Protein 2F5U (pdb70)

Nearest PDB structures (foldseek):
  2f5u-assembly1_A  TM=1.002E+00  e=4.071E-69  Human alphaherpesvirus 1
  7nxq-assembly1_H  TM=8.459E-01  e=4.579E-17  Human gammaherpesvirus 8
  7nxq-assembly2_C  TM=8.240E-01  e=3.437E-17  Human gammaherpesvirus 8
  7nxq-assembly1_E  TM=8.391E-01  e=1.514E-16  Human gammaherpesvirus 8
  7nxq-assembly1_A  TM=8.270E-01  e=1.923E-16  Human gammaherpesvirus 8

Solvent-accessible surface area: 19320 Å² total; per-residue (Å²): 151,96,34,84,5,42,3,5,78,53,6,71,71,36,141,21,91,116,34,12,2,45,32,17,0,115,94,0,50,79,19,138,2,20,93,76,127,30,20,7,22,0,11,92,10,0,70,47,0,3,77,65,0,49,99,65,58,78,104,0,70,197,22,16,56,34,162,125,51,84,4,5,76,51,0,0,30,3,0,0,65,2,0,15,10,2,21,97,42,117,84,49,159,59,76,12,9,1,0,1,0,0,0,0,0,0,33,2,0,49,110,60,45,129,83,265,83,23,112,69,9,14,49,0,0,27,58,2,10,109,3,3,42,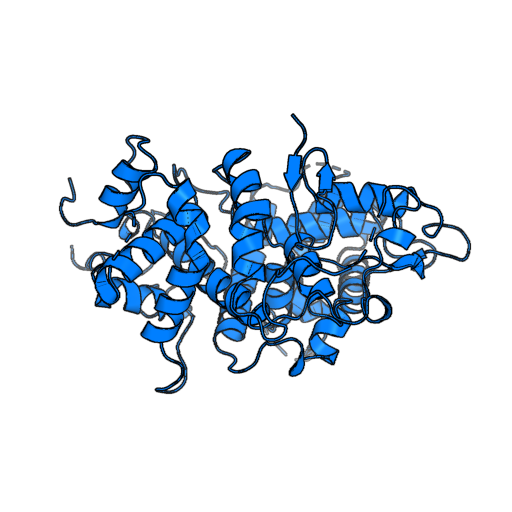16,10,45,82,51,26,22,146,134,77,50,209,36,69,34,98,7,97,88,110,61,12,56,173,56,97,16,26,7,78,80,18,133,17,117,96,23,1,3,32,49,3,42,0,0,38,11,2,52,149,57,48,1,4,40,88,35,32,64,100,136,177,160,47,137,172,13,40,1,23,121,7,0,56,74,30,24,92,80,80,79,96,5,31,1,23,109,28,10,5,2,1,5,8,0,0,10,10,0,4,0,8,17,2,3,20,76,8,4,45,71,4,38,4,89,40,115,116,170,92,10,75,3,43,20,40,87,2,35,81,67,79,101,157,78,80,144,42,49,74,113,160,9,38,41,44,8,8,82,14,0,1,48,62,4,5,30,41,20,17,164,63,63,60,70,12,11,5,2,35,1,5,0,0,1,0,0,12,0,1,30,23,2,77,23,202,291,227,120,123,60,153,51,29,2,21,52,1,59,17,0,2,63,14,0,0,18,75,2,50,63,199,124,171,32,92,110,46,78,54,65,75,1,17,16,23,0,8,29,12,10,18,82,0,3,4,62,6,11,51,60,92,177,4,26,23,66,76,20,86,177,64,6,36,32,1,5,0,38,9,37,4,0,2,2,2,0,0,1,2,0,0,0,0,38,23,136

GO terms:
  GO:0005515 protein binding (F, IPI)

Radius of gyration: 21.19 Å; Cα contacts (8 Å, |Δi|>4): 633; chains: 1; bounding box: 66×48×59 Å

Foldseek 3Di:
DWFWFDLFDVWDIDTGHDAVLLRLLVLLCVDDQCDDVKRKDFFQLLLLLVVLLCVVQVLLVVQWPCPPVGDTSLLVVLLLVLLQLLLDDDDDDDDAALLLLLLLLLVVLCCLPPHCDDQASLSSLLCVLVSLVSLDVLLDLDPPFQFQAFQVVFADDQALFDDQQATGPRRHCRHNLNVSSPVRQQADDADDDPPVCPSHVSQVVCCRHVVPPDGDRCNSRVSSVNSNSLQSLLSNLLLQQLAQFQLPPDPVQALFDVCVSNPPPGDDPCLDDSRDGSSSVSSCSVGPVSSVCVVPVNRGQSSQFSQSLVQLLQQAQDDVVDDDSDSNRSCVLSSVLSSVSSSVVVDPPVVVNNSSSRSSSVSSSVSSSRSSRDPDPYCVVQVVVCVSQSGRGSSNVSVCRRNVTHMDMD

Secondary structure (DSSP, 8-state):
--EEE-SSTTSPPEEESS-HHHHHHHHHHHSGGGSSS--EE--HHHHHHHHHHHHH-GGGGGTS--GGGPPPHHHHHHHHHHHHHTT---SS--SS-HHHHHHHHHHHHHHHH------SHHHHHHTHHHHHHHHHHHH-S-SS-------GGGS-SS--S-TTS-PSTTTTTTSHHHHHHHHTTSSPPPP-S----TT-HHHHHHHHHH--S----GGGSHHHHHHHHHHHHHHHHHHHHHTT--TTS-GGG-S--HHHHSTT---------SS-SSHHHHHHIIIIIHHHHHH-TT--HHHH-HHHHHHHHHHS---------SHHHHTHHHHHHHHHHHHHT----HHHHHHHHHHHHHHHHHHHHHHHH-S--STGGGHHHHHTTT--SHHHHHHHHHHSS--EE-

Structure (mmCIF, N/CA/C/O backbone):
data_2F5U
#
_entry.id   2F5U
#
_cell.length_a   52.600
_cell.length_b   67.600
_cell.length_c   119.600
_cell.angle_alpha   90.00
_cell.angle_beta   90.00
_cell.angle_gamma   90.00
#
_symmetry.space_group_name_H-M   'P 21 21 21'
#
loop_
_entity.id
_entity.type
_entity.pdbx_description
1 polymer 'Virion protein UL25'
2 water water
#
loop_
_atom_site.group_PDB
_atom_site.id
_atom_site.type_symbol
_atom_site.label_atom_id
_atom_site.label_alt_id
_atom_site.label_comp_id
_atom_site.label_asym_id
_atom_site.label_entity_id
_atom_site.label_seq_id
_atom_site.pdbx_PDB_ins_code
_atom_site.Cartn_x
_atom_site.Cartn_y
_atom_site.Cartn_z
_atom_site.occupancy
_atom_site.B_iso_or_equiv
_atom_site.auth_seq_id
_atom_site.auth_comp_id
_atom_site.auth_asym_id
_atom_site.auth_atom_id
_atom_site.pdbx_PDB_model_num
ATOM 1 N N . ALA A 1 1 ? 27.627 -22.525 15.678 1.00 65.26 134 ALA A N 1
ATOM 2 C CA . ALA A 1 1 ? 27.872 -21.295 14.885 1.00 64.78 134 ALA A CA 1
ATOM 3 C C . ALA A 1 1 ? 28.096 -20.084 15.789 1.00 64.19 134 ALA A C 1
ATOM 4 O O . ALA A 1 1 ? 27.147 -19.468 16.291 1.00 64.70 134 ALA A O 1
ATOM 6 N N . GLU A 1 2 ? 29.378 -19.783 15.987 1.00 63.08 135 GLU A N 1
ATOM 7 C CA . GLU A 1 2 ? 29.871 -18.674 16.799 1.00 59.93 135 GLU A CA 1
ATOM 8 C C . GLU A 1 2 ? 29.971 -17.462 15.898 1.00 56.06 135 GLU A C 1
ATOM 9 O O . GLU A 1 2 ? 30.149 -17.597 14.691 1.00 54.00 135 GLU A O 1
ATOM 15 N N . MET A 1 3 ? 29.897 -16.282 16.499 1.00 51.28 136 MET A N 1
ATOM 16 C CA . MET A 1 3 ? 30.016 -15.035 15.757 1.00 47.03 136 MET A CA 1
ATOM 17 C C . MET A 1 3 ? 31.456 -14.556 15.870 1.00 44.08 136 MET A C 1
ATOM 18 O O . MET A 1 3 ? 32.121 -14.797 16.882 1.00 42.07 136 MET A O 1
ATOM 23 N N . GLU A 1 4 ? 31.941 -13.889 14.831 1.00 40.91 137 GLU A N 1
ATOM 24 C CA . GLU A 1 4 ? 33.286 -13.330 14.851 1.00 38.59 137 GLU A CA 1
ATOM 25 C C . GLU A 1 4 ? 33.231 -12.022 14.078 1.00 35.60 137 GLU A C 1
ATOM 26 O O . GLU A 1 4 ? 32.701 -11.968 12.966 1.00 34.24 137 GLU A O 1
ATOM 32 N N . VAL A 1 5 ? 33.759 -10.964 14.678 1.00 31.32 138 VAL A N 1
ATOM 33 C CA . VAL A 1 5 ? 33.757 -9.660 14.037 1.00 29.61 138 VAL A CA 1
ATOM 34 C C . VAL A 1 5 ? 35.054 -8.964 14.371 1.00 28.83 138 VAL A C 1
ATOM 35 O O . VAL A 1 5 ? 35.788 -9.416 15.246 1.00 28.89 138 VAL A O 1
ATOM 39 N N . GLN A 1 6 ? 35.338 -7.868 13.675 1.00 28.61 139 GLN A N 1
ATOM 40 C CA . GLN A 1 6 ? 36.535 -7.089 13.940 1.00 29.61 139 GLN A CA 1
ATOM 41 C C . GLN A 1 6 ? 36.120 -5.621 14.000 1.00 29.64 139 GLN A C 1
ATOM 42 O O . GLN A 1 6 ? 35.663 -5.057 13.006 1.00 30.51 139 GLN A O 1
ATOM 48 N N . ILE A 1 7 ? 36.279 -5.019 15.175 1.00 29.82 140 ILE A N 1
ATOM 49 C CA . ILE A 1 7 ? 35.899 -3.630 15.428 1.00 30.49 140 ILE A CA 1
ATOM 50 C C . ILE A 1 7 ? 36.894 -2.594 14.923 1.00 30.86 140 ILE A C 1
ATOM 51 O O . ILE A 1 7 ? 36.498 -1.503 14.495 1.00 28.62 140 ILE A O 1
ATOM 56 N N . VAL A 1 8 ? 38.182 -2.922 15.011 1.00 32.20 141 VAL A N 1
ATOM 57 C CA . VAL A 1 8 ? 39.255 -2.028 14.569 1.00 34.56 141 VAL A CA 1
ATOM 58 C C . VAL A 1 8 ? 40.323 -2.851 13.836 1.00 35.90 141 VAL A C 1
ATOM 59 O O . VAL A 1 8 ? 40.645 -3.966 14.247 1.00 33.34 141 VAL A O 1
ATOM 63 N N . ARG A 1 9 ? 40.867 -2.293 12.757 1.00 38.88 142 ARG A N 1
ATOM 64 C CA . ARG A 1 9 ? 41.867 -2.977 11.934 1.00 42.93 142 ARG A CA 1
ATOM 65 C C . ARG A 1 9 ? 43.066 -3.602 12.638 1.00 43.54 142 ARG A C 1
ATOM 66 O O . ARG A 1 9 ? 43.470 -4.712 12.300 1.00 44.79 142 ARG A O 1
ATOM 74 N N . ASN A 1 10 ? 43.643 -2.892 13.600 1.00 44.68 143 ASN A N 1
ATOM 75 C CA . ASN A 1 10 ? 44.819 -3.396 14.307 1.00 45.26 143 ASN A CA 1
ATOM 76 C C . ASN A 1 10 ? 44.542 -4.480 15.343 1.00 43.36 143 ASN A C 1
ATOM 77 O O . ASN A 1 10 ? 45.447 -5.212 15.739 1.00 43.56 143 ASN A O 1
ATOM 82 N N . ASP A 1 11 ? 43.292 -4.595 15.773 1.00 41.36 144 ASP A N 1
ATOM 83 C CA . ASP A 1 11 ? 42.934 -5.596 16.773 1.00 39.45 144 ASP A CA 1
ATOM 84 C C . ASP A 1 11 ? 42.533 -6.946 16.204 1.00 38.03 144 ASP A C 1
ATOM 85 O O . ASP A 1 11 ? 42.095 -7.056 15.062 1.00 37.16 144 ASP A O 1
ATOM 90 N N . PRO A 1 12 ? 42.676 -8.003 17.014 1.00 37.54 145 PRO A N 1
ATOM 91 C CA . PRO A 1 12 ? 42.320 -9.357 16.591 1.00 36.70 145 PRO A CA 1
ATOM 92 C C . PRO A 1 12 ? 40.807 -9.438 16.504 1.00 35.67 145 PRO A C 1
ATOM 93 O O . PRO A 1 12 ? 40.108 -8.669 17.159 1.00 35.05 145 PRO A O 1
ATOM 97 N N . PRO A 1 13 ? 40.278 -10.350 15.680 1.00 35.31 146 PRO A N 1
ATOM 98 C CA . PRO A 1 13 ? 38.819 -10.460 15.584 1.00 35.37 146 PRO A CA 1
ATOM 99 C C . PRO A 1 13 ? 38.298 -10.850 16.964 1.00 35.74 146 PRO A C 1
ATOM 100 O O . PRO A 1 13 ? 39.077 -11.273 17.821 1.00 35.88 146 PRO A O 1
ATOM 104 N N . LEU A 1 14 ? 36.993 -10.702 17.176 1.00 35.16 147 LEU A N 1
ATOM 105 C CA . LEU A 1 14 ? 36.367 -11.053 18.446 1.00 33.45 147 LEU A CA 1
ATOM 106 C C . LEU A 1 14 ? 35.381 -12.172 18.182 1.00 33.37 147 LEU A C 1
ATOM 107 O O . LEU A 1 14 ? 34.467 -12.023 17.369 1.00 33.50 147 LEU A O 1
ATOM 112 N N . ARG A 1 15 ? 35.573 -13.299 18.860 1.00 31.34 148 ARG A N 1
ATOM 113 C CA . ARG A 1 15 ? 34.691 -14.440 18.688 1.00 29.85 148 ARG A CA 1
ATOM 114 C C . ARG A 1 15 ? 33.814 -14.551 19.929 1.00 28.37 148 ARG A C 1
ATOM 115 O O . ARG A 1 15 ? 34.288 -14.354 21.050 1.00 27.07 148 ARG A O 1
ATOM 123 N N . TYR A 1 16 ? 32.538 -14.867 19.737 1.00 26.21 149 TYR A N 1
ATOM 124 C CA . TYR A 1 16 ? 31.623 -14.958 20.868 1.00 27.29 149 TYR A CA 1
ATOM 125 C C . TYR A 1 16 ? 30.369 -15.710 20.472 1.00 27.40 149 TYR A C 1
ATOM 126 O O . TYR A 1 16 ? 30.190 -16.040 19.303 1.00 27.49 149 TYR A O 1
ATOM 135 N N . ASP A 1 17 ? 29.490 -15.958 21.436 1.00 27.67 150 ASP A N 1
ATOM 136 C CA . ASP A 1 17 ? 28.286 -16.733 21.166 1.00 29.94 150 ASP A CA 1
ATOM 137 C C . ASP A 1 17 ? 27.074 -16.055 20.552 1.00 31.17 150 ASP A C 1
ATOM 138 O O . ASP A 1 17 ? 26.716 -16.358 19.417 1.00 32.60 150 ASP A O 1
ATOM 143 N N . THR A 1 18 ? 26.440 -15.138 21.274 1.00 30.59 151 THR A N 1
ATOM 144 C CA . THR A 1 18 ? 25.237 -14.520 20.741 1.00 31.37 151 THR A CA 1
ATOM 145 C C . THR A 1 18 ? 25.148 -13.003 20.700 1.00 28.89 151 THR A C 1
ATOM 146 O O . THR A 1 18 ? 24.766 -12.436 19.684 1.00 29.64 151 THR A O 1
ATOM 150 N N . ASN A 1 19 ? 25.493 -12.348 21.800 1.00 26.52 152 ASN A N 1
ATOM 151 C CA . ASN A 1 19 ? 25.399 -10.895 21.900 1.00 22.73 152 ASN A CA 1
ATOM 152 C C . ASN A 1 19 ? 26.728 -10.374 22.435 1.00 22.76 152 ASN A C 1
ATOM 153 O O . ASN A 1 19 ? 27.023 -10.516 23.623 1.00 20.69 152 ASN A O 1
ATOM 158 N N . LEU A 1 20 ? 27.518 -9.762 21.555 1.00 20.14 153 LEU A N 1
ATOM 159 C CA . LEU A 1 20 ? 28.842 -9.255 21.910 1.00 21.40 153 LEU A CA 1
ATOM 160 C C . LEU A 1 20 ? 28.994 -8.546 23.255 1.00 19.77 153 LEU A C 1
ATOM 161 O O . LEU A 1 20 ? 29.815 -8.948 24.072 1.00 21.23 153 LEU A O 1
ATOM 166 N N . PRO A 1 21 ? 28.231 -7.473 23.498 1.00 19.46 154 PRO A N 1
ATOM 167 C CA . PRO A 1 21 ? 28.382 -6.796 24.791 1.00 19.48 154 PRO A CA 1
ATOM 168 C C . PRO A 1 21 ? 28.059 -7.686 25.992 1.00 20.37 154 PRO A C 1
ATOM 169 O O . PRO A 1 21 ? 28.751 -7.640 27.011 1.00 19.18 154 PRO A O 1
ATOM 173 N N . VAL A 1 22 ? 27.013 -8.498 25.880 1.00 20.40 155 VAL A N 1
ATOM 174 C CA . VAL A 1 22 ? 26.664 -9.383 26.980 1.00 21.42 155 VAL A CA 1
ATOM 175 C C . VAL A 1 22 ? 27.797 -10.374 27.232 1.00 21.36 155 VAL A C 1
ATOM 176 O O . VAL A 1 22 ? 28.206 -10.575 28.374 1.00 20.46 155 VAL A O 1
ATOM 180 N N . ASP A 1 23 ? 28.324 -10.970 26.166 1.00 20.47 156 ASP A N 1
ATOM 181 C CA . ASP A 1 23 ? 29.404 -11.935 26.308 1.00 22.46 156 ASP A CA 1
ATOM 182 C C . ASP A 1 23 ? 30.657 -11.284 26.889 1.00 23.43 156 ASP A C 1
ATOM 183 O O . ASP A 1 23 ? 31.345 -11.883 27.723 1.00 23.60 156 ASP A O 1
ATOM 188 N N . LEU A 1 24 ? 30.957 -10.062 26.455 1.00 20.08 157 LEU A N 1
ATOM 189 C CA . LEU A 1 24 ? 32.127 -9.369 26.968 1.00 20.39 157 LEU A CA 1
ATOM 190 C C . LEU A 1 24 ? 31.937 -9.114 28.462 1.00 19.78 157 LEU A C 1
ATOM 191 O O . LEU A 1 24 ? 32.888 -9.215 29.233 1.00 18.24 157 LEU A O 1
ATOM 196 N N . LEU A 1 25 ? 30.713 -8.780 28.870 1.00 20.10 158 LEU A N 1
ATOM 197 C CA . LEU A 1 25 ? 30.457 -8.524 30.282 1.00 20.21 158 LEU A CA 1
ATOM 198 C C . LEU A 1 25 ? 30.747 -9.782 31.094 1.00 21.90 158 LEU A C 1
ATOM 199 O O . LEU A 1 25 ? 31.298 -9.709 32.195 1.00 20.29 158 LEU A O 1
ATOM 204 N N . HIS A 1 26 ? 30.385 -10.939 30.547 1.00 21.59 159 HIS A N 1
ATOM 205 C CA . HIS A 1 26 ? 30.627 -12.191 31.249 1.00 23.47 159 HIS A CA 1
ATOM 206 C C . HIS A 1 26 ? 32.128 -12.358 31.489 1.00 22.63 159 HIS A C 1
ATOM 207 O O . HIS A 1 26 ? 32.549 -12.741 32.578 1.00 21.34 159 HIS A O 1
ATOM 214 N N . MET A 1 27 ? 32.930 -12.044 30.472 1.00 21.72 160 MET A N 1
ATOM 215 C CA . MET A 1 27 ? 34.386 -12.148 30.574 1.00 22.38 160 MET A CA 1
ATOM 216 C C . MET A 1 27 ? 34.986 -11.193 31.606 1.00 22.13 160 MET A C 1
ATOM 217 O O . MET A 1 27 ? 35.768 -11.614 32.459 1.00 22.42 160 MET A O 1
ATOM 222 N N . VAL A 1 28 ? 34.636 -9.911 31.541 1.00 22.60 161 VAL A N 1
ATOM 223 C CA . VAL A 1 28 ? 35.214 -8.954 32.486 1.00 24.14 161 VAL A CA 1
ATOM 224 C C . VAL A 1 28 ? 34.850 -9.227 33.944 1.00 25.68 161 VAL A C 1
ATOM 225 O O . VAL A 1 28 ? 35.650 -8.959 34.840 1.00 27.65 161 VAL A O 1
ATOM 229 N N . TYR A 1 29 ? 33.652 -9.753 34.189 1.00 26.26 162 TYR A N 1
ATOM 230 C CA . TYR A 1 29 ? 33.233 -10.048 35.556 1.00 27.47 162 TYR A CA 1
ATOM 231 C C . TYR A 1 29 ? 33.742 -11.401 36.061 1.00 28.38 162 TYR A C 1
ATOM 232 O O . TYR A 1 29 ? 33.657 -11.696 37.249 1.00 28.12 162 TYR A O 1
ATOM 241 N N . ALA A 1 30 ? 34.255 -12.230 35.163 1.00 30.83 163 ALA A N 1
ATOM 242 C CA . ALA A 1 30 ? 34.776 -13.529 35.575 1.00 36.28 163 ALA A CA 1
ATOM 243 C C . ALA A 1 30 ? 36.268 -13.372 35.818 1.00 39.90 163 ALA A C 1
ATOM 244 O O . ALA A 1 30 ? 36.928 -14.279 36.322 1.00 39.40 163 ALA A O 1
ATOM 246 N N . GLY A 1 31 ? 36.785 -12.197 35.477 1.00 43.68 164 GLY A N 1
ATOM 247 C CA . GLY A 1 31 ? 38.197 -11.942 35.643 1.00 50.04 164 GLY A CA 1
ATOM 248 C C . GLY A 1 31 ? 38.657 -11.412 36.987 1.00 55.49 164 GLY A C 1
ATOM 249 O O . GLY A 1 31 ? 37.864 -11.085 37.875 1.00 54.38 164 GLY A O 1
ATOM 250 N N . ARG A 1 32 ? 39.978 -11.329 37.104 1.00 61.16 165 ARG A N 1
ATOM 251 C CA . ARG A 1 32 ? 40.681 -10.848 38.286 1.00 67.23 165 ARG A CA 1
ATOM 252 C C . ARG A 1 32 ? 40.124 -9.566 38.900 1.00 67.86 165 ARG A C 1
ATOM 253 O O . ARG A 1 32 ? 39.425 -9.597 39.914 1.00 68.28 165 ARG A O 1
ATOM 261 N N . GLY A 1 33 ? 40.457 -8.440 38.276 1.00 68.54 166 GLY A N 1
ATOM 262 C CA . GLY A 1 33 ? 40.031 -7.138 38.760 1.00 69.17 166 GLY A CA 1
ATOM 263 C C . GLY A 1 33 ? 38.555 -6.916 39.034 1.00 69.38 166 GLY A C 1
ATOM 264 O O . GLY A 1 33 ? 38.147 -5.794 39.339 1.00 68.37 166 GLY A O 1
ATOM 265 N N . ALA A 1 34 ? 37.747 -7.963 38.935 1.00 70.24 167 ALA A N 1
ATOM 266 C CA . ALA A 1 34 ? 36.321 -7.819 39.185 1.00 71.81 167 ALA A CA 1
ATOM 267 C C . ALA A 1 34 ? 35.960 -8.153 40.631 1.00 72.49 167 ALA A C 1
ATOM 268 O O . ALA A 1 34 ? 34.781 -8.219 40.980 1.00 73.43 167 ALA A O 1
ATOM 270 N N . THR A 1 35 ? 36.971 -8.348 41.474 1.00 73.22 168 THR A N 1
ATOM 271 C CA . THR A 1 35 ? 36.730 -8.693 42.873 1.00 73.65 168 THR A CA 1
ATOM 272 C C . THR A 1 35 ? 37.873 -8.300 43.812 1.00 73.99 168 THR A C 1
ATOM 273 O O . THR A 1 35 ? 39.015 -8.125 43.381 1.00 74.26 168 THR A O 1
ATOM 277 N N . GLY A 1 36 ? 37.553 -8.173 45.099 1.00 74.18 169 GLY A N 1
ATOM 278 C CA . GLY A 1 36 ? 38.550 -7.810 46.091 1.00 73.74 169 GLY A CA 1
ATOM 279 C C . GLY A 1 36 ? 38.675 -6.310 46.272 1.00 73.45 169 GLY A C 1
ATOM 280 O O . GLY A 1 36 ? 37.698 -5.627 46.579 1.00 73.05 169 GLY A O 1
ATOM 281 N N . SER A 1 37 ? 39.886 -5.796 46.095 1.00 72.83 170 SER A N 1
ATOM 282 C CA . SER A 1 37 ? 40.133 -4.367 46.218 1.00 72.66 170 SER A CA 1
ATOM 283 C C . SER A 1 37 ? 40.025 -3.776 44.819 1.00 71.45 170 SER A C 1
ATOM 284 O O . SER A 1 37 ? 40.374 -2.618 44.585 1.00 72.60 170 SER A O 1
ATOM 287 N N . SER A 1 38 ? 39.536 -4.595 43.894 1.00 68.33 171 SER A N 1
ATOM 288 C CA . SER A 1 38 ? 39.374 -4.194 42.505 1.00 64.39 171 SER A CA 1
ATOM 289 C C . SER A 1 38 ? 37.923 -4.391 42.064 1.00 60.76 171 SER A C 1
ATOM 290 O O . SER A 1 38 ? 37.244 -5.313 42.521 1.00 61.12 171 SER A O 1
ATOM 293 N N . GLY A 1 39 ? 37.454 -3.513 41.183 1.00 55.68 172 GLY A N 1
ATOM 294 C CA . GLY A 1 39 ? 36.092 -3.599 40.688 1.00 47.69 172 GLY A CA 1
ATOM 295 C C . GLY A 1 39 ? 36.029 -3.156 39.239 1.00 42.20 172 GLY A C 1
ATOM 296 O O . GLY A 1 39 ? 36.971 -2.545 38.734 1.00 40.65 172 GLY A O 1
ATOM 297 N N . VAL A 1 40 ? 34.928 -3.473 38.567 1.00 37.15 173 VAL A N 1
ATOM 298 C CA . VAL A 1 40 ? 34.753 -3.094 37.165 1.00 32.76 173 VAL A CA 1
ATOM 299 C C . VAL A 1 40 ? 33.873 -1.856 37.100 1.00 29.21 173 VAL A C 1
ATOM 300 O O . VAL A 1 40 ? 32.759 -1.857 37.618 1.00 26.98 173 VAL A O 1
ATOM 304 N N . VAL A 1 41 ? 34.376 -0.799 36.470 1.00 26.00 174 VAL A N 1
ATOM 305 C CA . VAL A 1 41 ? 33.607 0.426 36.339 1.00 24.30 174 VAL A CA 1
ATOM 306 C C . VAL A 1 41 ? 33.391 0.741 34.864 1.00 23.93 174 VAL A C 1
ATOM 307 O O . VAL A 1 41 ? 34.094 0.217 33.998 1.00 22.88 174 VAL A O 1
ATOM 311 N N . PHE A 1 42 ? 32.426 1.608 34.579 1.00 22.11 175 PHE A N 1
ATOM 312 C CA . PHE A 1 42 ? 32.126 1.936 33.198 1.00 21.75 175 PHE A CA 1
ATOM 313 C C . PHE A 1 42 ? 31.999 3.419 32.923 1.00 20.93 175 PHE A C 1
ATOM 314 O O . PHE A 1 42 ? 31.614 3.801 31.826 1.00 21.51 175 PHE A O 1
ATOM 322 N N . GLY A 1 43 ? 32.306 4.253 33.912 1.00 20.59 176 GLY A N 1
ATOM 323 C CA . GLY A 1 43 ? 32.209 5.690 33.714 1.00 19.53 176 GLY A CA 1
ATOM 324 C C . GLY A 1 43 ? 31.109 6.311 34.553 1.00 20.10 176 GLY A C 1
ATOM 325 O O . GLY A 1 43 ? 30.225 5.615 35.042 1.00 20.74 176 GLY A O 1
ATOM 326 N N . THR A 1 44 ? 31.147 7.627 34.708 1.00 19.86 177 THR A N 1
ATOM 327 C CA . THR A 1 44 ? 30.156 8.328 35.516 1.00 21.26 177 THR A CA 1
ATOM 328 C C . THR A 1 44 ? 28.725 8.250 34.999 1.00 21.06 177 THR A C 1
ATOM 329 O O . THR A 1 44 ? 27.783 8.196 35.789 1.00 21.52 177 THR A O 1
ATOM 333 N N . TRP A 1 45 ? 28.548 8.262 33.683 1.00 21.14 178 TRP A N 1
ATOM 334 C CA . TRP A 1 45 ? 27.194 8.210 33.151 1.00 22.67 178 TRP A CA 1
ATOM 335 C C . TRP A 1 45 ? 26.495 6.953 33.652 1.00 22.63 178 TRP A C 1
ATOM 336 O O . TRP A 1 45 ? 25.384 7.013 34.170 1.00 22.20 178 TRP A O 1
ATOM 347 N N . TYR A 1 46 ? 27.147 5.810 33.494 1.00 22.39 179 TYR A N 1
ATOM 348 C CA . TYR A 1 46 ? 26.553 4.565 33.951 1.00 24.88 179 TYR A CA 1
ATOM 349 C C . TYR A 1 46 ? 26.301 4.551 35.463 1.00 24.56 179 TYR A C 1
ATOM 350 O O . TYR A 1 46 ? 25.321 3.966 35.926 1.00 23.96 179 TYR A O 1
ATOM 359 N N . ARG A 1 47 ? 27.176 5.190 36.233 1.00 24.54 180 ARG A N 1
ATOM 360 C CA . ARG A 1 47 ? 26.989 5.233 37.679 1.00 25.23 180 ARG A CA 1
ATOM 361 C C . ARG A 1 47 ? 25.684 5.948 37.991 1.00 24.79 180 ARG A C 1
ATOM 362 O O . ARG A 1 47 ? 24.900 5.506 38.833 1.00 24.65 180 ARG A O 1
ATOM 370 N N . THR A 1 48 ? 25.459 7.058 37.301 1.00 23.71 181 THR A N 1
ATOM 371 C CA . THR A 1 48 ? 24.260 7.856 37.508 1.00 24.87 181 THR A CA 1
ATOM 372 C C . THR A 1 48 ? 22.996 7.078 37.184 1.00 23.20 181 THR A C 1
ATOM 373 O O . THR A 1 48 ? 22.007 7.162 37.906 1.00 24.36 181 THR A O 1
ATOM 377 N N . ILE A 1 49 ? 23.019 6.314 36.099 1.00 20.41 182 ILE A N 1
ATOM 378 C CA . ILE A 1 49 ? 21.845 5.529 35.738 1.00 18.76 182 ILE A CA 1
ATOM 379 C C . ILE A 1 49 ? 21.588 4.439 36.787 1.00 18.11 182 ILE A C 1
ATOM 380 O O . ILE A 1 49 ? 20.438 4.189 37.155 1.00 16.90 182 ILE A O 1
ATOM 385 N N . GLN A 1 50 ? 22.642 3.780 37.263 1.00 17.79 183 GLN A N 1
ATOM 386 C CA . GLN A 1 50 ? 22.435 2.728 38.263 1.00 20.04 183 GLN A CA 1
ATOM 387 C C . GLN A 1 50 ? 21.878 3.322 39.562 1.00 20.83 183 GLN A C 1
ATOM 388 O O . GLN A 1 50 ? 20.920 2.795 40.129 1.00 20.10 183 GLN A O 1
ATOM 394 N N . ASP A 1 51 ? 22.473 4.416 40.034 1.00 21.63 184 ASP A N 1
ATOM 395 C CA . ASP A 1 51 ? 21.993 5.043 41.262 1.00 22.86 184 ASP A CA 1
ATOM 396 C C . ASP A 1 51 ? 20.520 5.386 41.113 1.00 22.24 184 ASP A C 1
ATOM 397 O O . ASP A 1 51 ? 19.711 5.100 41.997 1.00 20.24 184 ASP A O 1
ATOM 402 N N . ARG A 1 52 ? 20.175 5.997 39.982 1.00 21.79 185 ARG A N 1
ATOM 403 C CA . ARG A 1 52 ? 18.796 6.388 39.718 1.00 20.94 185 ARG A CA 1
ATOM 404 C C . ARG A 1 52 ? 17.856 5.185 39.642 1.00 21.45 185 ARG A C 1
ATOM 405 O O . ARG A 1 52 ? 16.695 5.263 40.071 1.00 19.50 185 ARG A O 1
ATOM 413 N N . THR A 1 53 ? 18.349 4.076 39.088 1.00 19.37 186 THR A N 1
ATOM 414 C CA . THR A 1 53 ? 17.528 2.875 38.963 1.00 20.02 186 THR A CA 1
ATOM 415 C C . THR A 1 53 ? 17.181 2.324 40.347 1.00 21.38 186 THR A C 1
ATOM 416 O O . THR A 1 53 ? 16.047 1.900 40.596 1.00 19.85 186 THR A O 1
ATOM 420 N N . ILE A 1 54 ? 18.163 2.333 41.239 1.00 22.41 187 ILE A N 1
ATOM 421 C CA . ILE A 1 54 ? 17.970 1.843 42.601 1.00 25.82 187 ILE A CA 1
ATOM 422 C C . ILE A 1 54 ? 16.994 2.734 43.364 1.00 26.64 187 ILE A C 1
ATOM 423 O O . ILE A 1 54 ? 16.083 2.248 44.040 1.00 26.92 187 ILE A O 1
ATOM 428 N N . THR A 1 55 ? 17.178 4.043 43.247 1.00 26.07 188 THR A N 1
ATOM 429 C CA . THR A 1 55 ? 16.307 4.981 43.946 1.00 27.36 188 THR A CA 1
ATOM 430 C C . THR A 1 55 ? 14.860 4.979 43.468 1.00 26.85 188 THR A C 1
ATOM 431 O O . THR A 1 55 ? 13.938 4.954 44.280 1.00 26.89 188 THR A O 1
ATOM 435 N N . ASP A 1 56 ? 14.652 4.992 42.155 1.00 26.46 189 ASP A N 1
ATOM 436 C CA . ASP A 1 56 ? 13.296 5.028 41.624 1.00 26.24 189 ASP A CA 1
ATOM 437 C C . ASP A 1 56 ? 12.580 3.688 41.502 1.00 25.87 189 ASP A C 1
ATOM 438 O O . ASP A 1 56 ? 11.355 3.647 41.371 1.00 25.77 189 ASP A O 1
ATOM 443 N N . PHE A 1 57 ? 13.330 2.592 41.537 1.00 23.37 190 PHE A N 1
ATOM 444 C CA . PHE A 1 57 ? 12.722 1.265 41.457 1.00 23.44 190 PHE A CA 1
ATOM 445 C C . PHE A 1 57 ? 13.473 0.341 42.406 1.00 23.32 190 PHE A C 1
ATOM 446 O O . PHE A 1 57 ? 14.168 -0.580 41.981 1.00 21.97 190 PHE A O 1
ATOM 454 N N . PRO A 1 58 ? 13.323 0.582 43.717 1.00 24.78 191 PRO A N 1
ATOM 455 C CA . PRO A 1 58 ? 13.961 -0.172 44.801 1.00 25.52 191 PRO A CA 1
ATOM 456 C C . PRO A 1 58 ? 13.861 -1.684 44.670 1.00 25.15 191 PRO A C 1
ATOM 457 O O . PRO A 1 58 ? 14.762 -2.403 45.100 1.00 24.48 191 PRO A O 1
ATOM 461 N N . LEU A 1 59 ? 12.767 -2.161 44.084 1.00 26.19 192 LEU A N 1
ATOM 462 C CA . LEU A 1 59 ? 12.564 -3.595 43.918 1.00 26.90 192 LEU A CA 1
ATOM 463 C C . LEU A 1 59 ? 13.644 -4.238 43.070 1.00 26.48 192 LEU A C 1
ATOM 464 O O . LEU A 1 59 ? 13.802 -5.454 43.092 1.00 26.44 192 LEU A O 1
ATOM 469 N N . THR A 1 60 ? 14.386 -3.435 42.313 1.00 25.11 193 THR A N 1
ATOM 470 C CA . THR A 1 60 ? 15.444 -4.007 41.493 1.00 24.68 193 THR A CA 1
ATOM 471 C C . THR A 1 60 ? 16.537 -4.591 42.389 1.00 25.88 193 THR A C 1
ATOM 472 O O . THR A 1 60 ? 17.299 -5.456 41.961 1.00 24.72 193 THR A O 1
ATOM 476 N N . THR A 1 61 ? 16.604 -4.132 43.638 1.00 27.24 194 THR A N 1
ATOM 477 C CA . THR A 1 61 ? 17.629 -4.632 44.555 1.00 30.08 194 THR A CA 1
ATOM 478 C C . THR A 1 61 ? 17.445 -6.120 44.836 1.00 31.72 194 THR A C 1
ATOM 479 O O . THR A 1 61 ? 18.354 -6.785 45.337 1.00 30.80 194 THR A O 1
ATOM 483 N N . ARG A 1 62 ? 16.266 -6.640 44.511 1.00 32.80 195 ARG A N 1
ATOM 484 C CA . ARG A 1 62 ? 15.986 -8.049 44.724 1.00 35.69 195 ARG A CA 1
ATOM 485 C C . ARG A 1 62 ? 16.373 -8.884 43.507 1.00 35.64 195 ARG A C 1
ATOM 486 O O . ARG A 1 62 ? 16.257 -10.106 43.526 1.00 35.42 195 ARG A O 1
ATOM 494 N N . SER A 1 63 ? 16.846 -8.228 42.454 1.00 34.77 196 SER A N 1
ATOM 495 C CA . SER A 1 63 ? 17.227 -8.939 41.240 1.00 35.40 196 SER A CA 1
ATOM 496 C C . SER A 1 63 ? 18.681 -8.722 40.868 1.00 34.50 196 SER A C 1
ATOM 497 O O . SER A 1 63 ? 19.184 -9.340 39.937 1.00 35.26 196 SER A O 1
ATOM 500 N N . ALA A 1 64 ? 19.358 -7.843 41.594 1.00 34.34 197 ALA A N 1
ATOM 501 C CA . ALA A 1 64 ? 20.754 -7.556 41.307 1.00 33.36 197 ALA A CA 1
ATOM 502 C C . ALA A 1 64 ? 21.539 -7.304 42.583 1.00 33.24 197 ALA A C 1
ATOM 503 O O . ALA A 1 64 ? 20.963 -7.032 43.633 1.00 32.35 197 ALA A O 1
ATOM 505 N N . ASP A 1 65 ? 22.861 -7.381 42.473 1.00 32.15 198 ASP A N 1
ATOM 506 C CA . ASP A 1 65 ? 23.748 -7.179 43.606 1.00 32.12 198 ASP A CA 1
ATOM 507 C C . ASP A 1 65 ? 24.431 -5.811 43.568 1.00 33.30 198 ASP A C 1
ATOM 508 O O . ASP A 1 65 ? 25.375 -5.596 42.798 1.00 33.35 198 ASP A O 1
ATOM 513 N N . PHE A 1 66 ? 23.960 -4.894 44.412 1.00 32.41 199 PHE A N 1
ATOM 514 C CA . PHE A 1 66 ? 24.521 -3.550 44.477 1.00 33.07 199 PHE A CA 1
ATOM 515 C C . PHE A 1 66 ? 25.374 -3.308 45.728 1.00 35.41 199 PHE A C 1
ATOM 516 O O . PHE A 1 66 ? 25.492 -2.175 46.197 1.00 34.45 199 PHE A O 1
ATOM 524 N N . ARG A 1 67 ? 25.973 -4.368 46.259 1.00 37.95 200 ARG A N 1
ATOM 525 C CA . ARG A 1 67 ? 26.812 -4.256 47.451 1.00 42.57 200 ARG A CA 1
ATOM 526 C C . ARG A 1 67 ? 28.116 -3.502 47.162 1.00 43.41 200 ARG A C 1
ATOM 527 O O . ARG A 1 67 ? 28.543 -3.403 46.015 1.00 41.94 200 ARG A O 1
ATOM 535 N N . ASP A 1 68 ? 28.736 -2.961 48.206 1.00 45.54 201 ASP A N 1
ATOM 536 C CA . ASP A 1 68 ? 30.005 -2.246 48.070 1.00 47.68 201 ASP A CA 1
ATOM 537 C C . ASP A 1 68 ? 29.965 -1.078 47.091 1.00 47.70 201 ASP A C 1
ATOM 538 O O . ASP A 1 68 ? 31.012 -0.602 46.647 1.00 48.45 201 ASP A O 1
ATOM 543 N N . GLY A 1 69 ? 28.767 -0.617 46.755 1.00 46.66 202 GLY A N 1
ATOM 544 C CA . GLY A 1 69 ? 28.655 0.486 45.820 1.00 44.43 202 GLY A CA 1
ATOM 545 C C . GLY A 1 69 ? 29.349 0.184 44.502 1.00 41.80 202 GLY A C 1
ATOM 546 O O . GLY A 1 69 ? 29.890 1.080 43.854 1.00 40.76 202 GLY A O 1
ATOM 547 N N . ARG A 1 70 ? 29.349 -1.084 44.101 1.00 38.62 203 ARG A N 1
ATOM 548 C CA . ARG A 1 70 ? 29.978 -1.458 42.841 1.00 36.65 203 ARG A CA 1
ATOM 549 C C . ARG A 1 70 ? 28.953 -1.498 41.706 1.00 31.57 203 ARG A C 1
ATOM 550 O O . ARG A 1 70 ? 27.743 -1.472 41.941 1.00 29.71 203 ARG A O 1
ATOM 558 N N . MET A 1 71 ? 29.446 -1.546 40.475 1.00 25.34 204 MET A N 1
ATOM 559 C CA . MET A 1 71 ? 28.582 -1.611 39.307 1.00 21.94 204 MET A CA 1
ATOM 560 C C . MET A 1 71 ? 28.162 -3.064 39.125 1.00 20.35 204 MET A C 1
ATOM 561 O O . MET A 1 71 ? 29.001 -3.952 39.026 1.00 21.02 204 MET A O 1
ATOM 566 N N . SER A 1 72 ? 26.854 -3.295 39.112 1.00 18.71 205 SER A N 1
ATOM 567 C CA . SER A 1 72 ? 26.284 -4.631 38.980 1.00 17.16 205 SER A CA 1
ATOM 568 C C . SER A 1 72 ? 26.269 -5.167 37.553 1.00 18.93 205 SER A C 1
ATOM 569 O O . SER A 1 72 ? 25.902 -4.459 36.613 1.00 16.93 205 SER A O 1
ATOM 572 N N . LYS A 1 73 ? 26.663 -6.429 37.399 1.00 17.95 206 LYS A N 1
ATOM 573 C CA . LYS A 1 73 ? 26.699 -7.079 36.092 1.00 18.54 206 LYS A CA 1
ATOM 574 C C . LYS A 1 73 ? 25.288 -7.290 35.546 1.00 19.37 206 LYS A C 1
ATOM 575 O O . LYS A 1 73 ? 25.030 -7.111 34.349 1.00 18.05 206 LYS A O 1
ATOM 581 N N . THR A 1 74 ? 24.371 -7.668 36.428 1.00 17.65 207 THR A N 1
ATOM 582 C CA . THR A 1 74 ? 22.992 -7.898 36.019 1.00 18.99 207 THR A CA 1
ATOM 583 C C . THR A 1 74 ? 22.380 -6.586 35.557 1.00 17.12 207 THR A C 1
ATOM 584 O O . THR A 1 74 ? 21.601 -6.547 34.602 1.00 16.83 207 THR A O 1
ATOM 588 N N . PHE A 1 75 ? 22.727 -5.508 36.250 1.00 14.64 208 PHE A N 1
ATOM 589 C CA . PHE A 1 75 ? 22.218 -4.197 35.893 1.00 14.54 208 PHE A CA 1
ATOM 590 C C . PHE A 1 75 ? 22.713 -3.790 34.502 1.00 14.31 208 PHE A C 1
ATOM 591 O O . PHE A 1 75 ? 21.921 -3.387 33.646 1.00 13.96 208 PHE A O 1
ATOM 599 N N . MET A 1 76 ? 24.021 -3.891 34.278 1.00 13.66 209 MET A N 1
ATOM 600 C CA . MET A 1 76 ? 24.588 -3.488 32.996 1.00 15.74 209 MET A CA 1
ATOM 601 C C . MET A 1 76 ? 24.063 -4.338 31.838 1.00 16.33 209 MET A C 1
ATOM 602 O O . MET A 1 76 ? 23.956 -3.860 30.707 1.00 16.90 209 MET A O 1
ATOM 607 N N . THR A 1 77 ? 23.724 -5.593 32.125 1.00 15.94 210 THR A N 1
ATOM 608 C CA . THR A 1 77 ? 23.181 -6.480 31.106 1.00 16.76 210 THR A CA 1
ATOM 609 C C . THR A 1 77 ? 21.807 -5.972 30.686 1.00 16.96 210 THR A C 1
ATOM 610 O O . THR A 1 77 ? 21.519 -5.852 29.497 1.00 15.29 210 THR A O 1
ATOM 614 N N . ALA A 1 78 ? 20.963 -5.678 31.670 1.00 14.83 211 ALA A N 1
ATOM 615 C CA . ALA A 1 78 ? 19.626 -5.177 31.396 1.00 15.08 211 ALA A CA 1
ATOM 616 C C . ALA A 1 78 ? 19.697 -3.835 30.672 1.00 14.94 211 ALA A C 1
ATOM 617 O O . ALA A 1 78 ? 18.896 -3.562 29.778 1.00 14.04 211 ALA A O 1
ATOM 619 N N . LEU A 1 79 ? 20.646 -2.996 31.071 1.00 14.69 212 LEU A N 1
ATOM 620 C CA . LEU A 1 79 ? 20.792 -1.681 30.453 1.00 16.31 212 LEU A CA 1
ATOM 621 C C . LEU A 1 79 ? 21.233 -1.787 28.993 1.00 14.90 212 LEU A C 1
ATOM 622 O O . LEU A 1 79 ? 20.699 -1.099 28.135 1.00 15.77 212 LEU A O 1
ATOM 627 N N . VAL A 1 80 ? 22.205 -2.640 28.699 1.00 15.84 213 VAL A N 1
ATOM 628 C CA . VAL A 1 80 ? 22.635 -2.784 27.306 1.00 16.30 213 VAL A CA 1
ATOM 629 C C . VAL A 1 80 ? 21.495 -3.347 26.455 1.00 15.64 213 VAL A C 1
ATOM 630 O O . VAL A 1 80 ? 21.311 -2.946 25.291 1.00 12.83 213 VAL A O 1
ATOM 634 N N . LEU A 1 81 ? 20.733 -4.281 27.018 1.00 14.91 214 LEU A N 1
ATOM 635 C CA . LEU A 1 81 ? 19.616 -4.855 26.263 1.00 16.35 214 LEU A CA 1
ATOM 636 C C . LEU A 1 81 ? 18.607 -3.766 25.954 1.00 14.91 214 LEU A C 1
ATOM 637 O O . LEU A 1 81 ? 18.004 -3.765 24.884 1.00 16.08 214 LEU A O 1
ATOM 642 N N . SER A 1 82 ? 18.429 -2.830 26.884 1.00 12.37 215 SER A N 1
ATOM 643 C CA . SER A 1 82 ? 17.477 -1.735 26.664 1.00 14.69 215 SER A CA 1
ATOM 644 C C . SER A 1 82 ? 18.000 -0.782 25.597 1.00 13.37 215 SER A C 1
ATOM 645 O O . SER A 1 82 ? 17.235 -0.292 24.778 1.00 14.48 215 SER A O 1
ATOM 648 N N . LEU A 1 83 ? 19.302 -0.517 25.616 1.00 12.44 216 LEU A N 1
ATOM 649 C CA . LEU A 1 83 ? 19.891 0.369 24.623 1.00 12.85 216 LEU A CA 1
ATOM 650 C C . LEU A 1 83 ? 19.725 -0.285 23.257 1.00 14.35 216 LEU A C 1
ATOM 651 O O . LEU A 1 83 ? 19.337 0.366 22.279 1.00 15.75 216 LEU A O 1
ATOM 656 N N . GLN A 1 84 ? 19.988 -1.587 23.200 1.00 14.64 217 GLN A N 1
ATOM 657 C CA . GLN A 1 84 ? 19.851 -2.318 21.954 1.00 14.46 217 GLN A CA 1
ATOM 658 C C . GLN A 1 84 ? 18.395 -2.329 21.486 1.00 15.45 217 GLN A C 1
ATOM 659 O O . GLN A 1 84 ? 18.127 -2.397 20.284 1.00 14.53 217 GLN A O 1
ATOM 665 N N . ALA A 1 85 ? 17.461 -2.227 22.431 1.00 15.19 218 ALA A N 1
ATOM 666 C CA . ALA A 1 85 ? 16.037 -2.240 22.101 1.00 17.32 218 ALA A CA 1
ATOM 667 C C . ALA A 1 85 ? 15.476 -0.901 21.612 1.00 18.31 218 ALA A C 1
ATOM 668 O O . ALA A 1 85 ? 14.404 -0.861 21.015 1.00 19.53 218 ALA A O 1
ATOM 670 N N . CYS A 1 86 ? 16.197 0.188 21.854 1.00 19.82 219 CYS A N 1
ATOM 671 C CA . CYS A 1 86 ? 15.756 1.530 21.436 1.00 21.38 219 CYS A CA 1
ATOM 672 C C . CYS A 1 86 ? 15.160 1.632 20.031 1.00 20.15 219 CYS A C 1
ATOM 673 O O . CYS A 1 86 ? 14.094 2.216 19.842 1.00 18.94 219 CYS A O 1
ATOM 676 N N . GLY A 1 87 ? 15.865 1.084 19.050 1.00 20.59 220 GLY A N 1
ATOM 677 C CA . GLY A 1 87 ? 15.389 1.169 17.683 1.00 22.44 220 GLY A CA 1
ATOM 678 C C . GLY A 1 87 ? 14.690 -0.063 17.160 1.00 23.53 220 GLY A C 1
ATOM 679 O O . GLY A 1 87 ? 14.513 -0.197 15.953 1.00 26.09 220 GLY A O 1
ATOM 680 N N . ARG A 1 88 ? 14.294 -0.968 18.049 1.00 23.71 221 ARG A N 1
ATOM 681 C CA . ARG A 1 88 ? 13.618 -2.183 17.617 1.00 23.84 221 ARG A CA 1
ATOM 682 C C . ARG A 1 88 ? 12.122 -1.979 17.444 1.00 23.32 221 ARG A C 1
ATOM 683 O O . ARG A 1 88 ? 11.482 -1.259 18.207 1.00 20.72 221 ARG A O 1
ATOM 691 N N . LEU A 1 89 ? 11.576 -2.642 16.438 1.00 23.21 222 LEU A N 1
ATOM 692 C CA . LEU A 1 89 ? 10.159 -2.567 16.132 1.00 25.96 222 LEU A CA 1
ATOM 693 C C . LEU A 1 89 ? 9.561 -3.915 16.537 1.00 28.10 222 LEU A C 1
ATOM 694 O O . LEU A 1 89 ? 9.742 -4.914 15.842 1.00 27.48 222 LEU A O 1
ATOM 699 N N . TYR A 1 90 ? 8.862 -3.955 17.665 1.00 30.37 223 TYR A N 1
ATOM 700 C CA . TYR A 1 90 ? 8.276 -5.212 18.112 1.00 33.31 223 TYR A CA 1
ATOM 701 C C . TYR A 1 90 ? 6.861 -5.400 17.596 1.00 35.52 223 TYR A C 1
ATOM 702 O O . TYR A 1 90 ? 6.497 -6.474 17.126 1.00 36.53 223 TYR A O 1
ATOM 711 N N . VAL A 1 91 ? 6.063 -4.349 17.682 1.00 38.61 224 VAL A N 1
ATOM 712 C CA . VAL A 1 91 ? 4.690 -4.416 17.217 1.00 42.17 224 VAL A CA 1
ATOM 713 C C . VAL A 1 91 ? 4.635 -4.210 15.704 1.00 43.58 224 VAL A C 1
ATOM 714 O O . VAL A 1 91 ? 5.381 -3.403 15.153 1.00 43.14 224 VAL A O 1
ATOM 718 N N . GLY A 1 92 ? 3.755 -4.951 15.039 1.00 46.07 225 GLY A N 1
ATOM 719 C CA . GLY A 1 92 ? 3.614 -4.818 13.602 1.00 48.34 225 GLY A CA 1
ATOM 720 C C . GLY A 1 92 ? 4.167 -5.973 12.793 1.00 49.04 225 GLY A C 1
ATOM 721 O O . GLY A 1 92 ? 5.251 -6.484 13.077 1.00 50.04 225 GLY A O 1
ATOM 722 N N . GLN A 1 93 ? 3.410 -6.385 11.781 1.00 49.56 226 GLN A N 1
ATOM 723 C CA . GLN A 1 93 ? 3.812 -7.473 10.894 1.00 49.46 226 GLN A CA 1
ATOM 724 C C . GLN A 1 93 ? 4.573 -6.831 9.751 1.00 45.77 226 GLN A C 1
ATOM 725 O O . GLN A 1 93 ? 4.025 -6.001 9.040 1.00 44.82 226 GLN A O 1
ATOM 731 N N . ARG A 1 94 ? 5.828 -7.220 9.571 1.00 42.38 227 ARG A N 1
ATOM 732 C CA . ARG A 1 94 ? 6.657 -6.649 8.518 1.00 39.27 227 ARG A CA 1
ATOM 733 C C . ARG A 1 94 ? 7.622 -7.688 7.985 1.00 36.16 227 ARG A C 1
ATOM 734 O O . ARG A 1 94 ? 7.874 -8.694 8.638 1.00 37.33 227 ARG A O 1
ATOM 742 N N . HIS A 1 95 ? 8.171 -7.438 6.800 1.00 31.24 228 HIS A N 1
ATOM 743 C CA . HIS A 1 95 ? 9.105 -8.378 6.202 1.00 27.30 228 HIS A CA 1
ATOM 744 C C . HIS A 1 95 ? 10.443 -7.751 5.902 1.00 24.01 228 HIS A C 1
ATOM 745 O O . HIS A 1 95 ? 11.310 -8.374 5.300 1.00 24.01 228 HIS A O 1
ATOM 752 N N . TYR A 1 96 ? 10.608 -6.506 6.328 1.00 20.66 229 TYR A N 1
ATOM 753 C CA . TYR A 1 96 ? 11.859 -5.800 6.124 1.00 18.90 229 TYR A CA 1
ATOM 754 C C . TYR A 1 96 ? 12.174 -5.000 7.367 1.00 17.48 229 TYR A C 1
ATOM 755 O O . TYR A 1 96 ? 11.268 -4.491 8.026 1.00 15.54 229 TYR A O 1
ATOM 764 N N . SER A 1 97 ? 13.460 -4.885 7.679 1.00 16.55 230 SER A N 1
ATOM 765 C CA . SER A 1 97 ? 13.887 -4.113 8.837 1.00 16.42 230 SER A CA 1
ATOM 766 C C . SER A 1 97 ? 14.127 -2.658 8.413 1.00 15.41 230 SER A C 1
ATOM 767 O O . SER A 1 97 ? 14.324 -2.356 7.228 1.00 14.76 230 SER A O 1
ATOM 770 N N . ALA A 1 98 ? 14.114 -1.764 9.391 1.00 13.87 231 ALA A N 1
ATOM 771 C CA . ALA A 1 98 ? 14.347 -0.352 9.136 1.00 13.82 231 ALA A CA 1
ATOM 772 C C . ALA A 1 98 ? 15.761 -0.206 8.571 1.00 14.32 231 ALA A C 1
ATOM 773 O O . ALA A 1 98 ? 16.026 0.664 7.737 1.00 11.83 231 ALA A O 1
ATOM 775 N N . PHE A 1 99 ? 16.661 -1.072 9.026 1.00 11.64 232 PHE A N 1
ATOM 776 C CA . PHE A 1 99 ? 18.045 -1.046 8.569 1.00 13.43 232 P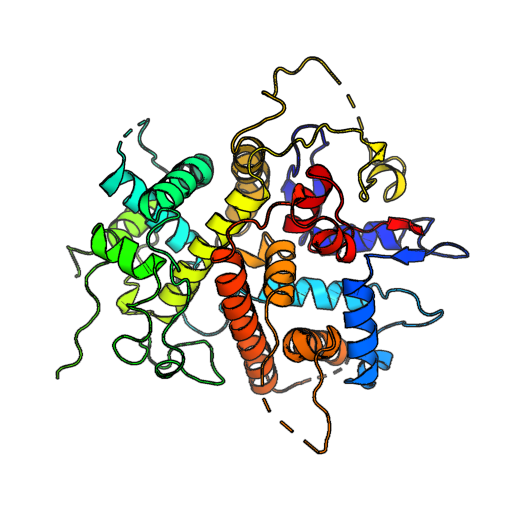HE A CA 1
ATOM 777 C C . PHE A 1 99 ? 18.138 -1.387 7.076 1.00 13.41 232 PHE A C 1
ATOM 778 O O . PHE A 1 99 ? 18.869 -0.736 6.321 1.00 10.84 232 PHE A O 1
ATOM 786 N N . GLU A 1 100 ? 17.411 -2.409 6.642 1.00 14.34 233 GLU A N 1
ATOM 787 C CA . GLU A 1 100 ? 17.456 -2.759 5.227 1.00 15.87 233 GLU A CA 1
ATOM 788 C C . GLU A 1 100 ? 16.861 -1.626 4.387 1.00 15.61 233 GLU A C 1
ATOM 789 O O . GLU A 1 100 ? 17.396 -1.286 3.336 1.00 15.80 233 GLU A O 1
ATOM 795 N N . CYS A 1 101 ? 15.754 -1.047 4.849 1.00 15.65 234 CYS A N 1
ATOM 796 C CA . CYS A 1 101 ? 15.111 0.038 4.116 1.00 16.13 234 CYS A CA 1
ATOM 797 C C . CYS A 1 101 ? 16.059 1.221 3.992 1.00 16.32 234 CYS A C 1
ATOM 798 O O . CYS A 1 101 ? 16.174 1.835 2.927 1.00 16.41 234 CYS A O 1
ATOM 801 N N . ALA A 1 102 ? 16.734 1.535 5.089 1.00 13.45 235 ALA A N 1
ATOM 802 C CA . ALA A 1 102 ? 17.675 2.641 5.115 1.00 15.90 235 ALA A CA 1
ATOM 803 C C . ALA A 1 102 ? 18.807 2.419 4.109 1.00 15.27 235 ALA A C 1
ATOM 804 O O . ALA A 1 102 ? 19.251 3.353 3.437 1.00 16.34 235 ALA A O 1
ATOM 806 N N . VAL A 1 103 ? 19.281 1.185 4.007 1.00 14.55 236 VAL A N 1
ATOM 807 C CA . VAL A 1 103 ? 20.366 0.893 3.084 1.00 14.41 236 VAL A CA 1
ATOM 808 C C . VAL A 1 103 ? 19.902 1.071 1.640 1.00 14.12 236 VAL A C 1
ATOM 809 O O . VAL A 1 103 ? 20.605 1.664 0.823 1.00 16.81 236 VAL A O 1
ATOM 813 N N . LEU A 1 104 ? 18.712 0.571 1.333 1.00 13.00 237 LEU A N 1
ATOM 814 C CA . LEU A 1 104 ? 18.162 0.698 -0.011 1.00 15.26 237 LEU A CA 1
ATOM 815 C C . LEU A 1 104 ? 17.886 2.166 -0.378 1.00 15.85 237 LEU A C 1
ATOM 816 O O . LEU A 1 104 ? 18.075 2.572 -1.525 1.00 15.92 237 LEU A O 1
ATOM 821 N N . CYS A 1 105 ? 17.433 2.960 0.588 1.00 14.21 238 CYS A N 1
ATOM 822 C CA . CYS A 1 105 ? 17.154 4.365 0.316 1.00 15.41 238 CYS A CA 1
ATOM 823 C C . CYS A 1 105 ? 18.445 5.127 0.037 1.00 16.82 238 CYS A C 1
ATOM 824 O O . CYS A 1 105 ? 18.498 5.949 -0.878 1.00 18.55 238 CYS A O 1
ATOM 827 N N . LEU A 1 106 ? 19.475 4.869 0.839 1.00 17.30 239 LEU A N 1
ATOM 828 C CA . LEU A 1 106 ? 20.762 5.531 0.666 1.00 16.90 239 LEU A CA 1
ATOM 829 C C . LEU A 1 106 ? 21.349 5.145 -0.688 1.00 18.98 239 LEU A C 1
ATOM 830 O O . LEU A 1 106 ? 21.904 5.987 -1.397 1.00 17.73 239 LEU A O 1
ATOM 835 N N . TYR A 1 107 ? 21.217 3.873 -1.047 1.00 19.29 240 TYR A N 1
ATOM 836 C CA . TYR A 1 107 ? 21.708 3.399 -2.333 1.00 21.60 240 TYR A CA 1
ATOM 837 C C . TYR A 1 107 ? 21.023 4.177 -3.464 1.00 21.93 240 TYR A C 1
ATOM 838 O O . TYR A 1 107 ? 21.685 4.734 -4.348 1.00 21.88 240 TYR A O 1
ATOM 847 N N . LEU A 1 108 ? 19.695 4.210 -3.433 1.00 20.80 241 LEU A N 1
ATOM 848 C CA . LEU A 1 108 ? 18.926 4.916 -4.449 1.00 20.50 241 LEU A CA 1
ATOM 849 C C . LEU A 1 108 ? 19.238 6.416 -4.504 1.00 20.78 241 LEU A C 1
ATOM 850 O O . LEU A 1 108 ? 19.339 6.984 -5.587 1.00 21.44 241 LEU A O 1
ATOM 855 N N . LEU A 1 109 ? 19.389 7.057 -3.349 1.00 18.68 242 LEU A N 1
ATOM 856 C CA . LEU A 1 109 ? 19.709 8.479 -3.320 1.00 18.52 242 LEU A CA 1
ATOM 857 C C . LEU A 1 109 ? 21.017 8.734 -4.063 1.00 20.84 242 LEU A C 1
ATOM 858 O O . LEU A 1 109 ? 21.130 9.678 -4.853 1.00 19.03 242 LEU A O 1
ATOM 863 N N . TYR A 1 110 ? 22.007 7.889 -3.787 1.00 21.49 243 TYR A N 1
ATOM 864 C CA . TYR A 1 110 ? 23.328 7.972 -4.408 1.00 23.24 243 TYR A CA 1
ATOM 865 C C . TYR A 1 110 ? 23.176 7.841 -5.925 1.00 25.28 243 TYR A C 1
ATOM 866 O O . TYR A 1 110 ? 23.715 8.637 -6.692 1.00 26.87 243 TYR A O 1
ATOM 875 N N . ARG A 1 111 ? 22.436 6.823 -6.345 1.00 26.42 244 ARG A N 1
ATOM 876 C CA . ARG A 1 111 ? 22.196 6.570 -7.755 1.00 28.29 244 ARG A CA 1
ATOM 877 C C . ARG A 1 111 ? 21.508 7.769 -8.425 1.00 29.37 244 ARG A C 1
ATOM 878 O O . ARG A 1 111 ? 21.889 8.173 -9.517 1.00 28.55 244 ARG A O 1
ATOM 886 N N . ASN A 1 112 ? 20.509 8.342 -7.758 1.00 29.82 245 ASN A N 1
ATOM 887 C CA . ASN A 1 112 ? 19.772 9.478 -8.304 1.00 32.79 245 ASN A CA 1
ATOM 888 C C . ASN A 1 112 ? 20.513 10.816 -8.271 1.00 35.79 245 ASN A C 1
ATOM 889 O O . ASN A 1 112 ? 20.197 11.720 -9.046 1.00 36.21 245 ASN A O 1
ATOM 894 N N . THR A 1 113 ? 21.484 10.959 -7.378 1.00 39.10 246 THR A N 1
ATOM 895 C CA . THR A 1 113 ? 22.214 12.218 -7.282 1.00 43.80 246 THR A CA 1
ATOM 896 C C . THR A 1 113 ? 23.627 12.142 -7.856 1.00 48.76 246 THR A C 1
ATOM 897 O O . THR A 1 113 ? 23.968 12.868 -8.790 1.00 47.65 246 THR A O 1
ATOM 901 N N . HIS A 1 114 ? 24.448 11.263 -7.291 1.00 55.28 247 HIS A N 1
ATOM 902 C CA . HIS A 1 114 ? 25.822 11.105 -7.749 1.00 61.14 247 HIS A CA 1
ATOM 903 C C . HIS A 1 114 ? 25.871 10.327 -9.055 1.00 62.42 247 HIS A C 1
ATOM 904 O O . HIS A 1 114 ? 25.670 10.892 -10.130 1.00 63.65 247 HIS A O 1
ATOM 911 N N . GLY A 1 115 ? 26.133 9.027 -8.948 1.00 63.83 248 GLY A N 1
ATOM 912 C CA . GLY A 1 115 ? 26.216 8.167 -10.117 1.00 65.32 248 GLY A CA 1
ATOM 913 C C . GLY A 1 115 ? 25.277 8.544 -11.248 1.00 66.21 248 GLY A C 1
ATOM 914 O O . GLY A 1 115 ? 25.718 8.831 -12.364 1.00 66.54 248 GLY A O 1
ATOM 915 N N . ARG A 1 122 ? 30.885 -2.735 -11.764 1.00 91.33 255 ARG A N 1
ATOM 916 C CA . ARG A 1 122 ? 31.008 -1.927 -10.558 1.00 90.74 255 ARG A CA 1
AT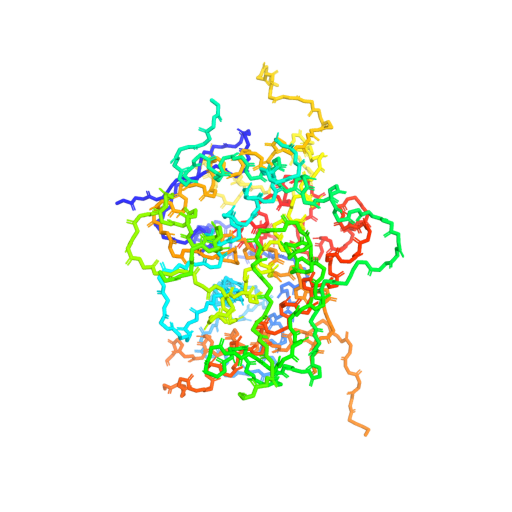OM 917 C C . ARG A 1 122 ? 29.655 -1.721 -9.881 1.00 86.97 255 ARG A C 1
ATOM 918 O O . ARG A 1 122 ? 29.593 -1.357 -8.709 1.00 87.37 255 ARG A O 1
ATOM 926 N N . ALA A 1 123 ? 28.575 -1.953 -10.621 1.00 82.22 256 ALA A N 1
ATOM 927 C CA . ALA A 1 123 ? 27.227 -1.794 -10.084 1.00 76.99 256 ALA A CA 1
ATOM 928 C C . ALA A 1 123 ? 26.909 -2.900 -9.083 1.00 72.96 256 ALA A C 1
ATOM 929 O O . ALA A 1 123 ? 27.037 -4.085 -9.393 1.00 72.77 256 ALA A O 1
ATOM 931 N N . PRO A 1 124 ? 26.485 -2.524 -7.863 1.00 68.29 257 PRO A N 1
ATOM 932 C CA . PRO A 1 124 ? 26.145 -3.489 -6.811 1.00 63.92 257 PRO A CA 1
ATOM 933 C C . PRO A 1 124 ? 25.101 -4.490 -7.294 1.00 59.40 257 PRO A C 1
ATOM 934 O O . PRO A 1 124 ? 24.189 -4.131 -8.039 1.00 59.60 257 PRO A O 1
ATOM 938 N N . VAL A 1 125 ? 25.229 -5.740 -6.864 1.00 53.72 258 VAL A N 1
ATOM 939 C CA . VAL A 1 125 ? 24.287 -6.772 -7.274 1.00 48.27 258 VAL A CA 1
ATOM 940 C C . VAL A 1 125 ? 23.562 -7.423 -6.104 1.00 44.87 258 VAL A C 1
ATOM 941 O O . VAL A 1 125 ? 22.427 -7.882 -6.242 1.00 43.91 258 VAL A O 1
ATOM 945 N N . THR A 1 126 ? 24.219 -7.466 -4.951 1.00 40.35 259 THR A N 1
ATOM 946 C CA . THR A 1 126 ? 23.625 -8.082 -3.767 1.00 36.73 259 THR A CA 1
ATOM 947 C C . THR A 1 126 ? 23.491 -7.056 -2.643 1.00 34.49 259 THR A C 1
ATOM 948 O O . THR A 1 126 ? 24.167 -6.021 -2.647 1.00 33.25 259 THR A O 1
ATOM 952 N N . PHE A 1 127 ? 22.632 -7.347 -1.675 1.00 31.89 260 PHE A N 1
ATOM 953 C CA . PHE A 1 127 ? 22.442 -6.424 -0.564 1.00 30.91 260 PHE A CA 1
ATOM 954 C C . PHE A 1 127 ? 23.774 -6.262 0.145 1.00 30.63 260 PHE A C 1
ATOM 955 O O . PHE A 1 127 ? 24.093 -5.185 0.659 1.00 29.43 260 PHE A O 1
ATOM 963 N N . GLY A 1 128 ? 24.552 -7.345 0.156 1.00 29.64 261 GLY A N 1
ATOM 964 C CA . GLY A 1 128 ? 25.855 -7.319 0.793 1.00 29.26 261 GLY A CA 1
ATOM 965 C C . GLY A 1 128 ? 26.743 -6.269 0.158 1.00 30.44 261 GLY A C 1
ATOM 966 O O . GLY A 1 128 ? 27.502 -5.581 0.851 1.00 30.93 261 GLY A O 1
ATOM 967 N N . ASP A 1 129 ? 26.647 -6.140 -1.165 1.00 30.52 262 ASP A N 1
ATOM 968 C CA . ASP A 1 129 ? 27.443 -5.152 -1.881 1.00 31.29 262 ASP A CA 1
ATOM 969 C C . ASP A 1 129 ? 27.094 -3.765 -1.346 1.00 29.10 262 ASP A C 1
ATOM 970 O O . ASP A 1 129 ? 27.981 -2.954 -1.076 1.00 27.16 262 ASP A O 1
ATOM 975 N N . LEU A 1 130 ? 25.794 -3.512 -1.185 1.00 27.33 263 LEU A N 1
ATOM 976 C CA . LEU A 1 130 ? 25.317 -2.221 -0.688 1.00 26.69 263 LEU A CA 1
ATOM 977 C C . LEU A 1 130 ? 25.863 -1.876 0.696 1.00 26.13 263 LEU A C 1
ATOM 978 O O . LEU A 1 130 ? 26.281 -0.740 0.935 1.00 25.53 263 LEU A O 1
ATOM 983 N N . LEU A 1 131 ? 25.867 -2.850 1.607 1.00 25.05 264 LEU A N 1
ATOM 984 C CA . LEU A 1 131 ? 26.375 -2.602 2.954 1.00 24.34 264 LEU A CA 1
ATOM 985 C C . LEU A 1 131 ? 27.828 -2.161 2.892 1.00 24.79 264 LEU A C 1
ATOM 986 O O . LEU A 1 131 ? 28.252 -1.245 3.608 1.00 25.40 264 LEU A O 1
ATOM 991 N N . GLY A 1 132 ? 28.593 -2.816 2.027 1.00 24.73 265 GLY A N 1
ATOM 992 C CA . GLY A 1 132 ? 29.993 -2.479 1.897 1.00 25.21 265 GLY A CA 1
ATOM 993 C C . GLY A 1 132 ? 30.221 -1.052 1.434 1.00 25.46 265 GLY A C 1
ATOM 994 O O . GLY A 1 132 ? 31.229 -0.440 1.785 1.00 26.06 265 GLY A O 1
ATOM 995 N N . ARG A 1 133 ? 29.283 -0.505 0.665 1.00 25.72 266 ARG A N 1
ATOM 996 C CA . ARG A 1 133 ? 29.437 0.858 0.149 1.00 26.01 266 ARG A CA 1
ATOM 997 C C . ARG A 1 133 ? 28.676 1.916 0.938 1.00 25.80 266 ARG A C 1
ATOM 998 O O . ARG A 1 133 ? 28.499 3.042 0.474 1.00 23.29 266 ARG A O 1
ATOM 1006 N N . LEU A 1 134 ? 28.244 1.554 2.138 1.00 23.84 267 LEU A N 1
ATOM 1007 C CA . LEU A 1 134 ? 27.483 2.462 2.985 1.00 24.13 267 LEU A CA 1
ATOM 1008 C C . LEU A 1 134 ? 28.146 3.823 3.210 1.00 24.11 267 LEU A C 1
ATOM 1009 O O . LEU A 1 134 ? 27.492 4.868 3.121 1.00 22.91 267 LEU A O 1
ATOM 1014 N N . PRO A 1 135 ? 29.460 3.840 3.485 1.00 24.83 268 PRO A N 1
ATOM 1015 C CA . PRO A 1 135 ? 30.136 5.122 3.714 1.00 24.65 268 PRO A CA 1
ATOM 1016 C C . PRO A 1 135 ? 30.013 6.161 2.587 1.00 24.49 268 PRO A C 1
ATOM 1017 O O . PRO A 1 135 ? 29.748 7.340 2.853 1.00 22.72 268 PRO A O 1
ATOM 1021 N N . ARG A 1 136 ? 30.196 5.736 1.338 1.00 23.70 269 ARG A N 1
ATOM 1022 C CA . ARG A 1 136 ? 30.084 6.671 0.218 1.00 24.18 269 ARG A CA 1
ATOM 1023 C C . ARG A 1 136 ? 28.636 7.153 0.065 1.00 22.31 269 ARG A C 1
ATOM 1024 O O . ARG A 1 136 ? 28.399 8.286 -0.350 1.00 21.98 269 ARG A O 1
ATOM 1032 N N . TYR A 1 137 ? 27.672 6.298 0.405 1.00 21.62 270 TYR A N 1
ATOM 1033 C CA . TYR A 1 137 ? 26.252 6.674 0.319 1.00 20.35 270 TYR A CA 1
ATOM 1034 C C . TYR A 1 137 ? 25.952 7.704 1.397 1.00 19.10 270 TYR A C 1
ATOM 1035 O O . TYR A 1 137 ? 25.200 8.664 1.183 1.00 17.51 270 TYR A O 1
ATOM 1044 N N . LEU A 1 138 ? 26.554 7.488 2.563 1.00 18.23 271 LEU A N 1
ATOM 1045 C CA . LEU A 1 138 ? 26.387 8.367 3.706 1.00 17.72 271 LEU A CA 1
ATOM 1046 C C . LEU A 1 138 ? 27.038 9.716 3.446 1.00 18.87 271 LEU A C 1
ATOM 1047 O O . LEU A 1 138 ? 26.502 10.751 3.831 1.00 20.37 271 LEU A O 1
ATOM 1052 N N . ALA A 1 139 ? 28.182 9.710 2.768 1.00 19.52 272 ALA A N 1
ATOM 1053 C CA . ALA A 1 139 ? 28.878 10.953 2.460 1.00 19.44 272 ALA A CA 1
ATOM 1054 C C . ALA A 1 139 ? 28.024 11.731 1.459 1.00 19.48 272 ALA A C 1
ATOM 1055 O O . ALA A 1 139 ? 27.917 12.955 1.521 1.00 18.14 272 ALA A O 1
ATOM 1057 N N . CYS A 1 140 ? 27.408 10.996 0.542 1.00 19.14 273 CYS A N 1
ATOM 1058 C CA . CYS A 1 140 ? 26.547 11.587 -0.474 1.00 20.52 273 CYS A CA 1
ATOM 1059 C C . CYS A 1 140 ? 25.368 12.280 0.209 1.00 19.65 273 CYS A C 1
ATOM 1060 O O . CYS A 1 140 ? 25.039 13.433 -0.090 1.00 20.17 273 CYS A O 1
ATOM 1063 N N . LEU A 1 141 ? 24.739 11.570 1.134 1.00 18.84 274 LEU A N 1
ATOM 1064 C CA . LEU A 1 141 ? 23.608 12.106 1.890 1.00 19.34 274 LEU A CA 1
ATOM 1065 C C . LEU A 1 141 ? 24.019 13.414 2.566 1.00 19.47 274 LEU A C 1
ATOM 1066 O O . LEU A 1 141 ? 23.331 14.431 2.468 1.00 19.80 274 LEU A O 1
ATOM 1071 N N . ALA A 1 142 ? 25.147 13.369 3.264 1.00 19.13 275 ALA A N 1
ATOM 1072 C CA . ALA A 1 142 ? 25.681 14.537 3.958 1.00 20.64 275 ALA A CA 1
ATOM 1073 C C . ALA A 1 142 ? 25.872 15.740 3.017 1.00 20.34 275 ALA A C 1
ATOM 1074 O O . ALA A 1 142 ? 25.457 16.858 3.336 1.00 19.37 275 ALA A O 1
ATOM 1076 N N . ALA A 1 143 ? 26.490 15.508 1.860 1.00 20.83 276 ALA A N 1
ATOM 1077 C CA . ALA A 1 143 ? 26.726 16.584 0.891 1.00 20.62 276 ALA A CA 1
ATOM 1078 C C . ALA A 1 143 ? 25.410 17.124 0.355 1.00 21.42 276 ALA A C 1
ATOM 1079 O O . ALA A 1 143 ? 25.240 18.333 0.197 1.00 20.24 276 ALA A O 1
ATOM 1081 N N . VAL A 1 144 ? 24.481 16.220 0.067 1.00 23.14 277 VAL A N 1
ATOM 1082 C CA . VAL A 1 144 ? 23.178 16.615 -0.458 1.00 24.69 277 VAL A CA 1
ATOM 1083 C C . VAL A 1 144 ? 22.391 17.436 0.557 1.00 26.58 277 VAL A C 1
ATOM 1084 O O . VAL A 1 144 ? 21.746 18.418 0.195 1.00 26.39 277 VAL A O 1
ATOM 1088 N N . ILE A 1 145 ? 22.438 17.036 1.821 1.00 29.52 278 ILE A N 1
ATOM 1089 C CA . ILE A 1 145 ? 21.731 17.769 2.862 1.00 36.30 278 ILE A CA 1
ATOM 1090 C C . ILE A 1 145 ? 22.388 19.133 3.019 1.00 41.26 278 ILE A C 1
ATOM 1091 O O . ILE A 1 145 ? 21.720 20.168 3.008 1.00 42.05 278 ILE A O 1
ATOM 1096 N N . GLY A 1 146 ? 23.708 19.121 3.158 1.00 47.28 279 GLY A N 1
ATOM 1097 C CA . GLY A 1 146 ? 24.445 20.356 3.329 1.00 56.27 279 GLY A CA 1
ATOM 1098 C C . GLY A 1 146 ? 24.604 20.711 4.794 1.00 62.87 279 GLY A C 1
ATOM 1099 O O . GLY A 1 146 ? 23.987 20.095 5.665 1.00 62.76 279 GLY A O 1
ATOM 1100 N N . THR A 1 147 ? 25.445 21.697 5.072 1.00 70.26 280 THR A N 1
ATOM 1101 C CA . THR A 1 147 ? 25.670 22.134 6.442 1.00 78.56 280 THR A CA 1
ATOM 1102 C C . THR A 1 147 ? 25.425 23.635 6.502 1.00 83.72 280 THR A C 1
ATOM 1103 O O . THR A 1 147 ? 25.993 24.340 7.335 1.00 85.27 280 THR A O 1
ATOM 1107 N N . GLU A 1 148 ? 24.568 24.113 5.603 1.00 89.79 281 GLU A N 1
ATOM 1108 C CA . GLU A 1 148 ? 24.227 25.530 5.530 1.00 95.25 281 GLU A CA 1
ATOM 1109 C C . GLU A 1 148 ? 22.710 25.719 5.592 1.00 97.48 281 GLU A C 1
ATOM 1110 O O . GLU A 1 148 ? 21.977 24.785 5.919 1.00 98.20 281 GLU A O 1
ATOM 1116 N N . GLY A 1 149 ? 22.244 26.926 5.284 1.00 100.07 282 GLY A N 1
ATOM 1117 C CA . GLY A 1 149 ? 20.820 27.195 5.314 1.00 102.44 282 GLY A CA 1
ATOM 1118 C C . GLY A 1 149 ? 20.367 27.420 6.736 1.00 103.58 282 GLY A C 1
ATOM 1119 O O . GLY A 1 149 ? 19.402 28.140 6.994 1.00 104.36 282 GLY A O 1
ATOM 1120 N N . GLY A 1 150 ? 21.072 26.789 7.665 1.00 103.62 283 GLY A N 1
ATOM 1121 C CA . GLY A 1 150 ? 20.738 26.943 9.064 1.00 102.81 283 GLY A CA 1
ATOM 1122 C C . GLY A 1 150 ? 19.573 26.120 9.559 1.00 101.66 283 GLY A C 1
ATOM 1123 O O . GLY A 1 150 ? 18.441 26.291 9.101 1.00 103.08 283 GLY A O 1
ATOM 1124 N N . ARG A 1 151 ? 19.872 25.209 10.480 1.00 99.59 284 ARG A N 1
ATOM 1125 C CA . ARG A 1 151 ? 18.872 24.347 11.094 1.00 96.92 284 ARG A CA 1
ATOM 1126 C C . ARG A 1 151 ? 18.313 23.165 10.296 1.00 92.84 284 ARG A C 1
ATOM 1127 O O . ARG A 1 151 ? 17.112 23.098 10.068 1.00 92.92 284 ARG A O 1
ATOM 1135 N N . PRO A 1 152 ? 19.166 22.233 9.836 1.00 87.06 285 PRO A N 1
ATOM 1136 C CA . PRO A 1 152 ? 18.574 21.109 9.099 1.00 82.12 285 PRO A CA 1
ATOM 1137 C C . PRO A 1 152 ? 17.706 20.440 10.163 1.00 76.12 285 PRO A C 1
ATOM 1138 O O . PRO A 1 152 ? 18.209 20.062 11.222 1.00 76.04 285 PRO A O 1
ATOM 1142 N N . GLN A 1 153 ? 16.412 20.309 9.886 1.00 68.22 286 GLN A N 1
ATOM 1143 C CA . GLN A 1 153 ? 15.451 19.751 10.844 1.00 59.03 286 GLN A CA 1
ATOM 1144 C C . GLN A 1 153 ? 15.318 18.215 10.855 1.00 50.58 286 GLN A C 1
ATOM 1145 O O . GLN A 1 153 ? 14.594 17.640 10.041 1.00 47.78 286 GLN A O 1
ATOM 1151 N N . TYR A 1 154 ? 16.038 17.552 11.762 1.00 41.46 287 TYR A N 1
ATOM 1152 C CA . TYR A 1 154 ? 15.954 16.094 11.891 1.00 34.24 287 TYR A CA 1
ATOM 1153 C C . TYR A 1 154 ? 14.901 15.735 12.930 1.00 31.79 287 TYR A C 1
ATOM 1154 O O . TYR A 1 154 ? 15.180 15.023 13.889 1.00 31.15 287 TYR A O 1
ATOM 1163 N N . ARG A 1 155 ? 13.696 16.248 12.743 1.00 29.42 288 ARG A N 1
ATOM 1164 C CA . ARG A 1 155 ? 12.601 15.984 13.663 1.00 29.21 288 ARG A CA 1
ATOM 1165 C C . ARG A 1 155 ? 11.295 15.942 12.883 1.00 25.80 288 ARG A C 1
ATOM 1166 O O . ARG A 1 155 ? 11.209 16.432 11.756 1.00 25.76 288 ARG A O 1
ATOM 1174 N N . TYR A 1 156 ? 10.279 15.365 13.496 1.00 21.94 289 TYR A N 1
ATOM 1175 C CA . TYR A 1 156 ? 8.977 15.248 12.869 1.00 21.89 289 TYR A CA 1
ATOM 1176 C C . TYR A 1 156 ? 8.058 16.290 13.485 1.00 22.64 289 TYR A C 1
ATOM 1177 O O . TYR A 1 156 ? 8.492 17.098 14.310 1.00 21.61 289 TYR A O 1
ATOM 1186 N N . ARG A 1 157 ? 6.798 16.292 13.078 1.00 23.88 290 ARG A N 1
ATOM 1187 C CA . ARG A 1 157 ? 5.858 17.238 13.652 1.00 26.00 290 ARG A CA 1
ATOM 1188 C C . ARG A 1 157 ? 5.180 16.525 14.802 1.00 26.78 290 ARG A C 1
ATOM 1189 O O . ARG A 1 157 ? 4.139 15.883 14.634 1.00 26.93 290 ARG A O 1
ATOM 1197 N N . ASP A 1 158 ? 5.802 16.626 15.973 1.00 27.73 291 ASP A N 1
ATOM 1198 C CA . ASP A 1 158 ? 5.297 15.965 17.168 1.00 29.14 291 ASP A CA 1
ATOM 1199 C C . ASP A 1 158 ? 3.839 16.274 17.446 1.00 28.30 291 ASP A C 1
ATOM 1200 O O . ASP A 1 158 ? 3.129 15.449 18.010 1.00 27.20 291 ASP A O 1
ATOM 1205 N N . ASP A 1 159 ? 3.394 17.462 17.050 1.00 28.87 292 ASP A N 1
ATOM 1206 C CA . ASP A 1 159 ? 2.005 17.850 17.263 1.00 30.32 292 ASP A CA 1
ATOM 1207 C C . ASP A 1 159 ? 1.100 16.965 16.416 1.00 30.11 292 ASP A C 1
ATOM 1208 O O . ASP A 1 159 ? -0.090 16.842 16.691 1.00 31.44 292 ASP A O 1
ATOM 1213 N N . LYS A 1 160 ? 1.680 16.339 15.395 1.00 28.54 293 LYS A N 1
ATOM 1214 C CA . LYS A 1 160 ? 0.943 15.445 14.508 1.00 27.82 293 LYS A CA 1
ATOM 1215 C C . LYS A 1 160 ? 1.222 13.952 14.762 1.00 27.40 293 LYS A C 1
ATOM 1216 O O . LYS A 1 160 ? 0.740 13.093 14.018 1.00 27.27 293 LYS A O 1
ATOM 1222 N N . LEU A 1 161 ? 1.996 13.639 15.800 1.00 26.30 294 LEU A N 1
ATOM 1223 C CA . LEU A 1 161 ? 2.305 12.238 16.112 1.00 27.06 294 LEU A CA 1
ATOM 1224 C C . LEU A 1 161 ? 1.760 11.827 17.473 1.00 27.94 294 LEU A C 1
ATOM 1225 O O . LEU A 1 161 ? 1.595 12.662 18.359 1.00 28.48 294 LEU A O 1
ATOM 1230 N N . PRO A 1 162 ? 1.476 10.527 17.658 1.00 27.70 295 PRO A N 1
ATOM 1231 C CA . PRO A 1 162 ? 0.950 10.037 18.937 1.00 28.27 295 PRO A CA 1
ATOM 1232 C C . PRO A 1 162 ? 1.867 10.483 20.076 1.00 29.69 295 PRO A C 1
ATOM 1233 O O . PRO A 1 162 ? 3.062 10.688 19.865 1.00 27.13 295 PRO A O 1
ATOM 1237 N N . LYS A 1 163 ? 1.315 10.625 21.277 1.00 32.47 296 LYS A N 1
ATOM 1238 C CA . LYS A 1 163 ? 2.116 11.052 22.422 1.00 35.33 296 LYS A CA 1
ATOM 1239 C C . LYS A 1 163 ? 2.764 9.915 23.213 1.00 34.53 296 LYS A C 1
ATOM 1240 O O . LYS A 1 163 ? 3.913 10.027 23.646 1.00 32.89 296 LYS A O 1
ATOM 1246 N N . THR A 1 164 ? 2.037 8.819 23.394 1.00 33.40 297 THR A N 1
ATOM 1247 C CA . THR A 1 164 ? 2.564 7.710 24.179 1.00 33.65 297 THR A CA 1
ATOM 1248 C C . THR A 1 164 ? 2.735 6.387 23.440 1.00 31.13 297 THR A C 1
ATOM 1249 O O . THR A 1 164 ? 2.875 5.336 24.062 1.00 31.59 297 THR A O 1
ATOM 1253 N N . GLN A 1 165 ? 2.714 6.443 22.115 1.00 28.29 298 GLN A N 1
ATOM 1254 C CA . GLN A 1 165 ? 2.898 5.249 21.291 1.00 27.07 298 GLN A CA 1
ATOM 1255 C C . GLN A 1 165 ? 3.864 5.620 20.192 1.00 23.08 298 GLN A C 1
ATOM 1256 O O . GLN A 1 165 ? 3.868 6.757 19.732 1.00 21.76 298 GLN A O 1
ATOM 1262 N N . PHE A 1 166 ? 4.676 4.670 19.754 1.00 20.14 299 PHE A N 1
ATOM 1263 C CA . PHE A 1 166 ? 5.609 4.968 18.687 1.00 17.89 299 PHE A CA 1
ATOM 1264 C C . PHE A 1 166 ? 4.942 4.681 17.350 1.00 19.24 299 PHE A C 1
ATOM 1265 O O . PHE A 1 166 ? 4.923 5.536 16.455 1.00 16.67 299 PHE A O 1
ATOM 1273 N N . ALA A 1 167 ? 4.382 3.477 17.238 1.00 16.67 300 ALA A N 1
ATOM 1274 C CA . ALA A 1 167 ? 3.750 3.009 16.010 1.00 19.22 300 ALA A CA 1
ATOM 1275 C C . ALA A 1 167 ? 2.493 3.736 15.538 1.00 21.50 300 ALA A C 1
ATOM 1276 O O . ALA A 1 167 ? 1.719 4.274 16.336 1.00 20.63 300 ALA A O 1
ATOM 1278 N N . ALA A 1 168 ? 2.315 3.759 14.220 1.00 23.04 301 ALA A N 1
ATOM 1279 C CA . ALA A 1 168 ? 1.149 4.375 13.605 1.00 25.53 301 ALA A CA 1
ATOM 1280 C C . ALA A 1 168 ? 0.062 3.310 13.659 1.00 28.34 301 ALA A C 1
ATOM 1281 O O . ALA A 1 168 ? 0.235 2.223 13.111 1.00 30.49 301 ALA A O 1
ATOM 1283 N N . GLY A 1 169 ? -1.040 3.622 14.330 1.00 30.28 302 GLY A N 1
ATOM 1284 C CA . GLY A 1 169 ? -2.136 2.679 14.464 1.00 32.84 302 GLY A CA 1
ATOM 1285 C C . GLY A 1 169 ? -2.423 1.783 13.272 1.00 33.63 302 GLY A C 1
ATOM 1286 O O . GLY A 1 169 ? -2.150 0.584 13.312 1.00 35.72 302 GLY A O 1
ATOM 1287 N N . GLY A 1 170 ? -2.975 2.354 12.209 1.00 32.14 303 GLY A N 1
ATOM 1288 C CA . GLY A 1 170 ? -3.300 1.549 11.047 1.00 31.03 303 GLY A CA 1
ATOM 1289 C C . GLY A 1 170 ? -2.344 1.697 9.886 1.00 29.89 303 GLY A C 1
ATOM 1290 O O . GLY A 1 170 ? -2.763 1.706 8.732 1.00 30.55 303 GLY A O 1
ATOM 1291 N N . GLY A 1 171 ? -1.056 1.816 10.187 1.00 29.11 304 GLY A N 1
ATOM 1292 C CA . GLY A 1 171 ? -0.066 1.951 9.136 1.00 25.94 304 GLY A CA 1
ATOM 1293 C C . GLY A 1 171 ? 0.178 3.381 8.700 1.00 24.93 304 GLY A C 1
ATOM 1294 O O . GLY A 1 171 ? 1.118 3.636 7.948 1.00 24.87 304 GLY A O 1
ATOM 1295 N N . ARG A 1 172 ? -0.654 4.314 9.161 1.00 22.19 305 ARG A N 1
ATOM 1296 C CA . ARG A 1 172 ? -0.485 5.720 8.786 1.00 22.02 305 ARG A CA 1
ATOM 1297 C C . ARG A 1 172 ? -0.594 6.707 9.937 1.00 20.45 305 ARG A C 1
ATOM 1298 O O . ARG A 1 172 ? -1.455 6.555 10.808 1.00 21.12 305 ARG A O 1
ATOM 1306 N N . TYR A 1 173 ? 0.278 7.717 9.939 1.00 18.40 306 TYR A N 1
ATOM 1307 C CA . TYR A 1 173 ? 0.228 8.774 10.947 1.00 18.07 306 TYR A CA 1
ATOM 1308 C C . TYR A 1 173 ? -0.597 9.907 10.333 1.00 18.35 306 TYR A C 1
ATOM 1309 O O . TYR A 1 173 ? -0.934 9.866 9.155 1.00 17.40 306 TYR A O 1
ATOM 1318 N N . GLU A 1 174 ? -0.906 10.916 11.134 1.00 20.39 307 GLU A N 1
ATOM 1319 C CA . GLU A 1 174 ? -1.659 12.070 10.670 1.00 23.48 307 GLU A CA 1
ATOM 1320 C C . GLU A 1 174 ? -0.943 12.617 9.423 1.00 23.58 307 GLU A C 1
ATOM 1321 O O . GLU A 1 174 ? 0.301 12.577 9.334 1.00 19.43 307 GLU A O 1
ATOM 1327 N N . HIS A 1 175 ? -1.716 13.133 8.472 1.00 21.22 308 HIS A N 1
ATOM 1328 C CA . HIS A 1 175 ? -1.134 13.686 7.257 1.00 21.32 308 HIS A CA 1
ATOM 1329 C C . HIS A 1 175 ? -0.081 14.736 7.607 1.00 19.61 308 HIS A C 1
ATOM 1330 O O . HIS A 1 175 ? -0.326 15.593 8.444 1.00 19.81 308 HIS A O 1
ATOM 1337 N N . GLY A 1 176 ? 1.083 14.654 6.961 1.00 19.20 309 GLY A N 1
ATOM 1338 C CA . GLY A 1 176 ? 2.162 15.609 7.195 1.00 18.91 309 GLY A CA 1
ATOM 1339 C C . GLY A 1 176 ? 3.006 15.419 8.451 1.00 17.26 309 GLY A C 1
ATOM 1340 O O . GLY A 1 176 ? 3.907 16.216 8.734 1.00 17.86 309 GLY A O 1
ATOM 1341 N N . ALA A 1 177 ? 2.733 14.368 9.214 1.00 16.54 310 ALA A N 1
ATOM 1342 C CA . ALA A 1 177 ? 3.482 14.135 10.443 1.00 15.49 310 ALA A CA 1
ATOM 1343 C C . ALA A 1 177 ? 4.955 13.874 10.184 1.00 15.79 310 ALA A C 1
ATOM 1344 O O . ALA A 1 177 ? 5.813 14.293 10.966 1.00 16.71 310 ALA A O 1
ATOM 1346 N N . LEU A 1 178 ? 5.247 13.192 9.079 1.00 13.77 311 LEU A N 1
ATOM 1347 C CA . LEU A 1 178 ? 6.617 12.828 8.738 1.00 14.81 311 LEU A CA 1
ATOM 1348 C C . LEU A 1 178 ? 7.256 13.672 7.635 1.00 16.45 311 LEU A C 1
ATOM 1349 O O . LEU A 1 178 ? 8.468 13.893 7.624 1.00 14.37 311 LEU A O 1
ATOM 1354 N N . ALA A 1 179 ? 6.419 14.133 6.715 1.00 17.25 312 ALA A N 1
ATOM 1355 C CA . ALA A 1 179 ? 6.854 14.897 5.558 1.00 21.39 312 ALA A CA 1
ATOM 1356 C C . ALA A 1 179 ? 7.931 15.968 5.744 1.00 21.40 312 ALA A C 1
ATOM 1357 O O . ALA A 1 179 ? 8.726 16.189 4.832 1.00 23.30 312 ALA A O 1
ATOM 1359 N N . SER A 1 180 ? 7.983 16.619 6.903 1.00 22.14 313 SER A N 1
ATOM 1360 C CA . SER A 1 180 ? 8.960 17.690 7.114 1.00 23.65 313 SER A CA 1
ATOM 1361 C C . SER A 1 180 ? 10.364 17.343 7.606 1.00 22.94 313 SER A C 1
ATOM 1362 O O . SER A 1 180 ? 11.245 18.198 7.604 1.00 24.32 313 SER A O 1
ATOM 1365 N N . HIS A 1 181 ? 10.576 16.104 8.029 1.00 19.46 314 HIS A N 1
ATOM 1366 C CA . HIS A 1 181 ? 11.894 15.668 8.495 1.00 16.57 314 HIS A CA 1
ATOM 1367 C C . HIS A 1 181 ? 12.830 15.808 7.292 1.00 15.57 314 HIS A C 1
ATOM 1368 O O . HIS A 1 181 ? 12.510 15.339 6.196 1.00 15.09 314 HIS A O 1
ATOM 1375 N N . ILE A 1 182 ? 13.984 16.442 7.493 1.00 15.89 315 ILE A N 1
ATOM 1376 C CA . ILE A 1 182 ? 14.924 16.670 6.397 1.00 15.28 315 ILE A CA 1
ATOM 1377 C C . ILE A 1 182 ? 15.277 15.418 5.592 1.00 14.35 315 ILE A C 1
ATOM 1378 O O . ILE A 1 182 ? 15.437 15.486 4.373 1.00 12.47 315 ILE A O 1
ATOM 1383 N N . VAL A 1 183 ? 15.393 14.272 6.255 1.00 12.78 316 VAL A N 1
ATOM 1384 C CA . VAL A 1 183 ? 15.741 13.058 5.526 1.00 11.99 316 VAL A CA 1
ATOM 1385 C C . VAL A 1 183 ? 14.627 12.629 4.602 1.00 14.25 316 VAL A C 1
ATOM 1386 O O . VAL A 1 183 ? 14.873 12.220 3.469 1.00 15.79 316 VAL A O 1
ATOM 1390 N N . ILE A 1 184 ? 13.395 12.716 5.085 1.00 13.90 317 ILE A N 1
ATOM 1391 C CA . ILE A 1 184 ? 12.270 12.320 4.273 1.00 14.05 317 ILE A CA 1
ATOM 1392 C C . ILE A 1 184 ? 12.054 13.315 3.137 1.00 14.19 317 ILE A C 1
ATOM 1393 O O . ILE A 1 184 ? 11.835 12.909 1.995 1.00 11.64 317 ILE A O 1
ATOM 1398 N N . ALA A 1 185 ? 12.139 14.609 3.443 1.00 14.25 318 ALA A N 1
ATOM 1399 C CA . ALA A 1 185 ? 11.968 15.631 2.416 1.00 15.37 318 ALA A CA 1
ATOM 1400 C C . ALA A 1 185 ? 13.053 15.485 1.340 1.00 16.66 318 ALA A C 1
ATOM 1401 O O . ALA A 1 185 ? 12.796 15.726 0.160 1.00 16.74 318 ALA A O 1
ATOM 1403 N N . THR A 1 186 ? 14.260 15.089 1.747 1.00 15.79 319 THR A N 1
ATOM 1404 C CA . THR A 1 186 ? 15.360 14.887 0.799 1.00 15.19 319 THR A CA 1
ATOM 1405 C C . THR A 1 186 ? 15.083 13.687 -0.125 1.00 16.68 319 THR A C 1
ATOM 1406 O O . THR A 1 186 ? 15.270 13.763 -1.343 1.00 14.11 319 THR A O 1
ATOM 1410 N N . LEU A 1 187 ? 14.638 12.574 0.458 1.00 14.43 320 LEU A N 1
ATOM 1411 C CA . LEU A 1 187 ? 14.336 11.384 -0.326 1.00 14.83 320 LEU A CA 1
ATOM 1412 C C . LEU A 1 187 ? 13.190 11.651 -1.322 1.00 15.71 320 LEU A C 1
ATOM 1413 O O . LEU A 1 187 ? 13.174 11.099 -2.427 1.00 15.62 320 LEU A O 1
ATOM 1418 N N . MET A 1 188 ? 12.230 12.481 -0.934 1.00 15.58 321 MET A N 1
ATOM 1419 C CA . MET A 1 188 ? 11.125 12.786 -1.837 1.00 18.42 321 MET A CA 1
ATOM 1420 C C . MET A 1 188 ? 11.631 13.731 -2.921 1.00 19.65 321 MET A C 1
ATOM 1421 O O . MET A 1 188 ? 11.363 13.534 -4.103 1.00 19.95 321 MET A O 1
ATOM 1426 N N . HIS A 1 189 ? 12.378 14.751 -2.505 1.00 20.78 322 HIS A N 1
ATOM 1427 C CA . HIS A 1 189 ? 12.929 15.727 -3.439 1.00 20.88 322 HIS A CA 1
ATOM 1428 C C . HIS A 1 189 ? 13.725 15.027 -4.530 1.00 20.79 322 HIS A C 1
ATOM 1429 O O . HIS A 1 189 ? 13.658 15.414 -5.693 1.00 20.84 322 HIS A O 1
ATOM 1436 N N . HIS A 1 190 ? 14.467 13.985 -4.169 1.00 19.47 323 HIS A N 1
ATOM 1437 C CA . HIS A 1 190 ? 15.270 13.289 -5.157 1.00 20.01 323 HIS A CA 1
ATOM 1438 C C . HIS A 1 190 ? 14.702 12.018 -5.779 1.00 20.50 323 HIS A C 1
ATOM 1439 O O . HIS A 1 190 ? 15.447 11.189 -6.298 1.00 20.74 323 HIS A O 1
ATOM 1446 N N . GLY A 1 191 ? 13.382 11.873 -5.740 1.00 21.54 324 GLY A N 1
ATOM 1447 C CA . GLY A 1 191 ? 12.743 10.723 -6.360 1.00 21.31 324 GLY A CA 1
ATOM 1448 C C . GLY A 1 191 ? 12.946 9.350 -5.748 1.00 22.26 324 GLY A C 1
ATOM 1449 O O . GLY A 1 191 ? 12.563 8.346 -6.346 1.00 23.19 324 GLY A O 1
ATOM 1450 N N . VAL A 1 192 ? 13.535 9.274 -4.564 1.00 20.21 325 VAL A N 1
ATOM 1451 C CA . VAL A 1 192 ? 13.737 7.967 -3.951 1.00 18.84 325 VAL A CA 1
ATOM 1452 C C . VAL A 1 192 ? 12.432 7.450 -3.352 1.00 18.62 325 VAL A C 1
ATOM 1453 O O . VAL A 1 192 ? 12.025 6.319 -3.593 1.00 19.59 325 VAL A O 1
ATOM 1457 N N . LEU A 1 193 ? 11.790 8.297 -2.565 1.00 16.94 326 LEU A N 1
ATOM 1458 C CA . LEU A 1 193 ? 10.536 7.964 -1.913 1.00 17.62 326 LEU A CA 1
ATOM 1459 C C . LEU A 1 193 ? 9.420 8.636 -2.708 1.00 18.69 326 LEU A C 1
ATOM 1460 O O . LEU A 1 193 ? 9.568 9.783 -3.140 1.00 18.29 326 LEU A O 1
ATOM 1465 N N . PRO A 1 194 ? 8.299 7.930 -2.930 1.00 18.08 327 PRO A N 1
ATOM 1466 C CA . PRO A 1 194 ? 7.193 8.525 -3.686 1.00 19.50 327 PRO A CA 1
ATOM 1467 C C . PRO A 1 194 ? 6.549 9.645 -2.886 1.00 20.48 327 PRO A C 1
ATOM 1468 O O . PRO A 1 194 ? 6.841 9.824 -1.697 1.00 18.65 327 PRO A O 1
ATOM 1472 N N . ALA A 1 195 ? 5.671 10.391 -3.548 1.00 22.07 328 ALA A N 1
ATOM 1473 C CA . ALA A 1 195 ? 4.942 11.471 -2.907 1.00 23.26 328 ALA A CA 1
ATOM 1474 C C . ALA A 1 195 ? 4.098 10.822 -1.814 1.00 22.97 328 ALA A C 1
ATOM 1475 O O . ALA A 1 195 ? 3.671 9.678 -1.950 1.00 23.23 328 ALA A O 1
ATOM 1477 N N . ALA A 1 196 ? 3.860 11.552 -0.735 1.00 23.18 329 ALA A N 1
ATOM 1478 C CA . ALA A 1 196 ? 3.074 11.027 0.365 1.00 24.65 329 ALA A CA 1
ATOM 1479 C C . ALA A 1 196 ? 1.602 10.842 -0.013 1.00 26.00 329 ALA A C 1
ATOM 1480 O O . ALA A 1 196 ? 1.090 11.502 -0.918 1.00 25.24 329 ALA A O 1
ATOM 1482 N N . PRO A 1 197 ? 0.908 9.914 0.672 1.00 26.84 330 PRO A N 1
ATOM 1483 C CA . PRO A 1 197 ? -0.511 9.646 0.413 1.00 27.51 330 PRO A CA 1
ATOM 1484 C C . PRO A 1 197 ? -1.274 10.955 0.601 1.00 28.49 330 PRO A C 1
ATOM 1485 O O . PRO A 1 197 ? -0.877 11.793 1.406 1.00 26.58 330 PRO A O 1
ATOM 1489 N N . GLY A 1 198 ? -2.366 11.140 -0.128 1.00 30.08 331 GLY A N 1
ATOM 1490 C CA . GLY A 1 198 ? -3.117 12.369 0.036 1.00 32.38 331 GLY A CA 1
ATOM 1491 C C . GLY A 1 198 ? -3.964 12.345 1.295 1.00 33.78 331 GLY A C 1
ATOM 1492 O O . GLY A 1 198 ? -3.908 11.387 2.070 1.00 32.99 331 GLY A O 1
ATOM 1493 N N . ASP A 1 199 ? -4.744 13.401 1.510 1.00 34.32 332 ASP A N 1
ATOM 1494 C CA . ASP A 1 199 ? -5.617 13.467 2.674 1.00 35.45 332 ASP A CA 1
ATOM 1495 C C . ASP A 1 199 ? -7.051 13.837 2.295 1.00 36.17 332 ASP A C 1
ATOM 1496 O O . ASP A 1 199 ? -7.709 14.594 3.004 1.00 37.71 332 ASP A O 1
ATOM 1501 N N . VAL A 1 200 ? -7.536 13.302 1.179 1.00 36.54 333 VAL A N 1
ATOM 1502 C CA . VAL A 1 200 ? -8.897 13.587 0.738 1.00 38.62 333 VAL A CA 1
ATOM 1503 C C . VAL A 1 200 ? -9.591 12.304 0.296 1.00 39.36 333 VAL A C 1
ATOM 1504 O O . VAL A 1 200 ? -9.070 11.570 -0.537 1.00 39.35 333 VAL A O 1
ATOM 1508 N N . PRO A 1 201 ? -10.786 12.028 0.843 1.00 41.36 334 PRO A N 1
ATOM 1509 C CA . PRO A 1 201 ? -11.581 10.834 0.528 1.00 42.49 334 PRO A CA 1
ATOM 1510 C C . PRO A 1 201 ? -11.726 10.534 -0.964 1.00 43.18 334 PRO A C 1
ATOM 1511 O O . PRO A 1 201 ? -11.963 11.431 -1.772 1.00 43.11 334 PRO A O 1
ATOM 1515 N N . VAL A 1 213 ? 1.667 -3.550 -8.695 1.00 65.87 346 VAL A N 1
ATOM 1516 C CA . VAL A 1 213 ? 0.703 -2.597 -8.159 1.00 64.79 346 VAL A CA 1
ATOM 1517 C C . VAL A 1 213 ? 1.224 -1.164 -8.302 1.00 62.61 346 VAL A C 1
ATOM 1518 O O . VAL A 1 213 ? 0.736 -0.405 -9.141 1.00 64.01 346 VAL A O 1
ATOM 1522 N N . ALA A 1 214 ? 2.215 -0.800 -7.485 1.00 58.16 347 ALA A N 1
ATOM 1523 C CA . ALA A 1 214 ? 2.802 0.542 -7.528 1.00 52.25 347 ALA A CA 1
ATOM 1524 C C . ALA A 1 214 ? 4.084 0.524 -8.360 1.00 48.51 347 ALA A C 1
ATOM 1525 O O . ALA A 1 214 ? 5.186 0.371 -7.829 1.00 46.18 347 ALA A O 1
ATOM 1527 N N . HIS A 1 215 ? 3.926 0.690 -9.669 1.00 42.95 348 HIS A N 1
ATOM 1528 C CA . HIS A 1 215 ? 5.052 0.671 -10.593 1.00 38.54 348 HIS A CA 1
ATOM 1529 C C . HIS A 1 215 ? 6.041 1.815 -10.416 1.00 35.98 348 HIS A C 1
ATOM 1530 O O . HIS A 1 215 ? 7.183 1.729 -10.857 1.00 35.02 348 HIS A O 1
ATOM 1537 N N . HIS A 1 216 ? 5.610 2.881 -9.755 1.00 33.57 349 HIS A N 1
ATOM 1538 C CA . HIS A 1 216 ? 6.471 4.032 -9.565 1.00 31.35 349 HIS A CA 1
ATOM 1539 C C . HIS A 1 216 ? 7.214 4.079 -8.227 1.00 30.91 349 HIS A C 1
ATOM 1540 O O . HIS A 1 216 ? 7.773 5.114 -7.863 1.00 31.27 349 HIS A O 1
ATOM 1547 N N . ASP A 1 217 ? 7.240 2.968 -7.497 1.00 28.37 350 ASP A N 1
ATOM 1548 C CA . ASP A 1 217 ? 7.945 2.944 -6.209 1.00 26.29 350 ASP A CA 1
ATOM 1549 C C . ASP A 1 217 ? 9.327 2.291 -6.351 1.00 23.78 350 ASP A C 1
ATOM 1550 O O . ASP A 1 217 ? 9.449 1.071 -6.305 1.00 24.37 350 ASP A O 1
ATOM 1555 N N . ASP A 1 218 ? 10.368 3.103 -6.528 1.00 23.01 351 ASP A N 1
ATOM 1556 C CA . ASP A 1 218 ? 11.724 2.571 -6.682 1.00 22.03 351 ASP A CA 1
ATOM 1557 C C . ASP A 1 218 ? 12.244 1.775 -5.481 1.00 21.16 351 ASP A C 1
ATOM 1558 O O . ASP A 1 218 ? 13.074 0.879 -5.638 1.00 20.01 351 ASP A O 1
ATOM 1563 N N . ILE A 1 219 ? 11.760 2.095 -4.287 1.00 19.27 352 ILE A N 1
ATOM 1564 C CA . ILE A 1 219 ? 12.217 1.396 -3.086 1.00 19.21 352 ILE A CA 1
ATOM 1565 C C . ILE A 1 219 ? 11.725 -0.050 -3.088 1.00 19.52 352 ILE A C 1
ATOM 1566 O O . ILE A 1 219 ? 12.484 -0.985 -2.816 1.00 18.06 352 ILE A O 1
ATOM 1571 N N . ASN A 1 220 ? 10.451 -0.226 -3.411 1.00 20.05 353 ASN A N 1
ATOM 1572 C CA . ASN A 1 220 ? 9.856 -1.552 -3.471 1.00 21.75 353 ASN A CA 1
ATOM 1573 C C . ASN A 1 220 ? 10.590 -2.366 -4.529 1.00 21.72 353 ASN A C 1
ATOM 1574 O O . ASN A 1 220 ? 10.910 -3.539 -4.324 1.00 20.17 353 ASN A O 1
ATOM 1579 N N . ARG A 1 221 ? 10.862 -1.722 -5.659 1.00 21.12 354 ARG A N 1
ATOM 1580 C CA . ARG A 1 221 ? 11.570 -2.355 -6.759 1.00 21.58 354 ARG A CA 1
ATOM 1581 C C . ARG A 1 221 ? 12.971 -2.801 -6.323 1.00 22.04 354 ARG A C 1
ATOM 1582 O O . ARG A 1 221 ? 13.367 -3.947 -6.563 1.00 21.52 354 ARG A O 1
ATOM 1590 N N . ALA A 1 222 ? 13.721 -1.901 -5.686 1.00 20.07 355 ALA A N 1
ATOM 1591 C CA . ALA A 1 222 ? 15.064 -2.236 -5.221 1.00 19.22 355 ALA A CA 1
ATOM 1592 C C . ALA A 1 222 ? 14.995 -3.369 -4.195 1.00 20.20 355 ALA A C 1
ATOM 1593 O O . ALA A 1 222 ? 15.833 -4.273 -4.198 1.00 19.45 355 ALA A O 1
ATOM 1595 N N . ALA A 1 223 ? 14.001 -3.317 -3.316 1.00 20.12 356 ALA A N 1
ATOM 1596 C CA . ALA A 1 223 ? 13.853 -4.353 -2.307 1.00 22.07 356 ALA A CA 1
ATOM 1597 C C . ALA A 1 223 ? 13.674 -5.697 -3.015 1.00 22.89 356 ALA A C 1
ATOM 1598 O O . ALA A 1 223 ? 14.321 -6.691 -2.665 1.00 21.78 356 ALA A O 1
ATOM 1600 N N . ALA A 1 224 ? 12.804 -5.713 -4.019 1.00 23.91 357 ALA A N 1
ATOM 1601 C CA . ALA A 1 224 ? 12.533 -6.923 -4.781 1.00 24.54 357 ALA A CA 1
ATOM 1602 C C . ALA A 1 224 ? 13.833 -7.459 -5.365 1.00 25.68 357 ALA A C 1
ATOM 1603 O O . ALA A 1 224 ? 14.146 -8.645 -5.235 1.00 27.37 357 ALA A O 1
ATOM 1605 N N . ALA A 1 225 ? 14.600 -6.568 -5.983 1.00 26.26 358 ALA A N 1
ATOM 1606 C CA . ALA A 1 225 ? 15.865 -6.931 -6.606 1.00 27.60 358 ALA A CA 1
ATOM 1607 C C . ALA A 1 225 ? 16.986 -7.384 -5.661 1.00 29.56 358 ALA A C 1
ATOM 1608 O O . ALA A 1 225 ? 17.628 -8.406 -5.905 1.00 30.59 358 ALA A O 1
ATOM 1610 N N . PHE A 1 226 ? 17.233 -6.633 -4.591 1.00 29.68 359 PHE A N 1
ATOM 1611 C CA . PHE A 1 226 ? 18.311 -6.986 -3.674 1.00 29.63 359 PHE A CA 1
ATOM 1612 C C . PHE A 1 226 ? 17.990 -8.010 -2.592 1.00 30.15 359 PHE A C 1
ATOM 1613 O O . PHE A 1 226 ? 18.899 -8.652 -2.079 1.00 31.75 359 PHE A O 1
ATOM 1621 N N . LEU A 1 227 ? 16.722 -8.168 -2.234 1.00 30.82 360 LEU A N 1
ATOM 1622 C CA . LEU A 1 227 ? 16.380 -9.119 -1.182 1.00 31.76 360 LEU A CA 1
ATOM 1623 C C . LEU A 1 227 ? 15.468 -10.242 -1.671 1.00 33.55 360 LEU A C 1
ATOM 1624 O O . LEU A 1 227 ? 15.373 -11.288 -1.029 1.00 34.51 360 LEU A O 1
ATOM 1629 N N . SER A 1 228 ? 14.812 -10.027 -2.809 1.00 34.78 361 SER A N 1
ATOM 1630 C CA . SER A 1 228 ? 13.920 -11.028 -3.406 1.00 36.61 361 SER A CA 1
ATOM 1631 C C . SER A 1 228 ? 13.139 -11.891 -2.410 1.00 35.11 361 SER A C 1
ATOM 1632 O O . SER A 1 228 ? 13.344 -13.103 -2.331 1.00 36.41 361 SER A O 1
ATOM 1635 N N . ARG A 1 229 ? 12.237 -11.263 -1.663 1.00 34.09 362 ARG A N 1
ATOM 1636 C CA . ARG A 1 229 ? 11.421 -11.967 -0.681 1.00 33.02 362 ARG A CA 1
ATOM 1637 C C . ARG A 1 229 ? 9.966 -12.021 -1.115 1.00 33.86 362 ARG A C 1
ATOM 1638 O O . ARG A 1 229 ? 9.112 -12.536 -0.392 1.00 34.16 362 ARG A O 1
ATOM 1646 N N . GLY A 1 230 ? 9.678 -11.469 -2.286 1.00 34.23 363 GLY A N 1
ATOM 1647 C CA . GLY A 1 230 ? 8.319 -11.490 -2.784 1.00 34.74 363 GLY A CA 1
ATOM 1648 C C . GLY A 1 230 ? 7.303 -10.796 -1.896 1.00 35.59 363 GLY A C 1
ATOM 1649 O O . GLY A 1 230 ? 6.130 -11.170 -1.875 1.00 37.58 363 GLY A O 1
ATOM 1650 N N . HIS A 1 231 ? 7.744 -9.790 -1.151 1.00 32.84 364 HIS A N 1
ATOM 1651 C CA . HIS A 1 231 ? 6.839 -9.039 -0.289 1.00 30.29 364 HIS A CA 1
ATOM 1652 C C . HIS A 1 231 ? 6.940 -7.576 -0.686 1.00 27.64 364 HIS A C 1
ATOM 1653 O O . HIS A 1 231 ? 8.039 -7.061 -0.884 1.00 25.30 364 HIS A O 1
ATOM 1660 N N . ASN A 1 232 ? 5.803 -6.903 -0.809 1.00 24.97 365 ASN A N 1
ATOM 1661 C CA . ASN A 1 232 ? 5.838 -5.497 -1.179 1.00 25.01 365 ASN A CA 1
ATOM 1662 C C . ASN A 1 232 ? 6.404 -4.656 -0.042 1.00 24.08 365 ASN A C 1
ATOM 1663 O O . ASN A 1 232 ? 6.255 -4.996 1.128 1.00 21.92 365 ASN A O 1
ATOM 1668 N N . LEU A 1 233 ? 7.066 -3.562 -0.400 1.00 21.39 366 LEU A N 1
ATOM 1669 C CA . LEU A 1 233 ? 7.633 -2.646 0.582 1.00 19.07 366 LEU A CA 1
ATOM 1670 C C . LEU A 1 233 ? 7.192 -1.254 0.161 1.00 18.96 366 LEU A C 1
ATOM 1671 O O . LEU A 1 233 ? 7.845 -0.598 -0.656 1.00 19.59 366 LEU A O 1
ATOM 1676 N N . PHE A 1 234 ? 6.051 -0.835 0.694 1.00 18.10 367 PHE A N 1
ATOM 1677 C CA . PHE A 1 234 ? 5.476 0.470 0.398 1.00 19.44 367 PHE A CA 1
ATOM 1678 C C . PHE A 1 234 ? 5.545 1.260 1.695 1.00 19.31 367 PHE A C 1
ATOM 1679 O O . PHE A 1 234 ? 4.629 1.208 2.522 1.00 18.69 367 PHE A O 1
ATOM 1687 N N . LEU A 1 235 ? 6.644 1.982 1.866 1.00 15.66 368 LEU A N 1
ATOM 1688 C CA . LEU A 1 235 ? 6.878 2.757 3.076 1.00 16.87 368 LEU A CA 1
ATOM 1689 C C . LEU A 1 235 ? 5.770 3.704 3.516 1.00 14.79 368 LEU A C 1
ATOM 1690 O O . LEU A 1 235 ? 5.566 3.892 4.715 1.00 14.72 368 LEU A O 1
ATOM 1695 N N . TRP A 1 236 ? 5.056 4.301 2.568 1.00 15.03 369 TRP A N 1
ATOM 1696 C CA . TRP A 1 236 ? 3.976 5.213 2.918 1.00 15.58 369 TRP A CA 1
ATOM 1697 C C . TRP A 1 236 ? 2.756 4.457 3.427 1.00 16.62 369 TRP A C 1
ATOM 1698 O O . TRP A 1 236 ? 1.810 5.066 3.938 1.00 15.32 369 TRP A O 1
ATOM 1709 N N . GLU A 1 237 ? 2.787 3.133 3.286 1.00 15.70 370 GLU A N 1
ATOM 1710 C CA . GLU A 1 237 ? 1.701 2.283 3.765 1.00 19.10 370 GLU A CA 1
ATOM 1711 C C . GLU A 1 237 ? 2.053 1.644 5.108 1.00 19.84 370 GLU A C 1
ATOM 1712 O O . GLU A 1 237 ? 1.190 1.071 5.774 1.00 20.22 370 GLU A O 1
ATOM 1718 N N . ASP A 1 238 ? 3.323 1.738 5.497 1.00 17.94 371 ASP A N 1
ATOM 1719 C CA . ASP A 1 238 ? 3.796 1.204 6.782 1.00 16.12 371 ASP A CA 1
ATOM 1720 C C . ASP A 1 238 ? 4.653 2.350 7.309 1.00 15.41 371 ASP A C 1
ATOM 1721 O O . ASP A 1 238 ? 5.882 2.279 7.301 1.00 14.15 371 ASP A O 1
ATOM 1726 N N . GLN A 1 239 ? 3.994 3.405 7.770 1.00 13.17 372 GLN A N 1
ATOM 1727 C CA . GLN A 1 239 ? 4.704 4.595 8.211 1.00 14.00 372 GLN A CA 1
ATOM 1728 C C . GLN A 1 239 ? 5.517 4.461 9.477 1.00 14.12 372 GLN A C 1
ATOM 1729 O O . GLN A 1 239 ? 6.380 5.292 9.760 1.00 13.95 372 GLN A O 1
ATOM 1735 N N . THR A 1 240 ? 5.249 3.411 10.244 1.00 16.05 373 THR A N 1
ATOM 1736 C CA . THR A 1 240 ? 6.020 3.166 11.442 1.00 13.89 373 THR A CA 1
ATOM 1737 C C . THR A 1 240 ? 7.409 2.796 10.919 1.00 14.46 373 THR A C 1
ATOM 1738 O O . THR A 1 240 ? 8.432 3.290 11.408 1.00 13.39 373 THR A O 1
ATOM 1742 N N . LEU A 1 241 ? 7.438 1.939 9.902 1.00 11.43 374 LEU A N 1
ATOM 1743 C CA . LEU A 1 241 ? 8.704 1.517 9.323 1.00 14.27 374 LEU A CA 1
ATOM 1744 C C . LEU A 1 241 ? 9.411 2.697 8.641 1.00 13.51 374 LEU A C 1
ATOM 1745 O O . LEU A 1 241 ? 10.638 2.776 8.672 1.00 15.07 374 LEU A O 1
ATOM 1750 N N . LEU A 1 242 ? 8.645 3.606 8.038 1.00 10.13 375 LEU A N 1
ATOM 1751 C CA . LEU A 1 242 ? 9.235 4.779 7.377 1.00 11.63 375 LEU A CA 1
ATOM 1752 C C . LEU A 1 242 ? 9.902 5.659 8.424 1.00 11.41 375 LEU A C 1
ATOM 1753 O O . LEU A 1 242 ? 11.024 6.126 8.230 1.00 11.08 375 LEU A O 1
ATOM 1758 N N . ARG A 1 243 ? 9.202 5.885 9.530 1.00 10.94 376 ARG A N 1
ATOM 1759 C CA . ARG A 1 243 ? 9.729 6.712 10.611 1.00 12.84 376 ARG A CA 1
ATOM 1760 C C . ARG A 1 243 ? 11.020 6.085 11.140 1.00 14.33 376 ARG A C 1
ATOM 1761 O O . ARG A 1 243 ? 12.019 6.779 11.354 1.00 12.85 376 ARG A O 1
ATOM 1769 N N . ALA A 1 244 ? 11.001 4.766 11.335 1.00 13.36 377 ALA A N 1
ATOM 1770 C CA . ALA A 1 244 ? 12.178 4.051 11.820 1.00 12.62 377 ALA A CA 1
ATOM 1771 C C . ALA A 1 244 ? 13.290 4.104 10.770 1.00 12.44 377 ALA A C 1
ATOM 1772 O O . ALA A 1 244 ? 14.475 4.138 11.113 1.00 10.56 377 ALA A O 1
ATOM 1774 N N . THR A 1 245 ? 12.904 4.092 9.493 1.00 11.24 378 THR A N 1
ATOM 1775 C CA . THR A 1 245 ? 13.882 4.135 8.412 1.00 11.66 378 THR A CA 1
ATOM 1776 C C . THR A 1 245 ? 14.596 5.479 8.383 1.00 12.31 378 THR A C 1
ATOM 1777 O O . THR A 1 245 ? 15.822 5.542 8.275 1.00 11.85 378 THR A O 1
ATOM 1781 N N . ALA A 1 246 ? 13.826 6.552 8.468 1.00 11.88 379 ALA A N 1
ATOM 1782 C CA . ALA A 1 246 ? 14.403 7.887 8.477 1.00 12.89 379 ALA A CA 1
ATOM 1783 C C . ALA A 1 246 ? 15.304 8.036 9.709 1.00 13.32 379 ALA A C 1
ATOM 1784 O O . ALA A 1 246 ? 16.348 8.673 9.635 1.00 12.37 379 ALA A O 1
ATOM 1786 N N . ASN A 1 247 ? 14.908 7.446 10.841 1.00 11.50 380 ASN A N 1
ATOM 1787 C CA . ASN A 1 247 ? 15.738 7.526 12.051 1.00 12.24 380 ASN A CA 1
ATOM 1788 C C . ASN A 1 247 ? 17.062 6.770 11.878 1.00 11.55 380 ASN A C 1
ATOM 1789 O O . ASN A 1 247 ? 18.116 7.242 12.318 1.00 11.91 380 ASN A O 1
ATOM 1794 N N . THR A 1 248 ? 16.994 5.588 11.267 1.00 9.64 381 THR A N 1
ATOM 1795 C CA . THR A 1 248 ? 18.179 4.757 11.023 1.00 10.05 381 THR A CA 1
ATOM 1796 C C . THR A 1 248 ? 19.153 5.521 10.111 1.00 11.21 381 THR A C 1
ATOM 1797 O O . THR A 1 248 ? 20.358 5.561 10.365 1.00 10.90 381 THR A O 1
ATOM 1801 N N . ILE A 1 249 ? 18.626 6.138 9.057 1.00 9.72 382 ILE A N 1
ATOM 1802 C CA . ILE A 1 249 ? 19.463 6.909 8.151 1.00 9.24 382 ILE A CA 1
ATOM 1803 C C . ILE A 1 249 ? 20.104 8.044 8.946 1.00 11.19 382 ILE A C 1
ATOM 1804 O O . ILE A 1 249 ? 21.307 8.294 8.823 1.00 10.58 382 ILE A O 1
ATOM 1809 N N . THR A 1 250 ? 19.303 8.727 9.761 1.00 9.18 383 THR A N 1
ATOM 1810 C CA . THR A 1 250 ? 19.825 9.818 10.574 1.00 11.36 383 THR A CA 1
ATOM 1811 C C . THR A 1 250 ? 20.942 9.314 11.506 1.00 12.96 383 THR A C 1
ATOM 1812 O O . THR A 1 250 ? 21.982 9.973 11.671 1.00 10.39 383 THR A O 1
ATOM 1816 N N . ALA A 1 251 ? 20.733 8.137 12.100 1.00 11.01 384 ALA A N 1
ATOM 1817 C CA . ALA A 1 251 ? 21.719 7.548 12.999 1.00 11.31 384 ALA A CA 1
ATOM 1818 C C . ALA A 1 251 ? 23.011 7.152 12.262 1.00 11.62 384 ALA A C 1
ATOM 1819 O O . ALA A 1 251 ? 24.102 7.318 12.793 1.00 10.98 384 ALA A O 1
ATOM 1821 N N . LEU A 1 252 ? 22.895 6.619 11.053 1.00 12.89 385 LEU A N 1
ATOM 1822 C CA . LEU A 1 252 ? 24.087 6.241 10.296 1.00 15.13 385 LEU A CA 1
ATOM 1823 C C . LEU A 1 252 ? 24.909 7.489 9.973 1.00 15.72 385 LEU A C 1
ATOM 1824 O O . LEU A 1 252 ? 26.141 7.453 9.993 1.00 12.70 385 LEU A O 1
ATOM 1829 N N . GLY A 1 253 ? 24.216 8.589 9.681 1.00 14.94 386 GLY A N 1
ATOM 1830 C CA . GLY A 1 253 ? 24.910 9.829 9.377 1.00 18.07 386 GLY A CA 1
ATOM 1831 C C . GLY A 1 253 ? 25.684 10.307 10.597 1.00 18.26 386 GLY A C 1
ATOM 1832 O O . GLY A 1 253 ? 26.795 10.837 10.486 1.00 18.05 386 GLY A O 1
ATOM 1833 N N . VAL A 1 254 ? 25.098 10.116 11.775 1.00 18.84 387 VAL A N 1
ATOM 1834 C CA . VAL A 1 254 ? 25.753 10.511 13.008 1.00 18.13 387 VAL A CA 1
ATOM 1835 C C . VAL A 1 254 ? 26.972 9.630 13.272 1.00 19.80 387 VAL A C 1
ATOM 1836 O O . VAL A 1 254 ? 28.026 10.122 13.686 1.00 20.08 387 VAL A O 1
ATOM 1840 N N . ILE A 1 255 ? 26.840 8.329 13.031 1.00 16.99 388 ILE A N 1
ATOM 1841 C CA . ILE A 1 255 ? 27.967 7.428 13.245 1.00 17.41 388 ILE A CA 1
ATOM 1842 C C . ILE A 1 255 ? 29.125 7.816 12.311 1.00 19.42 388 ILE A C 1
ATOM 1843 O O . ILE A 1 255 ? 30.276 7.924 12.741 1.00 17.30 388 ILE A O 1
ATOM 1848 N N . GLN A 1 256 ? 28.808 8.044 11.039 1.00 20.48 389 GLN A N 1
ATOM 1849 C CA . GLN A 1 256 ? 29.808 8.436 10.049 1.00 22.22 389 GLN A CA 1
ATOM 1850 C C . GLN A 1 256 ? 30.545 9.690 10.525 1.00 23.56 389 GLN A C 1
ATOM 1851 O O . GLN A 1 256 ? 31.767 9.800 10.394 1.00 25.18 389 GLN A O 1
ATOM 1857 N N . ARG A 1 257 ? 29.793 10.627 11.091 1.00 22.30 390 ARG A N 1
ATOM 1858 C CA . ARG A 1 257 ? 30.357 11.873 11.586 1.00 24.45 390 ARG A CA 1
ATOM 1859 C C . ARG A 1 257 ? 31.290 11.636 12.771 1.00 24.88 390 ARG A C 1
ATOM 1860 O O . ARG A 1 257 ? 32.403 12.160 12.809 1.00 24.66 390 ARG A O 1
ATOM 1868 N N . LEU A 1 258 ? 30.831 10.845 13.738 1.00 23.16 391 LEU A N 1
ATOM 1869 C CA . LEU A 1 258 ? 31.620 10.532 14.925 1.00 22.67 391 LEU A CA 1
ATOM 1870 C C . LEU A 1 258 ? 32.922 9.821 14.576 1.00 22.17 391 LEU A C 1
ATOM 1871 O O . LEU A 1 258 ? 33.942 10.017 15.232 1.00 23.43 391 LEU A O 1
ATOM 1876 N N . LEU A 1 259 ? 32.886 8.982 13.550 1.00 21.50 392 LEU A N 1
ATOM 1877 C CA . LEU A 1 259 ? 34.071 8.229 13.166 1.00 22.21 392 LEU A CA 1
ATOM 1878 C C . LEU A 1 259 ? 34.948 8.917 12.117 1.00 23.77 392 LEU A C 1
ATOM 1879 O O . LEU A 1 259 ? 36.041 8.436 11.808 1.00 22.99 392 LEU A O 1
ATOM 1884 N N . ALA A 1 260 ? 34.487 10.045 11.583 1.00 24.90 393 ALA A N 1
ATOM 1885 C CA . ALA A 1 260 ? 35.246 10.758 10.550 1.00 27.66 393 ALA A CA 1
ATOM 1886 C C . ALA A 1 260 ? 36.679 11.121 10.960 1.00 28.44 393 ALA A C 1
ATOM 1887 O O . ALA A 1 260 ? 36.904 11.679 12.034 1.00 29.90 393 ALA A O 1
ATOM 1889 N N . ASN A 1 261 ? 37.635 10.812 10.087 1.00 30.47 394 ASN A N 1
ATOM 1890 C CA . ASN A 1 261 ? 39.048 11.108 10.332 1.00 34.17 394 ASN A CA 1
ATOM 1891 C C . ASN A 1 261 ? 39.527 10.633 11.699 1.00 35.56 394 ASN A C 1
ATOM 1892 O O . ASN A 1 261 ? 40.216 11.367 12.408 1.00 36.60 394 ASN A O 1
ATOM 1897 N N . GLY A 1 262 ? 39.162 9.411 12.071 1.00 36.75 395 GLY A N 1
ATOM 1898 C CA . GLY A 1 262 ? 39.579 8.898 13.361 1.00 35.96 395 GLY A CA 1
ATOM 1899 C C . GLY A 1 262 ? 40.937 8.225 13.308 1.00 36.20 395 GLY A C 1
ATOM 1900 O O . GLY A 1 262 ? 41.257 7.527 12.349 1.00 35.25 395 GLY A O 1
ATOM 1901 N N . ASN A 1 263 ? 41.745 8.446 14.339 1.00 36.23 396 ASN A N 1
ATOM 1902 C CA . ASN A 1 263 ? 43.065 7.833 14.413 1.00 36.91 396 ASN A CA 1
ATOM 1903 C C . ASN A 1 263 ? 43.006 6.728 15.458 1.00 37.41 396 ASN A C 1
ATOM 1904 O O . ASN A 1 263 ? 43.263 6.960 16.637 1.00 37.39 396 ASN A O 1
ATOM 1909 N N . VAL A 1 264 ? 42.654 5.526 15.017 1.00 39.01 397 VAL A N 1
ATOM 1910 C CA . VAL A 1 264 ? 42.549 4.388 15.914 1.00 41.45 397 VAL A CA 1
ATOM 1911 C C . VAL A 1 264 ? 43.918 3.816 16.265 1.00 44.50 397 VAL A C 1
ATOM 1912 O O . VAL A 1 264 ? 44.015 2.814 16.976 1.00 44.07 397 VAL A O 1
ATOM 1916 N N . TYR A 1 265 ? 44.973 4.458 15.766 1.00 46.99 398 TYR A N 1
ATOM 1917 C CA . TYR A 1 265 ? 46.333 4.005 16.028 1.00 48.68 398 TYR A CA 1
ATOM 1918 C C . TYR A 1 265 ? 47.089 4.913 16.993 1.00 50.13 398 TYR A C 1
ATOM 1919 O O . TYR A 1 265 ? 48.290 4.743 17.197 1.00 51.62 398 TYR A O 1
ATOM 1928 N N . ALA A 1 266 ? 46.394 5.879 17.584 1.00 51.47 399 ALA A N 1
ATOM 1929 C CA . ALA A 1 266 ? 47.034 6.784 18.531 1.00 52.94 399 ALA A CA 1
ATOM 1930 C C . ALA A 1 266 ? 47.642 5.978 19.683 1.00 55.30 399 ALA A C 1
ATOM 1931 O O . ALA A 1 266 ? 47.439 4.767 19.782 1.00 54.25 399 ALA A O 1
ATOM 1933 N N . ASP A 1 267 ? 48.393 6.657 20.544 1.00 58.29 400 ASP A N 1
ATOM 1934 C CA . ASP A 1 267 ? 49.041 6.015 21.684 1.00 61.13 400 ASP A CA 1
ATOM 1935 C C . ASP A 1 267 ? 48.105 5.082 22.459 1.00 61.78 400 ASP A C 1
ATOM 1936 O O . ASP A 1 267 ? 47.168 5.533 23.114 1.00 62.72 400 ASP A O 1
ATOM 1941 N N . ARG A 1 268 ? 48.376 3.781 22.375 1.00 62.32 401 ARG A N 1
ATOM 1942 C CA . ARG A 1 268 ? 47.588 2.755 23.059 1.00 62.05 401 ARG A CA 1
ATOM 1943 C C . ARG A 1 268 ? 47.337 3.062 24.528 1.00 62.36 401 ARG A C 1
ATOM 1944 O O . ARG A 1 268 ? 46.326 2.645 25.087 1.00 62.24 401 ARG A O 1
ATOM 1952 N N . LEU A 1 269 ? 48.256 3.785 25.156 1.00 62.70 402 LEU A N 1
ATOM 1953 C CA . LEU A 1 269 ? 48.115 4.118 26.568 1.00 62.80 402 LEU A CA 1
ATOM 1954 C C . LEU A 1 269 ? 47.157 5.267 26.825 1.00 61.96 402 LEU A C 1
ATOM 1955 O O . LEU A 1 269 ? 47.000 5.705 27.963 1.00 62.53 402 LEU A O 1
ATOM 1960 N N . ASN A 1 270 ? 46.517 5.760 25.773 1.00 60.33 403 ASN A N 1
ATOM 1961 C CA . ASN A 1 270 ? 45.572 6.859 25.927 1.00 57.84 403 ASN A CA 1
ATOM 1962 C C . ASN A 1 270 ? 44.148 6.325 25.762 1.00 53.86 403 ASN A C 1
ATOM 1963 O O . ASN A 1 270 ? 43.180 7.083 25.760 1.00 53.56 403 ASN A O 1
ATOM 1968 N N . ASN A 1 271 ? 44.039 5.006 25.633 1.00 48.23 404 ASN A N 1
ATOM 1969 C CA . ASN A 1 271 ? 42.752 4.341 25.470 1.00 43.65 404 ASN A CA 1
ATOM 1970 C C . ASN A 1 271 ? 42.175 3.875 26.797 1.00 42.03 404 ASN A C 1
ATOM 1971 O O . ASN A 1 271 ? 42.834 3.143 27.534 1.00 41.64 404 ASN A O 1
ATOM 1976 N N . ARG A 1 272 ? 40.946 4.292 27.099 1.00 40.10 405 ARG A N 1
ATOM 1977 C CA . ARG A 1 272 ? 40.291 3.877 28.337 1.00 38.19 405 ARG A CA 1
ATOM 1978 C C . ARG A 1 272 ? 40.117 2.374 28.264 1.00 36.45 405 ARG A C 1
ATOM 1979 O O . ARG A 1 272 ? 40.128 1.683 29.277 1.00 36.24 405 ARG A O 1
ATOM 1987 N N . LEU A 1 273 ? 39.962 1.874 27.045 1.00 33.86 406 LEU A N 1
ATOM 1988 C CA . LEU A 1 273 ? 39.772 0.453 26.825 1.00 33.30 406 LEU A CA 1
ATOM 1989 C C . LEU A 1 273 ? 41.100 -0.273 26.689 1.00 34.90 406 LEU A C 1
ATOM 1990 O O . LEU A 1 273 ? 41.910 0.056 25.818 1.00 33.19 406 LEU A O 1
ATOM 1995 N N . GLN A 1 274 ? 41.310 -1.269 27.546 1.00 36.56 407 GLN A N 1
ATOM 1996 C CA . GLN A 1 274 ? 42.526 -2.073 27.534 1.00 38.76 407 GLN A CA 1
ATOM 1997 C C . GLN A 1 274 ? 42.142 -3.551 27.530 1.00 40.63 407 GLN A C 1
ATOM 1998 O O . GLN A 1 274 ? 42.054 -4.181 28.592 1.00 40.70 407 GLN A O 1
ATOM 2004 N N . LEU A 1 275 ? 41.906 -4.101 26.341 1.00 41.14 408 LEU A N 1
ATOM 2005 C CA . LEU A 1 275 ? 41.522 -5.502 26.208 1.00 43.98 408 LEU A CA 1
ATOM 2006 C C . LEU A 1 275 ? 42.516 -6.435 26.888 1.00 46.57 408 LEU A C 1
ATOM 2007 O O . LEU A 1 275 ? 42.160 -7.541 27.306 1.00 46.25 408 LEU A O 1
ATOM 2012 N N . GLY A 1 276 ? 43.762 -5.983 26.987 1.00 48.37 409 GLY A N 1
ATOM 2013 C CA . GLY A 1 276 ? 44.791 -6.785 27.617 1.00 50.56 409 GLY A CA 1
ATOM 2014 C C . GLY A 1 276 ? 44.559 -6.949 29.103 1.00 51.44 409 GLY A C 1
ATOM 2015 O O . GLY A 1 276 ? 44.777 -8.027 29.650 1.00 51.84 409 GLY A O 1
ATOM 2016 N N . MET A 1 277 ? 44.112 -5.883 29.760 1.00 52.44 410 MET A N 1
ATOM 2017 C CA . MET A 1 277 ? 43.858 -5.932 31.195 1.00 54.16 410 MET A CA 1
ATOM 2018 C C . MET A 1 277 ? 42.524 -6.596 31.509 1.00 53.64 410 MET A C 1
ATOM 2019 O O . MET A 1 277 ? 42.372 -7.228 32.552 1.00 53.95 410 MET A O 1
ATOM 2024 N N . LEU A 1 278 ? 41.560 -6.460 30.605 1.00 52.54 411 LEU A N 1
ATOM 2025 C CA . LEU A 1 278 ? 40.238 -7.041 30.817 1.00 52.16 411 LEU A CA 1
ATOM 2026 C C . LEU A 1 278 ? 40.213 -8.557 30.667 1.00 52.78 411 LEU A C 1
ATOM 2027 O O . LEU A 1 278 ? 39.579 -9.250 31.462 1.00 52.47 411 LEU A O 1
ATOM 2032 N N . ILE A 1 279 ? 40.896 -9.064 29.645 1.00 53.72 412 ILE A N 1
ATOM 2033 C CA . ILE A 1 279 ? 40.957 -10.502 29.396 1.00 55.07 412 ILE A CA 1
ATOM 2034 C C . ILE A 1 279 ? 42.421 -10.914 29.213 1.00 56.89 412 ILE A C 1
ATOM 2035 O O . ILE A 1 279 ? 42.878 -11.142 28.090 1.00 56.62 412 ILE A O 1
ATOM 2040 N N . PRO A 1 280 ? 43.171 -11.013 30.326 1.00 59.43 413 PRO A N 1
ATOM 2041 C CA . PRO A 1 280 ? 44.590 -11.384 30.373 1.00 61.68 413 PRO A CA 1
ATOM 2042 C C . PRO A 1 280 ? 44.957 -12.648 29.611 1.00 63.90 413 PRO A C 1
ATOM 2043 O O . PRO A 1 280 ? 44.539 -13.747 29.978 1.00 63.97 413 PRO A O 1
ATOM 2047 N N . GLY A 1 281 ? 45.747 -12.480 28.554 1.00 66.52 414 GLY A N 1
ATOM 2048 C CA . GLY A 1 281 ? 46.180 -13.617 27.764 1.00 69.89 414 GLY A CA 1
ATOM 2049 C C . GLY A 1 281 ? 45.432 -13.863 26.465 1.00 72.26 414 GLY A C 1
ATOM 2050 O O . GLY A 1 281 ? 46.048 -14.222 25.465 1.00 73.56 414 GLY A O 1
ATOM 2051 N N . ALA A 1 282 ? 44.113 -13.678 26.468 1.00 73.77 415 ALA A N 1
ATOM 2052 C CA . ALA A 1 282 ? 43.306 -13.914 25.268 1.00 75.16 415 ALA A CA 1
ATOM 2053 C C . ALA A 1 282 ? 43.672 -12.953 24.146 1.00 76.68 415 ALA A C 1
ATOM 2054 O O . ALA A 1 282 ? 42.976 -12.877 23.122 1.00 78.60 415 ALA A O 1
ATOM 2056 N N . VAL A 1 283 ? 44.774 -12.233 24.340 1.00 78.27 416 VAL A N 1
ATOM 2057 C CA . VAL A 1 283 ? 45.250 -11.261 23.369 1.00 79.00 416 VAL A CA 1
ATOM 2058 C C . VAL A 1 283 ? 46.645 -11.616 22.843 1.00 79.10 416 VAL A C 1
ATOM 2059 O O . VAL A 1 283 ? 47.526 -12.015 23.609 1.00 79.50 416 VAL A O 1
ATOM 2063 N N . SER A 1 293 ? 54.056 -0.215 12.724 1.00 79.51 426 SER A N 1
ATOM 2064 C CA . SER A 1 293 ? 53.906 -1.391 11.875 1.00 79.84 426 SER A CA 1
ATOM 2065 C C . SER A 1 293 ? 54.347 -1.085 10.446 1.00 80.15 426 SER A C 1
ATOM 2066 O O . SER A 1 293 ? 55.159 -0.183 10.216 1.00 80.29 426 SER A O 1
ATOM 2069 N N . GLY A 1 294 ? 53.805 -1.841 9.493 1.00 80.25 427 GLY A N 1
ATOM 2070 C CA . GLY A 1 294 ? 54.153 -1.647 8.096 1.00 80.07 427 GLY A CA 1
ATOM 2071 C C . GLY A 1 294 ? 52.980 -1.790 7.141 1.00 80.42 427 GLY A C 1
ATOM 2072 O O . GLY A 1 294 ? 53.139 -1.639 5.927 1.00 79.92 427 GLY A O 1
ATOM 2073 N N . SER A 1 295 ? 51.802 -2.093 7.681 1.00 80.89 428 SER A N 1
ATOM 2074 C CA . SER A 1 295 ? 50.604 -2.240 6.859 1.00 81.56 428 SER A CA 1
ATOM 2075 C C . SER A 1 295 ? 50.141 -0.846 6.446 1.00 81.77 428 SER A C 1
ATOM 2076 O O . SER A 1 295 ? 49.724 -0.060 7.293 1.00 82.44 428 SER A O 1
ATOM 2079 N N . ASP A 1 296 ? 50.217 -0.540 5.152 1.00 81.52 429 ASP A N 1
ATOM 2080 C CA . ASP A 1 296 ? 49.816 0.775 4.653 1.00 81.20 429 ASP A CA 1
ATOM 2081 C C . ASP A 1 296 ? 48.307 0.973 4.794 1.00 80.20 429 ASP A C 1
ATOM 2082 O O . ASP A 1 296 ? 47.608 1.340 3.847 1.00 80.60 429 ASP A O 1
ATOM 2087 N N . SER A 1 297 ? 47.830 0.726 6.009 1.00 78.56 430 SER A N 1
ATOM 2088 C CA . SER A 1 297 ? 46.427 0.847 6.384 1.00 76.37 430 SER A CA 1
ATOM 2089 C C . SER A 1 297 ? 45.787 2.095 5.794 1.00 74.26 430 SER A C 1
ATOM 2090 O O . SER A 1 297 ? 44.662 2.055 5.292 1.00 74.45 430 SER A O 1
ATOM 2093 N N . GLY A 1 298 ? 46.515 3.203 5.863 1.00 71.49 431 GLY A N 1
ATOM 2094 C CA . GLY A 1 298 ? 46.016 4.460 5.343 1.00 67.67 431 GLY A CA 1
ATOM 2095 C C . GLY A 1 298 ? 46.669 5.617 6.070 1.00 65.14 431 GLY A C 1
ATOM 2096 O O . GLY A 1 298 ? 47.660 5.430 6.774 1.00 65.29 431 GLY A O 1
ATOM 2097 N N . ALA A 1 299 ? 46.111 6.812 5.909 1.00 62.36 432 ALA A N 1
ATOM 2098 C CA . ALA A 1 299 ? 46.652 8.004 6.552 1.00 58.97 432 ALA A CA 1
ATOM 2099 C C . ALA A 1 299 ? 46.067 8.201 7.949 1.00 56.90 432 ALA A C 1
ATOM 2100 O O . ALA A 1 299 ? 45.003 7.664 8.266 1.00 56.24 432 ALA A O 1
ATOM 2102 N N . ILE A 1 300 ? 46.763 8.969 8.782 1.00 54.10 433 ILE A N 1
ATOM 2103 C CA . ILE A 1 300 ? 46.291 9.230 10.139 1.00 51.87 433 ILE A CA 1
ATOM 2104 C C . ILE A 1 300 ? 44.974 10.004 10.088 1.00 50.42 433 ILE A C 1
ATOM 2105 O O . ILE A 1 300 ? 44.046 9.727 10.855 1.00 48.98 433 ILE A O 1
ATOM 2110 N N . LYS A 1 301 ? 44.905 10.976 9.180 1.00 48.53 434 LYS A N 1
ATOM 2111 C CA . LYS A 1 301 ? 43.694 11.771 8.997 1.00 46.80 434 LYS A CA 1
ATOM 2112 C C . LYS A 1 301 ? 42.814 10.966 8.041 1.00 46.13 434 LYS A C 1
ATOM 2113 O O . LYS A 1 301 ? 42.473 11.425 6.945 1.00 45.59 434 LYS A O 1
ATOM 2119 N N . SER A 1 302 ? 42.471 9.754 8.478 1.00 45.14 435 SER A N 1
ATOM 2120 C CA . SER A 1 302 ? 41.653 8.815 7.712 1.00 44.11 435 SER A CA 1
ATOM 2121 C C . SER A 1 302 ? 40.341 9.419 7.244 1.00 42.83 435 SER A C 1
ATOM 2122 O O . SER A 1 302 ? 39.915 10.454 7.733 1.00 44.44 435 SER A O 1
ATOM 2125 N N . GLY A 1 303 ? 39.697 8.772 6.284 1.00 41.92 436 GLY A N 1
ATOM 2126 C CA . GLY A 1 303 ? 38.433 9.300 5.808 1.00 40.30 436 GLY A CA 1
ATOM 2127 C C . GLY A 1 303 ? 37.342 8.560 6.547 1.00 38.61 436 GLY A C 1
ATOM 2128 O O . GLY A 1 303 ? 37.111 8.781 7.739 1.00 37.64 436 GLY A O 1
ATOM 2129 N N . ASP A 1 304 ? 36.670 7.676 5.827 1.00 37.78 437 ASP A N 1
ATOM 2130 C CA . ASP A 1 304 ? 35.628 6.857 6.412 1.00 36.27 437 ASP A CA 1
ATOM 2131 C C . ASP A 1 304 ? 36.211 5.448 6.422 1.00 35.05 437 ASP A C 1
ATOM 2132 O O . ASP A 1 304 ? 35.482 4.454 6.378 1.00 34.21 437 ASP A O 1
ATOM 2137 N N . ASN A 1 305 ? 37.542 5.377 6.476 1.00 32.71 438 ASN A N 1
ATOM 2138 C CA . ASN A 1 305 ? 38.241 4.093 6.479 1.00 31.44 438 ASN A CA 1
ATOM 2139 C C . ASN A 1 305 ? 37.824 3.192 7.640 1.00 28.46 438 ASN A C 1
ATOM 2140 O O . ASN A 1 305 ? 37.597 1.998 7.455 1.00 26.85 438 ASN A O 1
ATOM 2145 N N . ASN A 1 306 ? 37.719 3.762 8.832 1.00 25.41 439 ASN A N 1
ATOM 2146 C CA . ASN A 1 306 ? 37.335 2.959 9.980 1.00 25.59 439 ASN A CA 1
ATOM 2147 C C . ASN A 1 306 ? 35.888 2.526 9.847 1.00 25.66 439 ASN A C 1
ATOM 2148 O O . ASN A 1 306 ? 35.541 1.397 10.203 1.00 23.78 439 ASN A O 1
ATOM 2153 N N . LEU A 1 307 ? 35.053 3.409 9.300 1.00 26.27 440 LEU A N 1
ATOM 2154 C CA . LEU A 1 307 ? 33.641 3.098 9.096 1.00 25.16 440 LEU A CA 1
ATOM 2155 C C . LEU A 1 307 ? 33.585 2.030 8.024 1.00 26.22 440 LEU A C 1
ATOM 2156 O O . LEU A 1 307 ? 32.843 1.048 8.134 1.00 27.15 440 LEU A O 1
ATOM 2161 N N . GLU A 1 308 ? 34.380 2.221 6.978 1.00 26.22 441 GLU A N 1
ATOM 2162 C CA . GLU A 1 308 ? 34.398 1.267 5.876 1.00 26.94 441 GLU A CA 1
ATOM 2163 C C . GLU A 1 308 ? 34.699 -0.133 6.391 1.00 24.67 441 GLU A C 1
ATOM 2164 O O . GLU A 1 308 ? 34.042 -1.114 6.006 1.00 23.20 441 GLU A O 1
ATOM 2170 N N . ALA A 1 309 ? 35.695 -0.212 7.268 1.00 23.81 442 ALA A N 1
ATOM 2171 C CA . ALA A 1 309 ? 36.115 -1.476 7.871 1.00 24.37 442 ALA A CA 1
ATOM 2172 C C . ALA A 1 309 ? 35.014 -2.068 8.770 1.00 23.53 442 ALA A C 1
ATOM 2173 O O . ALA A 1 309 ? 34.788 -3.286 8.772 1.00 24.16 442 ALA A O 1
ATOM 2175 N N . LEU A 1 310 ? 34.334 -1.210 9.530 1.00 23.12 443 LEU A N 1
ATOM 2176 C CA . LEU A 1 310 ? 33.246 -1.657 10.410 1.00 23.98 443 LEU A CA 1
ATOM 2177 C C . LEU A 1 310 ? 32.144 -2.322 9.595 1.00 24.27 443 LEU A C 1
ATOM 2178 O O . LEU A 1 310 ? 31.649 -3.405 9.934 1.00 22.78 443 LEU A O 1
ATOM 2183 N N . CYS A 1 311 ? 31.751 -1.656 8.516 1.00 24.51 444 CYS A N 1
ATOM 2184 C CA . CYS A 1 311 ? 30.706 -2.182 7.658 1.00 25.40 444 CYS A CA 1
ATOM 2185 C C . CYS A 1 311 ? 31.090 -3.556 7.148 1.00 24.93 444 CYS A C 1
ATOM 2186 O O . CYS A 1 311 ? 30.292 -4.495 7.193 1.00 24.68 444 CYS A O 1
ATOM 2189 N N . ALA A 1 312 ? 32.324 -3.669 6.671 1.00 24.36 445 ALA A N 1
ATOM 2190 C CA . ALA A 1 312 ? 32.805 -4.928 6.121 1.00 26.03 445 ALA A CA 1
ATOM 2191 C C . ALA A 1 312 ? 33.060 -6.031 7.148 1.00 25.27 445 ALA A C 1
ATOM 2192 O O . ALA A 1 312 ? 32.690 -7.189 6.920 1.00 25.71 445 ALA A O 1
ATOM 2194 N N . ASN A 1 313 ? 33.675 -5.681 8.274 1.00 23.24 446 ASN A N 1
ATOM 2195 C CA . ASN A 1 313 ? 34.014 -6.698 9.271 1.00 25.16 446 ASN A CA 1
ATOM 2196 C C . ASN A 1 313 ? 33.205 -6.767 10.563 1.00 24.84 446 ASN A C 1
ATOM 2197 O O . ASN A 1 313 ? 33.533 -7.562 11.451 1.00 25.89 446 ASN A O 1
ATOM 2202 N N . TYR A 1 314 ? 32.168 -5.942 10.685 1.00 23.70 447 TYR A N 1
ATOM 2203 C CA . TYR A 1 314 ? 31.325 -5.962 11.882 1.00 22.29 447 TYR A CA 1
ATOM 2204 C C . TYR A 1 314 ? 29.854 -5.983 11.475 1.00 22.43 447 TYR A C 1
ATOM 2205 O O . TYR A 1 314 ? 29.124 -6.932 11.783 1.00 21.79 447 TYR A O 1
ATOM 2214 N N . VAL A 1 315 ? 29.424 -4.942 10.762 1.00 21.80 448 VAL A N 1
ATOM 2215 C CA . VAL A 1 315 ? 28.038 -4.858 10.322 1.00 21.22 448 VAL A CA 1
ATOM 2216 C C . VAL A 1 315 ? 27.613 -6.025 9.422 1.00 22.02 448 VAL A C 1
ATOM 2217 O O . VAL A 1 315 ? 26.612 -6.687 9.693 1.00 22.39 448 VAL A O 1
ATOM 2221 N N . LEU A 1 316 ? 28.370 -6.278 8.357 1.00 22.50 449 LEU A N 1
ATOM 2222 C CA . LEU A 1 316 ? 28.038 -7.357 7.423 1.00 23.89 449 LEU A CA 1
ATOM 2223 C C . LEU A 1 316 ? 27.919 -8.738 8.077 1.00 23.95 449 LEU A C 1
ATOM 2224 O O . LEU A 1 316 ? 26.907 -9.429 7.908 1.00 24.10 449 LEU A O 1
ATOM 2229 N N . PRO A 1 317 ? 28.947 -9.172 8.822 1.00 24.35 450 PRO A N 1
ATOM 2230 C CA . PRO A 1 317 ? 28.815 -10.494 9.445 1.00 23.45 450 PRO A CA 1
ATOM 2231 C C . PRO A 1 317 ? 27.611 -10.576 10.392 1.00 22.18 450 PRO A C 1
ATOM 2232 O O . PRO A 1 317 ? 26.924 -11.591 10.444 1.00 23.15 450 PRO A O 1
ATOM 2236 N N . LEU A 1 318 ? 27.334 -9.507 11.129 1.00 21.78 451 LEU A N 1
ATOM 2237 C CA . LEU A 1 318 ? 26.186 -9.539 12.039 1.00 21.47 451 LEU A CA 1
ATOM 2238 C C . LEU A 1 318 ? 24.870 -9.591 11.277 1.00 20.47 451 LEU A C 1
ATOM 2239 O O . LEU A 1 318 ? 23.944 -10.301 11.671 1.00 19.66 451 LEU A O 1
ATOM 2244 N N . TYR A 1 319 ? 24.789 -8.838 10.184 1.00 21.37 452 TYR A N 1
ATOM 2245 C CA . TYR A 1 319 ? 23.585 -8.811 9.363 1.00 22.12 452 TYR A CA 1
ATOM 2246 C C . TYR A 1 319 ? 23.275 -10.172 8.739 1.00 23.87 452 TYR A C 1
ATOM 2247 O O . TYR A 1 319 ? 22.119 -10.595 8.703 1.00 22.78 452 TYR A O 1
ATOM 2256 N N . ARG A 1 320 ? 24.297 -10.847 8.224 1.00 27.48 453 ARG A N 1
ATOM 2257 C CA . ARG A 1 320 ? 24.083 -12.154 7.599 1.00 31.76 453 ARG A CA 1
ATOM 2258 C C . ARG A 1 320 ? 23.586 -13.169 8.607 1.00 31.44 453 ARG A C 1
ATOM 2259 O O . ARG A 1 320 ? 22.690 -13.964 8.315 1.00 31.90 453 ARG A O 1
ATOM 2267 N N . ALA A 1 321 ? 24.150 -13.120 9.807 1.00 31.59 454 ALA A N 1
ATOM 2268 C CA . ALA A 1 321 ? 23.752 -14.031 10.867 1.00 31.19 454 ALA A CA 1
ATOM 2269 C C . ALA A 1 321 ? 22.319 -13.735 11.305 1.00 31.59 454 ALA A C 1
ATOM 2270 O O . ALA A 1 321 ? 21.598 -14.628 11.749 1.00 32.46 454 ALA A O 1
ATOM 2272 N N . ASP A 1 322 ? 21.911 -12.475 11.179 1.00 30.12 455 ASP A N 1
ATOM 2273 C CA . ASP A 1 322 ? 20.560 -12.075 11.559 1.00 29.33 455 ASP A CA 1
ATOM 2274 C C . ASP A 1 322 ? 20.091 -10.855 10.769 1.00 27.95 455 ASP A C 1
ATOM 2275 O O . ASP A 1 322 ? 20.303 -9.716 11.183 1.00 26.09 455 ASP A O 1
ATOM 2280 N N . PRO A 1 323 ? 19.443 -11.090 9.614 1.00 27.16 456 PRO A N 1
ATOM 2281 C CA . PRO A 1 323 ? 18.921 -10.051 8.716 1.00 25.30 456 PRO A CA 1
ATOM 2282 C C . PRO A 1 323 ? 17.790 -9.190 9.287 1.00 24.79 456 PRO A C 1
ATOM 2283 O O . PRO A 1 323 ? 17.347 -8.234 8.645 1.00 22.46 456 PRO A O 1
ATOM 2287 N N . ALA A 1 324 ? 17.314 -9.519 10.483 1.00 22.31 457 ALA A N 1
ATOM 2288 C CA . ALA A 1 324 ? 16.256 -8.711 11.092 1.00 22.34 457 ALA A CA 1
ATOM 2289 C C . ALA A 1 324 ? 16.863 -7.692 12.049 1.00 20.93 457 ALA A C 1
ATOM 2290 O O . ALA A 1 324 ? 16.153 -6.870 12.620 1.00 23.90 457 ALA A O 1
ATOM 2292 N N . VAL A 1 325 ? 18.180 -7.737 12.208 1.00 19.61 458 VAL A N 1
ATOM 2293 C CA . VAL A 1 325 ? 18.866 -6.848 13.144 1.00 19.81 458 VAL A CA 1
ATOM 2294 C C . VAL A 1 325 ? 18.675 -5.359 12.821 1.00 20.49 458 VAL A C 1
ATOM 2295 O O . VAL A 1 325 ? 18.604 -4.963 11.655 1.00 17.73 458 VAL A O 1
ATOM 2299 N N . GLU A 1 326 ? 18.579 -4.537 13.863 1.00 17.83 459 GLU A N 1
ATOM 2300 C CA . GLU A 1 326 ? 18.376 -3.105 13.673 1.00 16.78 459 GLU A CA 1
ATOM 2301 C C . GLU A 1 326 ? 19.582 -2.315 14.164 1.00 16.76 459 GLU A C 1
ATOM 2302 O O . GLU A 1 326 ? 20.423 -2.822 14.911 1.00 12.60 459 GLU A O 1
ATOM 2308 N N . LEU A 1 327 ? 19.663 -1.063 13.739 1.00 14.07 460 LEU A N 1
ATOM 2309 C CA . LEU A 1 327 ? 20.800 -0.230 14.085 1.00 15.16 460 LEU A CA 1
ATOM 2310 C C . LEU A 1 327 ? 21.184 -0.199 15.569 1.00 14.01 460 LEU A C 1
ATOM 2311 O O . LEU A 1 327 ? 22.354 -0.390 15.905 1.00 11.59 460 LEU A O 1
ATOM 2316 N N . THR A 1 328 ? 20.217 0.021 16.456 1.00 13.22 461 THR A N 1
ATOM 2317 C CA . THR A 1 328 ? 20.535 0.076 17.879 1.00 14.28 461 THR A CA 1
ATOM 2318 C C . THR A 1 328 ? 21.073 -1.245 18.419 1.00 14.12 461 THR A C 1
ATOM 2319 O O . THR A 1 328 ? 21.821 -1.250 19.397 1.00 13.48 461 THR A O 1
ATOM 2323 N N . GLN A 1 329 ? 20.702 -2.363 17.798 1.00 13.37 462 GLN A N 1
ATOM 2324 C CA . GLN A 1 329 ? 21.234 -3.647 18.255 1.00 14.57 462 GLN A CA 1
ATOM 2325 C C . GLN A 1 329 ? 22.707 -3.679 17.862 1.00 15.98 462 GLN A C 1
ATOM 2326 O O . GLN A 1 329 ? 23.549 -4.158 18.611 1.00 15.90 462 GLN A O 1
ATOM 2332 N N . LEU A 1 330 ? 23.016 -3.159 16.679 1.00 16.00 463 LEU A N 1
ATOM 2333 C CA . LEU A 1 330 ? 24.401 -3.129 16.224 1.00 16.60 463 LEU A CA 1
ATOM 2334 C C . LEU A 1 330 ? 25.196 -2.109 17.023 1.00 15.57 463 LEU A C 1
ATOM 2335 O O . LEU A 1 330 ? 26.317 -2.378 17.439 1.00 17.11 463 LEU A O 1
ATOM 2340 N N . PHE A 1 331 ? 24.601 -0.943 17.256 1.00 14.70 464 PHE A N 1
ATOM 2341 C CA . PHE A 1 331 ? 25.298 0.129 17.948 1.00 14.08 464 PHE A CA 1
ATOM 2342 C C . PHE A 1 331 ? 24.604 0.712 19.171 1.00 14.32 464 PHE A C 1
ATOM 2343 O O . PHE A 1 331 ? 24.095 1.844 19.134 1.00 15.17 464 PHE A O 1
ATOM 2351 N N . PRO A 1 332 ? 24.576 -0.044 20.282 1.00 13.21 465 PRO A N 1
ATOM 2352 C CA . PRO A 1 332 ? 23.933 0.447 21.506 1.00 12.36 465 PRO A CA 1
ATOM 2353 C C . PRO A 1 332 ? 24.594 1.714 22.024 1.00 12.83 465 PRO A C 1
ATOM 2354 O O . PRO A 1 332 ? 23.957 2.515 22.708 1.00 12.61 465 PRO A O 1
ATOM 2358 N N . GLY A 1 333 ? 25.877 1.886 21.713 1.00 12.56 466 GLY A N 1
ATOM 2359 C CA . GLY A 1 333 ? 26.579 3.079 22.152 1.00 12.52 466 GLY A CA 1
ATOM 2360 C C . GLY A 1 333 ? 25.995 4.329 21.517 1.00 13.55 466 GLY A C 1
ATOM 2361 O O . GLY A 1 333 ? 25.958 5.385 22.146 1.00 14.89 466 GLY A O 1
ATOM 2362 N N . LEU A 1 334 ? 25.551 4.223 20.268 1.00 16.10 467 LEU A N 1
ATOM 2363 C CA . LEU A 1 334 ? 24.945 5.359 19.581 1.00 15.56 467 LEU A CA 1
ATOM 2364 C C . LEU A 1 334 ? 23.662 5.745 20.318 1.00 17.19 467 LEU A C 1
ATOM 2365 O O . LEU A 1 334 ? 23.354 6.930 20.507 1.00 17.24 467 LEU A O 1
ATOM 2370 N N . ALA A 1 335 ? 22.913 4.735 20.745 1.00 15.44 468 ALA A N 1
ATOM 2371 C CA . ALA A 1 335 ? 21.669 4.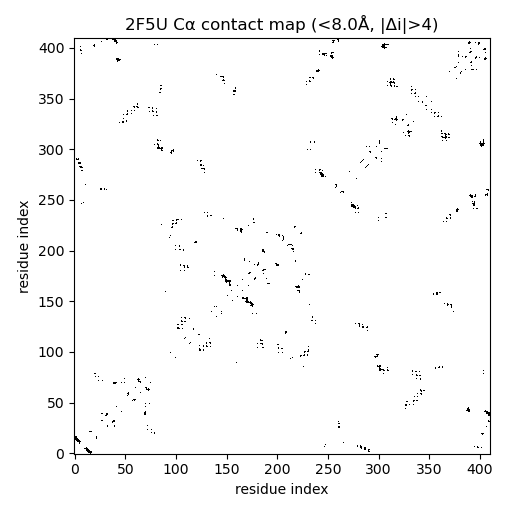983 21.469 1.00 14.92 468 ALA A CA 1
ATOM 2372 C C . ALA A 1 335 ? 21.947 5.757 22.756 1.00 15.09 468 ALA A C 1
ATOM 2373 O O . ALA A 1 335 ? 21.236 6.713 23.080 1.00 15.58 468 ALA A O 1
ATOM 2375 N N . ALA A 1 336 ? 22.988 5.352 23.482 1.00 12.54 469 ALA A N 1
ATOM 2376 C CA . ALA A 1 336 ? 23.348 6.020 24.725 1.00 13.84 469 ALA A CA 1
ATOM 2377 C C . ALA A 1 336 ? 23.694 7.500 24.486 1.00 14.30 469 ALA A C 1
ATOM 2378 O O . ALA A 1 336 ? 23.261 8.377 25.246 1.00 14.88 469 ALA A O 1
ATOM 2380 N N . LEU A 1 337 ? 24.470 7.779 23.441 1.00 15.02 470 LEU A N 1
ATOM 2381 C CA . LEU A 1 337 ? 24.842 9.163 23.131 1.00 16.93 470 LEU A CA 1
ATOM 2382 C C . LEU A 1 337 ? 23.596 9.960 22.800 1.00 16.65 470 LEU A C 1
ATOM 2383 O O . LEU A 1 337 ? 23.443 11.100 23.230 1.00 17.72 470 LEU A O 1
ATOM 2388 N N . CYS A 1 338 ? 22.700 9.353 22.031 1.00 15.41 471 CYS A N 1
ATOM 2389 C CA . CYS A 1 338 ? 21.469 10.022 21.659 1.00 16.66 471 CYS A CA 1
ATOM 2390 C C . CYS A 1 338 ? 20.611 10.326 22.889 1.00 16.54 471 CYS A C 1
ATOM 2391 O O . CYS A 1 338 ? 20.084 11.430 23.031 1.00 14.22 471 CYS A O 1
ATOM 2394 N N . LEU A 1 339 ? 20.474 9.350 23.781 1.00 16.19 472 LEU A N 1
ATOM 2395 C CA . LEU A 1 339 ? 19.684 9.560 24.988 1.00 17.74 472 LEU A CA 1
ATOM 2396 C C . LEU A 1 339 ? 20.288 10.665 25.834 1.00 17.91 472 LEU A C 1
ATOM 2397 O O . LEU A 1 339 ? 19.575 11.493 26.394 1.00 20.94 472 LEU A O 1
ATOM 2402 N N . ASP A 1 340 ? 21.608 10.681 25.921 1.00 19.63 473 ASP A N 1
ATOM 2403 C CA . ASP A 1 340 ? 22.286 11.695 26.713 1.00 21.24 473 ASP A CA 1
ATOM 2404 C C . ASP A 1 340 ? 22.063 13.103 26.152 1.00 20.65 473 ASP A C 1
ATOM 2405 O O . ASP A 1 340 ? 22.174 14.094 26.878 1.00 19.97 473 ASP A O 1
ATOM 2410 N N . ALA A 1 341 ? 21.749 13.189 24.864 1.00 18.52 474 ALA A N 1
ATOM 2411 C CA . ALA A 1 341 ? 21.526 14.477 24.233 1.00 19.13 474 ALA A CA 1
ATOM 2412 C C . ALA A 1 341 ? 20.156 15.084 24.522 1.00 19.91 474 ALA A C 1
ATOM 2413 O O . ALA A 1 341 ? 20.000 16.295 24.416 1.00 22.45 474 ALA A O 1
ATOM 2415 N N . GLN A 1 342 ? 19.163 14.274 24.887 1.00 19.87 475 GLN A N 1
ATOM 2416 C CA . GLN A 1 342 ? 17.833 14.832 25.149 1.00 20.67 475 GLN A CA 1
ATOM 2417 C C . GLN A 1 342 ? 17.587 15.165 26.617 1.00 22.41 475 GLN A C 1
ATOM 2418 O O . GLN A 1 342 ? 18.344 14.752 27.491 1.00 24.87 475 GLN A O 1
ATOM 2424 N N . ALA A 1 343 ? 16.532 15.923 26.892 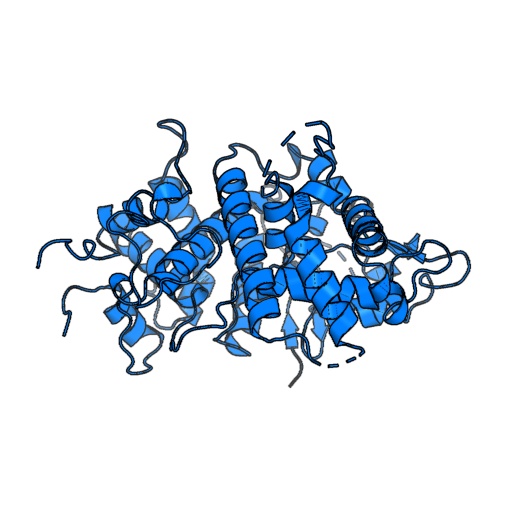1.00 25.10 476 ALA A N 1
ATOM 2425 C CA . ALA A 1 343 ? 16.250 16.347 28.258 1.00 26.69 476 ALA A CA 1
ATOM 2426 C C . ALA A 1 343 ? 15.194 15.548 29.007 1.00 28.99 476 ALA A C 1
ATOM 2427 O O . ALA A 1 343 ? 14.908 15.845 30.164 1.00 27.72 476 ALA A O 1
ATOM 2429 N N . GLY A 1 344 ? 14.617 14.542 28.359 1.00 31.66 477 GLY A N 1
ATOM 2430 C CA . GLY A 1 344 ? 13.602 13.739 29.017 1.00 37.33 477 GLY A CA 1
ATOM 2431 C C . GLY A 1 344 ? 12.219 14.334 28.826 1.00 40.90 477 GLY A C 1
ATOM 2432 O O . GLY A 1 344 ? 12.095 15.480 28.411 1.00 38.78 477 GLY A O 1
ATOM 2433 N N . ARG A 1 345 ? 11.180 13.559 29.117 1.00 46.76 478 ARG A N 1
ATOM 2434 C CA . ARG A 1 345 ? 9.808 14.035 28.968 1.00 52.62 478 ARG A CA 1
ATOM 2435 C C . ARG A 1 345 ? 9.262 14.543 30.299 1.00 52.58 478 ARG A C 1
ATOM 2436 O O . ARG A 1 345 ? 9.079 13.772 31.240 1.00 52.46 478 ARG A O 1
ATOM 2444 N N . ARG A 1 351 ? 5.101 23.208 42.913 1.00 68.19 484 ARG A N 1
ATOM 2445 C CA . ARG A 1 351 ? 6.415 23.443 43.492 1.00 67.52 484 ARG A CA 1
ATOM 2446 C C . ARG A 1 351 ? 7.069 22.152 43.980 1.00 66.63 484 ARG A C 1
ATOM 2447 O O . ARG A 1 351 ? 7.620 22.098 45.084 1.00 66.37 484 ARG A O 1
ATOM 2455 N N . ARG A 1 352 ? 7.002 21.105 43.161 1.00 65.03 485 ARG A N 1
ATOM 2456 C CA . ARG A 1 352 ? 7.621 19.842 43.534 1.00 62.70 485 ARG A CA 1
ATOM 2457 C C . ARG A 1 352 ? 9.121 19.964 43.273 1.00 59.60 485 ARG A C 1
ATOM 2458 O O . ARG A 1 352 ? 9.869 20.336 44.176 1.00 59.31 485 ARG A O 1
ATOM 2466 N N . VAL A 1 353 ? 9.562 19.677 42.047 1.00 55.39 486 VAL A N 1
ATOM 2467 C CA . VAL A 1 353 ? 10.984 19.776 41.707 1.00 50.94 486 VAL A CA 1
ATOM 2468 C C . VAL A 1 353 ? 11.265 19.895 40.212 1.00 47.92 486 VAL A C 1
ATOM 2469 O O . VAL A 1 353 ? 10.657 19.206 39.398 1.00 48.10 486 VAL A O 1
ATOM 2473 N N . VAL A 1 354 ? 12.190 20.780 39.859 1.00 43.05 487 VAL A N 1
ATOM 2474 C CA . VAL A 1 354 ? 12.602 20.948 38.473 1.00 38.86 487 VAL A CA 1
ATOM 2475 C C . VAL A 1 354 ? 13.900 20.153 38.411 1.00 37.65 487 VAL A C 1
ATOM 2476 O O . VAL A 1 354 ? 14.964 20.647 38.796 1.00 36.63 487 VAL A O 1
ATOM 2480 N N . ASP A 1 355 ? 13.807 18.911 37.948 1.00 35.75 488 ASP A N 1
ATOM 2481 C CA . ASP A 1 355 ? 14.965 18.034 37.889 1.00 33.41 488 ASP A CA 1
ATOM 2482 C C . ASP A 1 355 ? 15.666 18.000 36.532 1.00 32.77 488 ASP A C 1
ATOM 2483 O O . ASP A 1 355 ? 15.123 17.512 35.543 1.00 33.10 488 ASP A O 1
ATOM 2488 N N . MET A 1 356 ? 16.890 18.525 36.517 1.00 30.24 489 MET A N 1
ATOM 2489 C CA . MET A 1 356 ? 17.720 18.598 35.324 1.00 26.45 489 MET A CA 1
ATOM 2490 C C . MET A 1 356 ? 18.852 17.590 35.438 1.00 24.59 489 MET A C 1
ATOM 2491 O O . MET A 1 356 ? 19.774 17.593 34.623 1.00 23.44 489 MET A O 1
ATOM 2496 N N . SER A 1 357 ? 18.792 16.732 36.453 1.00 22.07 490 SER A N 1
ATOM 2497 C CA . SER A 1 357 ? 19.845 15.742 36.644 1.00 22.64 490 SER A CA 1
ATOM 2498 C C . SER A 1 357 ? 19.833 14.716 35.521 1.00 23.96 490 SER A C 1
ATOM 2499 O O . SER A 1 357 ? 18.793 14.478 34.884 1.00 21.47 490 SER A O 1
ATOM 2502 N N . SER A 1 358 ? 20.994 14.111 35.293 1.00 23.48 491 SER A N 1
ATOM 2503 C CA . SER A 1 358 ? 21.154 13.100 34.264 1.00 26.53 491 SER A CA 1
ATOM 2504 C C . SER A 1 358 ? 20.164 11.971 34.506 1.00 26.95 491 SER A C 1
ATOM 2505 O O . SER A 1 358 ? 19.549 11.458 33.568 1.00 26.40 491 SER A O 1
ATOM 2508 N N . GLY A 1 359 ? 20.003 11.600 35.774 1.00 28.76 492 GLY A N 1
ATOM 2509 C CA . GLY A 1 359 ? 19.082 10.536 36.130 1.00 28.09 492 GLY A CA 1
ATOM 2510 C C . GLY A 1 359 ? 17.657 10.827 35.701 1.00 29.90 492 GLY A C 1
ATOM 2511 O O . GLY A 1 359 ? 16.970 9.954 35.170 1.00 31.27 492 GLY A O 1
ATOM 2512 N N . ALA A 1 360 ? 17.204 12.054 35.931 1.00 27.36 493 ALA A N 1
ATOM 2513 C CA . ALA A 1 360 ? 15.851 12.442 35.547 1.00 26.25 493 ALA A CA 1
ATOM 2514 C C . ALA A 1 360 ? 15.712 12.527 34.027 1.00 25.89 493 ALA A C 1
ATOM 2515 O O . ALA A 1 360 ? 14.656 12.222 33.479 1.00 26.27 493 ALA A O 1
ATOM 2517 N N . ARG A 1 361 ? 16.773 12.948 33.344 1.00 23.70 494 ARG A N 1
ATOM 2518 C CA . ARG A 1 361 ? 16.721 13.053 31.886 1.00 23.22 494 ARG A CA 1
ATOM 2519 C C . ARG A 1 361 ? 16.613 11.665 31.244 1.00 22.77 494 ARG A C 1
ATOM 2520 O O . ARG A 1 361 ? 16.066 11.525 30.149 1.00 22.95 494 ARG A O 1
ATOM 2528 N N . GLN A 1 362 ? 17.116 10.641 31.932 1.00 20.71 495 GLN A N 1
ATOM 2529 C CA . GLN A 1 362 ? 17.064 9.276 31.412 1.00 19.09 495 GLN A CA 1
ATOM 2530 C C . GLN A 1 362 ? 15.971 8.432 32.055 1.00 20.03 495 GLN A C 1
ATOM 2531 O O . GLN A 1 362 ? 16.044 7.199 32.046 1.00 22.55 495 GLN A O 1
ATOM 2537 N N . ALA A 1 363 ? 14.947 9.085 32.597 1.00 19.70 496 ALA A N 1
ATOM 2538 C CA . ALA A 1 363 ? 13.861 8.355 33.236 1.00 19.12 496 ALA A CA 1
ATOM 2539 C C . ALA A 1 363 ? 13.306 7.238 32.362 1.00 17.55 496 ALA A C 1
ATOM 2540 O O . ALA A 1 363 ? 12.923 6.192 32.875 1.00 15.41 496 ALA A O 1
ATOM 2542 N N . ALA A 1 364 ? 13.266 7.450 31.047 1.00 16.19 497 ALA A N 1
ATOM 2543 C CA . ALA A 1 364 ? 12.716 6.427 30.153 1.00 16.71 497 ALA A CA 1
ATOM 2544 C C . ALA A 1 364 ? 13.608 5.187 30.134 1.00 16.14 497 ALA A C 1
ATOM 2545 O O . ALA A 1 364 ? 13.127 4.055 30.217 1.00 16.77 497 ALA A O 1
ATOM 2547 N N . LEU A 1 365 ? 14.909 5.413 30.041 1.00 18.03 498 LEU A N 1
ATOM 2548 C CA . LEU A 1 365 ? 15.887 4.337 30.021 1.00 18.55 498 LEU A CA 1
ATOM 2549 C C . LEU A 1 365 ? 15.803 3.570 31.335 1.00 19.23 498 LEU A C 1
ATOM 2550 O O . LEU A 1 365 ? 15.715 2.339 31.362 1.00 18.94 498 LEU A O 1
ATOM 2555 N N . VAL A 1 366 ? 15.832 4.322 32.429 1.00 18.76 499 VAL A N 1
ATOM 2556 C CA . VAL A 1 366 ? 15.788 3.743 33.766 1.00 18.95 499 VAL A CA 1
ATOM 2557 C C . VAL A 1 366 ? 14.576 2.831 33.967 1.00 18.82 499 VAL A C 1
ATOM 2558 O O . VAL A 1 366 ? 14.706 1.705 34.451 1.00 18.96 499 VAL A O 1
ATOM 2562 N N . ARG A 1 367 ? 13.402 3.313 33.583 1.00 18.98 500 ARG A N 1
ATOM 2563 C CA . ARG A 1 367 ? 12.179 2.529 33.736 1.00 20.65 500 ARG A CA 1
ATOM 2564 C C . ARG A 1 367 ? 12.218 1.215 32.946 1.00 20.27 500 ARG A C 1
ATOM 2565 O O . ARG A 1 367 ? 11.848 0.165 33.462 1.00 18.71 500 ARG A O 1
ATOM 2573 N N . LEU A 1 368 ? 12.656 1.260 31.692 1.00 19.96 501 LEU A N 1
ATOM 2574 C CA . LEU A 1 368 ? 12.687 0.029 30.916 1.00 20.11 501 LEU A CA 1
ATOM 2575 C C . LEU A 1 368 ? 13.725 -0.920 31.502 1.00 19.54 501 LEU A C 1
ATOM 2576 O O . LEU A 1 368 ? 13.509 -2.125 31.572 1.00 19.36 501 LEU A O 1
ATOM 2581 N N . THR A 1 369 ? 14.854 -0.370 31.923 1.00 17.85 502 THR A N 1
ATOM 2582 C CA . THR A 1 369 ? 15.900 -1.188 32.512 1.00 19.60 502 THR A CA 1
ATOM 2583 C C . THR A 1 369 ? 15.379 -1.835 33.795 1.00 18.72 502 THR A C 1
ATOM 2584 O O . THR A 1 369 ? 15.532 -3.044 33.991 1.00 17.85 502 THR A O 1
ATOM 2588 N N . ALA A 1 370 ? 14.749 -1.036 34.655 1.00 17.89 503 ALA A N 1
ATOM 2589 C CA . ALA A 1 370 ? 14.194 -1.555 35.910 1.00 20.02 503 ALA A CA 1
ATOM 2590 C C . ALA A 1 370 ? 13.194 -2.672 35.616 1.00 21.25 503 ALA A C 1
ATOM 2591 O O . ALA A 1 370 ? 13.197 -3.702 36.287 1.00 21.75 503 ALA A O 1
ATOM 2593 N N . LEU A 1 371 ? 12.338 -2.465 34.617 1.00 22.08 504 LEU A N 1
ATOM 2594 C CA . LEU A 1 371 ? 11.354 -3.476 34.231 1.00 25.23 504 LEU A CA 1
ATOM 2595 C C . LEU A 1 371 ? 12.051 -4.761 33.777 1.00 26.02 504 LEU A C 1
ATOM 2596 O O . LEU A 1 371 ? 11.588 -5.867 34.073 1.00 25.23 504 LEU A O 1
ATOM 2601 N N . GLU A 1 372 ? 13.157 -4.607 33.052 1.00 27.73 505 GLU A N 1
ATOM 2602 C CA . GLU A 1 372 ? 13.934 -5.746 32.569 1.00 30.57 505 GLU A CA 1
ATOM 2603 C C . GLU A 1 372 ? 14.428 -6.511 33.795 1.00 31.34 505 GLU A C 1
ATOM 2604 O O . GLU A 1 372 ? 14.291 -7.739 33.885 1.00 31.06 505 GLU A O 1
ATOM 2610 N N . LEU A 1 373 ? 14.989 -5.768 34.743 1.00 30.33 506 LEU A N 1
ATOM 2611 C CA . LEU A 1 373 ? 15.512 -6.350 35.975 1.00 32.71 506 LEU A CA 1
ATOM 2612 C C . LEU A 1 373 ? 14.460 -7.056 36.816 1.00 34.18 506 LEU A C 1
ATOM 2613 O O . LEU A 1 373 ? 14.609 -8.227 37.152 1.00 33.72 506 LEU A O 1
ATOM 2618 N N . ILE A 1 374 ? 13.396 -6.343 37.157 1.00 37.59 507 ILE A N 1
ATOM 2619 C CA . ILE A 1 374 ? 12.343 -6.913 37.984 1.00 42.01 507 ILE A CA 1
ATOM 2620 C C . ILE A 1 374 ? 11.662 -8.140 37.390 1.00 46.91 507 ILE A C 1
ATOM 2621 O O . ILE A 1 374 ? 11.303 -9.063 38.119 1.00 47.65 507 ILE A O 1
ATOM 2626 N N . ASN A 1 375 ? 11.477 -8.163 36.077 1.00 52.96 508 ASN A N 1
ATOM 2627 C CA . ASN A 1 375 ? 10.834 -9.312 35.458 1.00 60.51 508 ASN A CA 1
ATOM 2628 C C . ASN A 1 375 ? 11.718 -10.553 35.468 1.00 66.72 508 ASN A C 1
ATOM 2629 O O . ASN A 1 375 ? 11.218 -11.675 35.397 1.00 67.31 508 ASN A O 1
ATOM 2634 N N . ARG A 1 376 ? 13.028 -10.352 35.568 1.00 74.21 509 ARG A N 1
ATOM 2635 C CA . ARG A 1 376 ? 13.977 -11.462 35.603 1.00 82.40 509 ARG A CA 1
ATOM 2636 C C . ARG A 1 376 ? 13.697 -12.340 36.823 1.00 83.29 509 ARG A C 1
ATOM 2637 O O . ARG A 1 376 ? 14.202 -13.457 36.933 1.00 83.59 509 ARG A O 1
ATOM 2645 N N . THR A 1 377 ? 12.876 -11.824 37.731 1.00 84.44 510 THR A N 1
ATOM 2646 C CA . THR A 1 377 ? 12.525 -12.525 38.956 1.00 85.56 510 THR A CA 1
ATOM 2647 C C . THR A 1 377 ? 11.178 -13.230 38.851 1.00 86.02 510 THR A C 1
ATOM 2648 O O . THR A 1 377 ? 10.176 -12.624 38.480 1.00 86.72 510 THR A O 1
ATOM 2652 N N . PRO A 1 381 ? 4.525 -11.333 36.124 1.00 76.13 514 PRO A N 1
ATOM 2653 C CA . PRO A 1 381 ? 4.481 -11.197 34.665 1.00 75.67 514 PRO A CA 1
ATOM 2654 C C . PRO A 1 381 ? 3.955 -9.820 34.237 1.00 74.74 514 PRO A C 1
ATOM 2655 O O . PRO A 1 381 ? 2.782 -9.676 33.864 1.00 76.52 514 PRO A O 1
ATOM 2659 N N . THR A 1 382 ? 4.837 -8.820 34.313 1.00 72.38 515 THR A N 1
ATOM 2660 C CA . THR A 1 382 ? 4.524 -7.442 33.928 1.00 68.69 515 THR A CA 1
ATOM 2661 C C . THR A 1 382 ? 3.691 -7.444 32.665 1.00 65.08 515 THR A C 1
ATOM 2662 O O . THR A 1 382 ? 4.115 -7.962 31.634 1.00 63.04 515 THR A O 1
ATOM 2666 N N . PRO A 1 383 ? 2.487 -6.868 32.738 1.00 62.17 516 PRO A N 1
ATOM 2667 C CA . PRO A 1 383 ? 1.582 -6.801 31.590 1.00 60.02 516 PRO A CA 1
ATOM 2668 C C . PRO A 1 383 ? 2.327 -6.342 30.336 1.00 57.38 516 PRO A C 1
ATOM 2669 O O . PRO A 1 383 ? 2.925 -5.265 30.326 1.00 57.17 516 PRO A O 1
ATOM 2673 N N . VAL A 1 384 ? 2.291 -7.159 29.287 1.00 53.75 517 VAL A N 1
ATOM 2674 C CA . VAL A 1 384 ? 2.969 -6.824 28.044 1.00 50.62 517 VAL A CA 1
ATOM 2675 C C . VAL A 1 384 ? 2.677 -5.385 27.631 1.00 49.54 517 VAL A C 1
ATOM 2676 O O . VAL A 1 384 ? 3.525 -4.728 27.027 1.00 48.19 517 VAL A O 1
ATOM 2680 N N . GLY A 1 385 ? 1.484 -4.900 27.973 1.00 47.62 518 GLY A N 1
ATOM 2681 C CA . GLY A 1 385 ? 1.105 -3.539 27.638 1.00 46.38 518 GLY A CA 1
ATOM 2682 C C . GLY A 1 385 ? 1.952 -2.514 28.368 1.00 45.58 518 GLY A C 1
ATOM 2683 O O . GLY A 1 385 ? 2.273 -1.452 27.829 1.00 44.44 518 GLY A O 1
ATOM 2684 N N . GLU A 1 386 ? 2.313 -2.829 29.607 1.00 44.91 519 GLU A N 1
ATOM 2685 C CA . GLU A 1 386 ? 3.139 -1.929 30.399 1.00 44.32 519 GLU A CA 1
ATOM 2686 C C . GLU A 1 386 ? 4.544 -1.893 29.795 1.00 39.21 519 GLU A C 1
ATOM 2687 O O . GLU A 1 386 ? 5.172 -0.843 29.728 1.00 35.75 519 GLU A O 1
ATOM 2693 N N . VAL A 1 387 ? 5.025 -3.054 29.361 1.00 34.31 520 VAL A N 1
ATOM 2694 C CA . VAL A 1 387 ? 6.342 -3.163 28.761 1.00 30.57 520 VAL A CA 1
ATOM 2695 C C . VAL A 1 387 ? 6.378 -2.398 27.447 1.00 28.64 520 VAL A C 1
ATOM 2696 O O . VAL A 1 387 ? 7.377 -1.754 27.121 1.00 26.85 520 VAL A O 1
ATOM 2700 N N . ILE A 1 388 ? 5.282 -2.462 26.698 1.00 26.37 521 ILE A N 1
ATOM 2701 C CA . ILE A 1 388 ? 5.204 -1.779 25.413 1.00 25.26 521 ILE A CA 1
ATOM 2702 C C . ILE A 1 388 ? 5.214 -0.272 25.638 1.00 23.72 521 ILE A C 1
ATOM 2703 O O . ILE A 1 388 ? 5.852 0.481 24.904 1.00 22.53 521 ILE A O 1
ATOM 2708 N N . HIS A 1 389 ? 4.509 0.160 26.672 1.00 21.25 522 HIS A N 1
ATOM 2709 C CA . HIS A 1 389 ? 4.445 1.574 26.986 1.00 21.78 522 HIS A CA 1
ATOM 2710 C C . HIS A 1 389 ? 5.835 2.081 27.358 1.00 20.86 522 HIS A C 1
ATOM 2711 O O . HIS A 1 389 ? 6.275 3.125 26.869 1.00 20.52 522 HIS A O 1
ATOM 2718 N N . ALA A 1 390 ? 6.535 1.332 28.210 1.00 16.84 523 ALA A N 1
ATOM 2719 C CA . ALA A 1 390 ? 7.882 1.737 28.634 1.00 16.53 523 ALA A CA 1
ATOM 2720 C C . ALA A 1 390 ? 8.860 1.737 27.459 1.00 13.52 523 ALA A C 1
ATOM 2721 O O . ALA A 1 390 ? 9.731 2.605 27.355 1.00 12.61 523 ALA A O 1
ATOM 2723 N N . HIS A 1 391 ? 8.723 0.748 26.585 1.00 12.26 524 HIS A N 1
ATOM 2724 C CA . HIS A 1 391 ? 9.601 0.643 25.430 1.00 15.03 524 HIS A CA 1
ATOM 2725 C C . HIS A 1 391 ? 9.349 1.783 24.437 1.00 15.11 524 HIS A C 1
ATOM 2726 O O . HIS A 1 391 ? 10.291 2.339 23.869 1.00 14.35 524 HIS A O 1
ATOM 2733 N N . ASP A 1 392 ? 8.078 2.099 24.208 1.00 14.30 525 ASP A N 1
ATOM 2734 C CA . ASP A 1 392 ? 7.714 3.168 23.288 1.00 16.29 525 ASP A CA 1
ATOM 2735 C C . ASP A 1 392 ? 8.217 4.519 23.785 1.00 15.70 525 ASP A C 1
ATOM 2736 O O . ASP A 1 392 ? 8.676 5.335 22.997 1.00 16.26 525 ASP A O 1
ATOM 2741 N N . ALA A 1 393 ? 8.146 4.748 25.093 1.00 14.53 526 ALA A N 1
ATOM 2742 C CA . ALA A 1 393 ? 8.598 6.022 25.638 1.00 13.77 526 ALA A CA 1
ATOM 2743 C C . ALA A 1 393 ? 10.103 6.163 25.441 1.00 13.75 526 ALA A C 1
ATOM 2744 O O . ALA A 1 393 ? 10.600 7.260 25.206 1.00 15.15 526 ALA A O 1
ATOM 2746 N N . LEU A 1 394 ? 10.833 5.054 25.525 1.00 14.07 527 LEU A N 1
ATOM 2747 C CA . LEU A 1 394 ? 12.281 5.107 25.332 1.00 13.40 527 LEU A CA 1
ATOM 2748 C C . LEU A 1 394 ? 12.612 5.354 23.850 1.00 12.99 527 LEU A C 1
ATOM 2749 O O . LEU A 1 394 ? 13.481 6.168 23.524 1.00 12.17 527 LEU A O 1
ATOM 2754 N N . ALA A 1 395 ? 11.915 4.650 22.962 1.00 10.10 528 ALA A N 1
ATOM 2755 C CA . ALA A 1 395 ? 12.124 4.812 21.523 1.00 12.29 528 ALA A CA 1
ATOM 2756 C C . ALA A 1 395 ? 11.862 6.274 21.161 1.00 12.70 528 ALA A C 1
ATOM 2757 O O . ALA A 1 395 ? 12.569 6.856 20.358 1.00 9.69 528 ALA A O 1
ATOM 2759 N N . ILE A 1 396 ? 10.842 6.859 21.779 1.00 14.79 529 ILE A N 1
ATOM 2760 C CA . ILE A 1 396 ? 10.512 8.241 21.502 1.00 16.78 529 ILE A CA 1
ATOM 2761 C C . ILE A 1 396 ? 11.610 9.194 21.980 1.00 16.06 529 ILE A C 1
ATOM 2762 O O . ILE A 1 396 ? 11.919 10.169 21.298 1.00 13.86 529 ILE A O 1
ATOM 2767 N N . GLN A 1 397 ? 12.213 8.918 23.137 1.00 15.35 530 GLN A N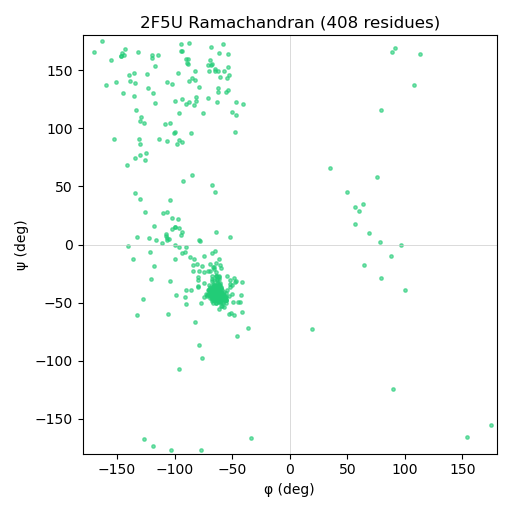 1
ATOM 2768 C CA . GLN A 1 397 ? 13.270 9.795 23.624 1.00 14.57 530 GLN A CA 1
ATOM 2769 C C . GLN A 1 397 ? 14.560 9.575 22.829 1.00 14.33 530 GLN A C 1
ATOM 2770 O O . GLN A 1 397 ? 15.329 10.515 22.593 1.00 13.90 530 GLN A O 1
ATOM 2776 N N . TYR A 1 398 ? 14.793 8.339 22.400 1.00 12.22 531 TYR A N 1
ATOM 2777 C CA . TYR A 1 398 ? 15.972 8.043 21.586 1.00 11.80 531 TYR A CA 1
ATOM 2778 C C . TYR A 1 398 ? 15.869 8.879 20.300 1.00 10.82 531 TYR A C 1
ATOM 2779 O O . TYR A 1 398 ? 16.803 9.565 19.909 1.00 10.21 531 TYR A O 1
ATOM 2788 N N . GLU A 1 399 ? 14.715 8.813 19.655 1.00 11.52 532 GLU A N 1
ATOM 2789 C CA . GLU A 1 399 ? 14.493 9.560 18.424 1.00 13.03 532 GLU A CA 1
ATOM 2790 C C . GLU A 1 399 ? 14.743 11.059 18.662 1.00 13.07 532 GLU A C 1
ATOM 2791 O O . GLU A 1 399 ? 15.420 11.714 17.874 1.00 11.99 532 GLU A O 1
ATOM 2797 N N .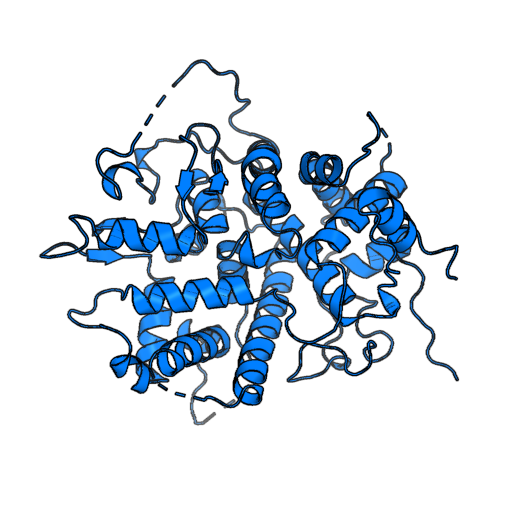 GLN A 1 400 ? 14.208 11.588 19.758 1.00 14.66 533 GLN A N 1
ATOM 2798 C CA . GLN A 1 400 ? 14.371 13.011 20.068 1.00 17.31 533 GLN A CA 1
ATOM 2799 C C . GLN A 1 400 ? 15.846 13.357 20.244 1.00 16.53 533 GLN A C 1
ATOM 2800 O O . GLN A 1 400 ? 16.339 14.327 19.664 1.00 14.17 533 GLN A O 1
ATOM 2806 N N . GLY A 1 401 ? 16.553 12.553 21.036 1.00 14.97 534 GLY A N 1
ATOM 2807 C CA . GLY A 1 401 ? 17.971 12.792 21.241 1.00 14.17 534 GLY A CA 1
ATOM 2808 C C . GLY A 1 401 ? 18.754 12.683 19.935 1.00 15.62 534 GLY A C 1
ATOM 2809 O O . GLY A 1 401 ? 19.665 13.477 19.666 1.00 16.13 534 GLY A O 1
ATOM 2810 N N . LEU A 1 402 ? 18.414 11.691 19.120 1.00 12.50 535 LEU A N 1
ATOM 2811 C CA . LEU A 1 402 ? 19.087 11.499 17.841 1.00 14.28 535 LEU A CA 1
ATOM 2812 C C . LEU A 1 402 ? 18.955 12.778 16.976 1.00 14.48 535 LEU A C 1
ATOM 2813 O O . LEU A 1 402 ? 19.913 13.204 16.331 1.00 14.73 535 LEU A O 1
ATOM 2818 N N . GLY A 1 403 ? 17.764 13.374 16.967 1.00 15.20 536 GLY A N 1
ATOM 2819 C CA . GLY A 1 403 ? 17.541 14.587 16.193 1.00 15.59 536 GLY A CA 1
ATOM 2820 C C . GLY A 1 403 ? 18.447 15.718 16.663 1.00 17.96 536 GLY A C 1
ATOM 2821 O O . GLY A 1 403 ? 19.078 16.410 15.848 1.00 16.13 536 GLY A O 1
ATOM 2822 N N . LEU A 1 404 ? 18.525 1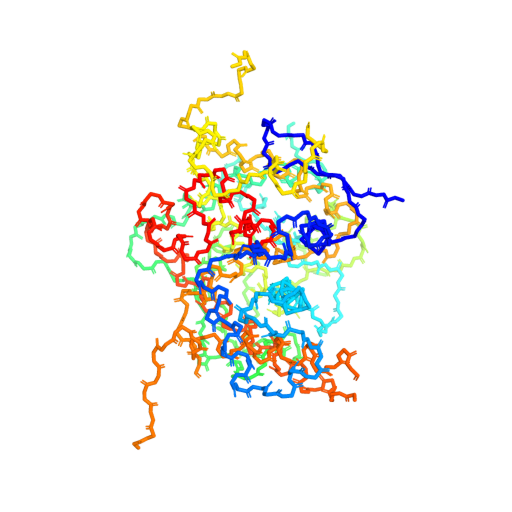5.896 17.981 1.00 17.15 537 LEU A N 1
ATOM 2823 C CA . LEU A 1 404 ? 19.359 16.937 18.561 1.00 18.82 537 LEU A CA 1
ATOM 2824 C C . LEU A 1 404 ? 20.822 16.704 18.223 1.00 19.60 537 LEU A C 1
ATOM 2825 O O . LEU A 1 404 ? 21.538 17.631 17.859 1.00 18.94 537 LEU A O 1
ATOM 2830 N N . LEU A 1 405 ? 21.266 15.456 18.309 1.00 20.79 538 LEU A N 1
ATOM 2831 C CA . LEU A 1 405 ? 22.654 15.151 18.008 1.00 21.49 538 LEU A CA 1
ATOM 2832 C C . LEU A 1 405 ? 22.954 15.382 16.519 1.00 22.24 538 LEU A C 1
ATOM 2833 O O . LEU A 1 405 ? 23.984 15.954 16.177 1.00 21.99 538 LEU A O 1
ATOM 2838 N N . ALA A 1 406 ? 22.038 14.968 15.644 1.00 21.29 539 ALA A N 1
ATOM 2839 C CA . ALA A 1 406 ? 22.211 15.137 14.200 1.00 21.45 539 ALA A CA 1
ATOM 2840 C C . ALA A 1 406 ? 22.261 16.602 13.800 1.00 23.42 539 ALA A C 1
ATOM 2841 O O . ALA A 1 406 ? 22.853 16.946 12.779 1.00 21.46 539 ALA A O 1
ATOM 2843 N N . GLN A 1 407 ? 21.618 17.456 14.589 1.00 26.13 540 GLN A N 1
ATOM 2844 C CA . GLN A 1 407 ? 21.594 18.884 14.297 1.00 29.88 540 GLN A CA 1
ATOM 2845 C C . GLN A 1 407 ? 22.871 19.606 14.713 1.00 30.72 540 GLN A C 1
ATOM 2846 O O . GLN A 1 407 ? 23.234 20.611 14.111 1.00 31.91 540 GLN A O 1
ATOM 2852 N N . GLN A 1 408 ? 23.551 19.093 15.734 1.00 30.69 541 GLN A N 1
ATOM 2853 C CA . GLN A 1 408 ? 24.786 19.708 16.211 1.00 30.72 541 GLN A CA 1
ATOM 2854 C C . GLN A 1 408 ? 25.881 19.712 15.145 1.00 31.30 541 GLN A C 1
ATOM 2855 O O . GLN A 1 408 ? 26.124 18.710 14.470 1.00 30.64 541 GLN A O 1
ATOM 2861 N N . ALA A 1 409 ? 26.545 20.855 15.009 1.00 32.04 542 ALA A N 1
ATOM 2862 C CA . ALA A 1 409 ? 27.613 21.026 14.031 1.00 33.34 542 ALA A CA 1
ATOM 2863 C C . ALA A 1 409 ? 28.864 20.227 14.383 1.00 34.51 542 ALA A C 1
ATOM 2864 O O . ALA A 1 409 ? 29.523 19.687 13.498 1.00 32.15 542 ALA A O 1
ATOM 2866 N N . ARG A 1 410 ? 29.192 20.160 15.672 1.00 36.41 543 ARG A N 1
ATOM 2867 C CA . ARG A 1 410 ? 30.383 19.433 16.113 1.00 38.93 543 ARG A CA 1
ATOM 2868 C C . ARG A 1 410 ? 30.073 18.409 17.199 1.00 37.44 543 ARG A C 1
ATOM 2869 O O . ARG A 1 410 ? 29.857 18.758 18.359 1.00 37.30 543 ARG A O 1
ATOM 2877 N N . ILE A 1 411 ? 30.054 17.140 16.817 1.00 35.66 544 ILE A N 1
ATOM 2878 C CA . ILE A 1 411 ? 29.773 16.075 17.770 1.00 34.76 544 ILE A CA 1
ATOM 2879 C C . ILE A 1 411 ? 31.005 15.180 17.901 1.00 35.04 544 ILE A C 1
ATOM 2880 O O . ILE A 1 411 ? 30.982 14.170 18.604 1.00 33.92 544 ILE A O 1
ATOM 2885 N N . GLY A 1 412 ? 32.080 15.569 17.222 1.00 35.50 545 GLY A N 1
ATOM 2886 C CA . GLY A 1 412 ? 33.311 14.795 17.250 1.00 37.97 545 GLY A CA 1
ATOM 2887 C C . GLY A 1 412 ? 34.006 14.700 18.601 1.00 38.96 545 GLY A C 1
ATOM 2888 O O . GLY A 1 412 ? 33.920 15.611 19.427 1.00 38.96 545 GLY A O 1
ATOM 2889 N N . LEU A 1 413 ? 34.713 13.591 18.808 1.00 40.11 546 LEU A N 1
ATOM 2890 C CA . LEU A 1 413 ? 35.438 13.326 20.048 1.00 41.39 546 LEU A CA 1
ATOM 2891 C C . LEU A 1 413 ? 36.230 14.535 20.540 1.00 42.98 546 LEU A C 1
ATOM 2892 O O . LEU A 1 413 ? 36.142 14.910 21.710 1.00 43.22 546 LEU A O 1
ATOM 2897 N N . GLY A 1 414 ? 37.008 15.139 19.648 1.00 44.63 547 GLY A N 1
ATOM 2898 C CA . GLY A 1 414 ? 37.804 16.290 20.031 1.00 47.20 547 GLY A CA 1
ATOM 2899 C C . GLY A 1 414 ? 37.010 17.392 20.710 1.00 49.52 547 GLY A C 1
ATOM 2900 O O . GLY A 1 414 ? 37.280 17.755 21.857 1.00 52.26 547 GLY A O 1
ATOM 2901 N N . SER A 1 415 ? 36.016 17.914 20.002 1.00 50.38 548 SER A N 1
ATOM 2902 C CA . SER A 1 415 ? 35.182 18.997 20.510 1.00 51.60 548 SER A CA 1
ATOM 2903 C C . SER A 1 415 ? 34.281 18.630 21.696 1.00 52.51 548 SER A C 1
ATOM 2904 O O . SER A 1 415 ? 33.640 19.508 22.277 1.00 52.51 548 SER A O 1
ATOM 2907 N N . ASN A 1 416 ? 34.232 17.349 22.058 1.00 53.31 549 ASN A N 1
ATOM 2908 C CA . ASN A 1 416 ? 33.383 16.902 23.167 1.00 53.67 549 ASN A CA 1
ATOM 2909 C C . ASN A 1 416 ? 34.102 15.941 24.117 1.00 54.28 549 ASN A C 1
ATOM 2910 O O . ASN A 1 416 ? 33.538 14.926 24.532 1.00 54.38 549 ASN A O 1
ATOM 2915 N N . THR A 1 417 ? 35.341 16.276 24.466 1.00 54.56 550 THR A N 1
ATOM 2916 C CA . THR A 1 417 ? 36.153 15.449 25.356 1.00 54.82 550 THR A CA 1
ATOM 2917 C C . THR A 1 417 ? 35.476 15.046 26.665 1.00 55.52 550 THR A C 1
ATOM 2918 O O . THR A 1 417 ? 35.346 13.858 26.950 1.00 54.00 550 THR A O 1
ATOM 2922 N N . LYS A 1 418 ? 35.056 16.017 27.469 1.00 58.00 551 LYS A N 1
ATOM 2923 C CA . LYS A 1 418 ? 34.408 15.683 28.733 1.00 60.76 551 LYS A CA 1
ATOM 2924 C C . LYS A 1 418 ? 33.143 14.885 28.450 1.00 61.39 551 LYS A C 1
ATOM 2925 O O . LYS A 1 418 ? 32.836 13.912 29.141 1.00 61.83 551 LYS A O 1
ATOM 2931 N N . ARG A 1 419 ? 32.418 15.305 27.417 1.00 61.46 552 ARG A N 1
ATOM 2932 C CA . ARG A 1 419 ? 31.175 14.661 27.029 1.00 60.79 552 ARG A CA 1
ATOM 2933 C C . ARG A 1 419 ? 31.368 13.155 26.943 1.00 56.60 552 ARG A C 1
ATOM 2934 O O . ARG A 1 419 ? 30.731 12.393 27.675 1.00 55.97 552 ARG A O 1
ATOM 2942 N N . PHE A 1 420 ? 32.261 12.727 26.059 1.00 50.38 553 PHE A N 1
ATOM 2943 C CA . PHE A 1 420 ? 32.522 11.311 25.885 1.00 44.67 553 PHE A CA 1
ATOM 2944 C C . PHE A 1 420 ? 33.223 10.686 27.092 1.00 41.79 553 PHE A C 1
ATOM 2945 O O . PHE A 1 420 ? 33.131 9.475 27.317 1.00 38.37 553 PHE A O 1
ATOM 2953 N N . SER A 1 421 ? 33.899 11.511 27.885 1.00 38.23 554 SER A N 1
ATOM 2954 C CA . SER A 1 421 ? 34.612 10.994 29.048 1.00 35.91 554 SER A CA 1
ATOM 2955 C C . SER A 1 421 ? 33.663 10.346 30.054 1.00 33.27 554 SER A C 1
ATOM 2956 O O . SER A 1 421 ? 34.002 9.343 30.679 1.00 32.06 554 SER A O 1
ATOM 2959 N N . ALA A 1 422 ? 32.483 10.936 30.217 1.00 30.79 555 ALA A N 1
ATOM 2960 C CA . ALA A 1 422 ? 31.482 10.402 31.128 1.00 29.36 555 ALA A CA 1
ATOM 2961 C C . ALA A 1 422 ? 31.092 8.981 30.704 1.00 27.54 555 ALA A C 1
ATOM 2962 O O . ALA A 1 422 ? 30.547 8.228 31.504 1.00 28.23 555 ALA A O 1
ATOM 2964 N N . PHE A 1 423 ? 31.362 8.637 29.442 1.00 25.01 556 PHE A N 1
ATOM 2965 C CA . PHE A 1 423 ? 31.068 7.307 28.890 1.00 24.10 556 PHE A CA 1
ATOM 2966 C C . PHE A 1 423 ? 32.319 6.443 28.800 1.00 23.48 556 PHE A C 1
ATOM 2967 O O . PHE A 1 423 ? 32.322 5.409 28.119 1.00 20.37 556 PHE A O 1
ATOM 2975 N N . ASN A 1 424 ? 33.383 6.878 29.467 1.00 23.66 557 ASN A N 1
ATOM 2976 C CA . ASN A 1 424 ? 34.641 6.143 29.465 1.00 24.18 557 ASN A CA 1
ATOM 2977 C C . ASN A 1 424 ? 35.269 6.047 28.076 1.00 24.10 557 ASN A C 1
ATOM 2978 O O . ASN A 1 424 ? 35.885 5.039 27.728 1.00 22.55 557 ASN A O 1
ATOM 2983 N N . VAL A 1 425 ? 35.103 7.102 27.282 1.00 23.39 558 VAL A N 1
ATOM 2984 C CA . VAL A 1 425 ? 35.688 7.156 25.947 1.00 24.04 558 VAL A CA 1
ATOM 2985 C C . VAL A 1 425 ? 36.643 8.354 25.934 1.00 25.52 558 VAL A C 1
ATOM 2986 O O . VAL A 1 425 ? 36.276 9.449 26.357 1.00 22.55 558 VAL A O 1
ATOM 2990 N N . SER A 1 426 ? 37.872 8.143 25.477 1.00 27.19 559 SER A N 1
ATOM 2991 C CA . SER A 1 426 ? 38.831 9.239 25.429 1.00 30.24 559 SER A CA 1
ATOM 2992 C C . SER A 1 426 ? 39.596 9.245 24.116 1.00 29.61 559 SER A C 1
ATOM 2993 O O . SER A 1 426 ? 40.267 10.213 23.791 1.00 33.01 559 SER A O 1
ATOM 2996 N N . SER A 1 427 ? 39.481 8.165 23.357 1.00 29.55 560 SER A N 1
ATOM 2997 C CA . SER A 1 427 ? 40.178 8.064 22.085 1.00 29.05 560 SER A CA 1
ATOM 2998 C C . SER A 1 427 ? 39.247 7.591 20.974 1.00 29.01 560 SER A C 1
ATOM 2999 O O . SER A 1 427 ? 38.154 7.078 21.239 1.00 27.77 560 SER A O 1
ATOM 3002 N N . ASP A 1 428 ? 39.695 7.750 19.733 1.00 26.49 561 ASP A N 1
ATOM 3003 C CA . ASP A 1 428 ? 38.917 7.313 18.585 1.00 26.87 561 ASP A CA 1
ATOM 3004 C C . ASP A 1 428 ? 38.819 5.796 18.652 1.00 26.83 561 ASP A C 1
ATOM 3005 O O . ASP A 1 428 ? 37.846 5.195 18.192 1.00 24.43 561 ASP A O 1
ATOM 3010 N N . TYR A 1 429 ? 39.848 5.184 19.225 1.00 23.11 562 TYR A N 1
ATOM 3011 C CA . TYR A 1 429 ? 39.882 3.742 19.387 1.00 22.85 562 TYR A CA 1
ATOM 3012 C C . TYR A 1 429 ? 38.711 3.364 20.305 1.00 22.00 562 TYR A C 1
ATOM 3013 O O . TYR A 1 429 ? 37.935 2.450 20.008 1.00 22.42 562 TYR A O 1
ATOM 3022 N N . ASP A 1 430 ? 38.597 4.083 21.417 1.00 22.85 563 ASP A N 1
ATOM 3023 C CA . ASP A 1 430 ? 37.539 3.857 22.400 1.00 21.92 563 ASP A CA 1
ATOM 3024 C C . ASP A 1 430 ? 36.154 4.050 21.776 1.00 23.63 563 ASP A C 1
ATOM 3025 O O . ASP A 1 430 ? 35.230 3.272 22.037 1.00 22.51 563 ASP A O 1
ATOM 3030 N N . MET A 1 431 ? 36.017 5.100 20.964 1.00 23.85 564 MET A N 1
ATOM 3031 C CA . MET A 1 431 ? 34.747 5.418 20.310 1.00 22.05 564 MET A CA 1
ATOM 3032 C C . MET A 1 431 ? 34.215 4.228 19.507 1.00 22.16 564 MET A C 1
ATOM 3033 O O . MET A 1 431 ? 33.044 3.875 19.626 1.00 22.14 564 MET A O 1
ATOM 3038 N N . LEU A 1 432 ? 35.073 3.601 18.705 1.00 20.19 565 LEU A N 1
ATOM 3039 C CA . LEU A 1 432 ? 34.651 2.462 17.891 1.00 21.85 565 LEU A CA 1
ATOM 3040 C C . LEU A 1 432 ? 34.082 1.314 18.722 1.00 23.30 565 LEU A C 1
ATOM 3041 O O . LEU A 1 432 ? 33.036 0.749 18.383 1.00 22.83 565 LEU A O 1
ATOM 3046 N N . TYR A 1 433 ? 34.784 0.954 19.796 1.00 20.82 566 TYR A N 1
ATOM 3047 C CA . TYR A 1 433 ? 34.316 -0.122 20.653 1.00 20.44 566 TYR A CA 1
ATOM 3048 C C . TYR A 1 433 ? 33.070 0.307 21.405 1.00 18.26 566 TYR A C 1
ATOM 3049 O O . TYR A 1 433 ? 32.128 -0.468 21.537 1.00 20.95 566 TYR A O 1
ATOM 3058 N N . PHE A 1 434 ? 33.064 1.542 21.890 1.00 18.03 567 PHE A N 1
ATOM 3059 C CA . PHE A 1 434 ? 31.921 2.057 22.635 1.00 19.01 567 PHE A CA 1
ATOM 3060 C C . PHE A 1 434 ? 30.634 1.961 21.822 1.00 19.50 567 PHE A C 1
ATOM 3061 O O . PHE A 1 434 ? 29.582 1.563 22.339 1.00 19.81 567 PHE A O 1
ATOM 3069 N N . LEU A 1 435 ? 30.718 2.342 20.554 1.00 17.88 568 LEU A N 1
ATOM 3070 C CA . LEU A 1 435 ? 29.549 2.310 19.684 1.00 18.39 568 LEU A CA 1
ATOM 3071 C C . LEU A 1 435 ? 28.959 0.912 19.549 1.00 17.07 568 LEU A C 1
ATOM 3072 O O . LEU A 1 435 ? 27.740 0.743 19.574 1.00 15.88 568 LEU A O 1
ATOM 3077 N N . CYS A 1 436 ? 29.817 -0.088 19.403 1.00 16.38 569 CYS A N 1
ATOM 3078 C CA . CYS A 1 436 ? 29.336 -1.456 19.243 1.00 17.22 569 CYS A CA 1
ATOM 3079 C C . CYS A 1 436 ? 28.933 -2.119 20.558 1.00 18.09 569 CYS A C 1
ATOM 3080 O O . CYS A 1 436 ? 27.964 -2.882 20.602 1.00 16.33 569 CYS A O 1
ATOM 3083 N N . LEU A 1 437 ? 29.671 -1.821 21.628 1.00 18.50 570 LEU A N 1
ATOM 3084 C CA . LEU A 1 437 ? 29.413 -2.421 22.941 1.00 18.65 570 LEU A CA 1
ATOM 3085 C C . LEU A 1 437 ? 28.354 -1.701 23.778 1.00 18.92 570 LEU A C 1
ATOM 3086 O O . LEU A 1 437 ? 27.566 -2.339 24.475 1.00 19.41 570 LEU A O 1
ATOM 3091 N N . GLY A 1 438 ? 28.357 -0.375 23.725 1.00 16.74 571 GLY A N 1
ATOM 3092 C CA . GLY A 1 438 ? 27.409 0.390 24.506 1.00 17.03 571 GLY A CA 1
ATOM 3093 C C . GLY A 1 438 ? 28.052 0.844 25.805 1.00 17.71 571 GLY A C 1
ATOM 3094 O O . GLY A 1 438 ? 27.424 1.526 26.605 1.00 17.25 571 GLY A O 1
ATOM 3095 N N . PHE A 1 439 ? 29.313 0.472 26.004 1.00 18.20 572 PHE A N 1
ATOM 3096 C CA . PHE A 1 439 ? 30.054 0.829 27.210 1.00 17.23 572 PHE A CA 1
ATOM 3097 C C . PHE A 1 439 ? 31.539 0.471 27.038 1.00 18.22 572 PHE A C 1
ATOM 3098 O O . PHE A 1 439 ? 31.904 -0.262 26.126 1.00 18.24 572 PHE A O 1
ATOM 3106 N N . ILE A 1 440 ? 32.385 0.997 27.916 1.00 17.78 573 ILE A N 1
ATOM 3107 C CA . ILE A 1 440 ? 33.812 0.692 27.892 1.00 19.20 573 ILE A CA 1
ATOM 3108 C C . ILE A 1 440 ? 34.171 0.279 29.319 1.00 20.06 573 ILE A C 1
ATOM 3109 O O . ILE A 1 440 ? 34.179 1.109 30.235 1.00 18.35 573 ILE A O 1
ATOM 3114 N N . PRO A 1 441 ? 34.457 -1.010 29.530 1.00 21.42 574 PRO A N 1
ATOM 3115 C CA . PRO A 1 441 ? 34.802 -1.469 30.877 1.00 25.37 574 PRO A CA 1
ATOM 3116 C C . PRO A 1 441 ? 36.265 -1.236 31.234 1.00 28.00 574 PRO A C 1
ATOM 3117 O O . PRO A 1 441 ? 37.133 -1.239 30.366 1.00 27.94 574 PRO A O 1
ATOM 3121 N N . GLN A 1 442 ? 36.525 -1.014 32.513 1.00 32.87 575 GLN A N 1
ATOM 3122 C CA . GLN A 1 442 ? 37.883 -0.816 32.981 1.00 37.35 575 GLN A CA 1
ATOM 3123 C C . GLN A 1 442 ? 37.960 -1.304 34.422 1.00 39.33 575 GLN A C 1
ATOM 3124 O O . GLN A 1 442 ? 37.023 -1.118 35.200 1.00 38.29 575 GLN A O 1
ATOM 3130 N N . TYR A 1 443 ? 39.061 -1.964 34.763 1.00 41.90 576 TYR A N 1
ATOM 3131 C CA . TYR A 1 443 ? 39.256 -2.451 36.120 1.00 44.79 576 TYR A CA 1
ATOM 3132 C C . TYR A 1 443 ? 39.755 -1.279 36.947 1.00 46.96 576 TYR A C 1
ATOM 3133 O O . TYR A 1 443 ? 40.727 -0.624 36.576 1.00 47.15 576 TYR A O 1
ATOM 3142 N N . LEU A 1 444 ? 39.077 -1.009 38.057 1.00 49.46 577 LEU A N 1
ATOM 3143 C CA . LEU A 1 444 ? 39.449 0.096 38.928 1.00 52.45 577 LEU A CA 1
ATOM 3144 C C . LEU A 1 444 ? 39.730 -0.402 40.342 1.00 53.36 577 LEU A C 1
ATOM 3145 O O . LEU A 1 444 ? 38.802 -0.360 41.180 1.00 54.39 577 LEU A O 1
#

InterPro domains:
  IPR002493 Herpesvirus UL25 [MF_04025] (5-580)
  IPR002493 Herpesvirus UL25 [PF01499] (13-558)

Sequence (410 aa):
AEMEVQIVRNDPPLRYDTNLPVDLLHMVYAGRGATGSSGVVFGTWYRTIQDRTITDFPLTTRSADFRDGRMSKTFMTALVLSLQACGRLYVGQRHYSAFECAVLCLYLLYRNTHGRAPVTFGDLLGRLPRYLACLAAVIGTEGGRPQYRYRDDKLPKTQFAAGGGRYEHGALASHIVIATLMHHGVLPAAPGDVPVAHHDDINRAAAAFLSRGHNLFLWEDQTLLRATANTITALGVIQRLLANGNVYADRLNNRLQLGMLIPGAVSGSDSGAIKSGDNNLEALCANYVLPLYRADPAVELTQLFPGLAALCLDAQAGRRRVVDMSSGARQAALVRLTALELINRTPTPVGEVIHAHDALAIQYEQGLGLLAQQARIGLGSNTKRFSAFNVSSDYDMLYFLCLGFIPQYL

B-factor: mean 32.63, std 18.64, range [1.25, 130.01]

Organism: Human herpesvirus 1 (strain 17) (NCBI:txid10299)